Protein AF-A0A7S1J9S5-F1 (afdb_monomer)

Nearest PDB structures (foldseek):
  8f8t-assembly1_T  TM=4.872E-01  e=1.078E-02  Homo sapiens
  8j07-assembly1_5  TM=8.378E-01  e=4.782E-01  Homo sapiens
  4r5d-assembly1_A  TM=6.146E-01  e=3.121E-01  synthetic construct
  3tsr-assembly1_E  TM=6.772E-01  e=7.129E+00  Mus musculus
  8swk-assembly1_F  TM=2.902E-01  e=8.445E-01  Homo sapiens

Sequence (588 aa):
TSQSSVLPSLRKSRSPLRPYTVVQASQPERLSAQGHTVRPRARTAEPRPRPSRSPPARPLLSVVPPPDQRGLHWAEPTVSTKKHLEGVAEQFQKMVSDQEVVAQFEAPVPKFTPSVRHQGSAEWHTLDNLHLRAALYHAPTLVCAIKALWNAIPNHEPDSMPEDIYKWYYGRLYTAVVADGNKQEMALMADAEWSVEAGGPKMTFQQFFEGMFNFVDIWCPTVSEEEYVEYVRKVCMGALHGGGRSCPRGFKEGMPDIPAILSASNERLEWHIEAQRSNRDIYLYNCVRLNVNPLPEITKQLSAAKGKYNLKELKLGGLAQLTELEPLLDVWRLNEGLHTINLKQCPLSQGSLALLAEAMCTHPGIRTLDLTACPLANSEATQCLFRMVCRNTRITTARLTGVLPGPVRMKALQRVEMNFHSHSISREAYHELRRAFLEMDTDGNGKVDHQELVQYFRYHTLATAKPKLKGSLGASSLLLSHMDMARSERLAEKDTLAVFHKVAQLRGEGFNRLISFEDLLHYYYPNISSEVIQGFIQMYNTETDPLSRCNLSTKTIATIFADYDRDGDGLISPQELKEGLLREGLGQ

Solvent-accessible surface area (backbone atoms only — not comparable to full-atom values): 35781 Å² total; per-residue (Å²): 141,78,90,88,90,86,85,87,81,88,85,83,85,84,81,83,90,78,87,85,81,91,85,81,88,86,84,88,88,88,79,85,90,86,89,81,88,82,79,86,83,86,82,81,90,85,91,84,82,87,84,89,77,86,88,88,86,87,82,91,80,90,82,84,87,87,80,89,82,81,80,80,79,76,76,78,91,66,85,49,66,62,60,49,51,51,50,52,49,53,52,50,53,47,46,64,72,66,68,72,77,86,81,91,77,92,73,82,83,73,97,67,88,72,67,89,82,57,81,86,47,68,84,67,67,37,72,66,49,51,51,45,48,58,51,46,74,68,30,67,65,42,53,50,42,55,48,50,44,58,73,66,51,76,95,50,54,101,69,36,34,43,60,70,55,48,40,53,50,45,47,30,45,46,55,67,71,36,90,85,66,51,73,66,59,46,50,53,50,38,53,53,50,46,67,68,52,30,78,60,84,45,26,38,62,68,38,52,48,52,52,50,48,54,51,43,64,69,73,42,88,60,89,45,66,69,55,47,35,50,49,51,51,52,47,44,52,39,34,74,62,70,60,102,69,79,75,80,92,78,80,85,83,83,76,79,63,60,69,63,53,50,56,62,42,52,60,51,51,52,53,40,58,78,68,30,44,13,45,28,54,47,32,52,50,34,15,61,74,69,74,43,86,77,55,67,74,58,52,70,73,35,50,76,50,59,64,52,53,72,49,45,65,46,83,48,52,64,36,74,82,43,38,71,49,72,41,46,49,65,47,53,69,61,13,56,56,26,29,36,45,31,39,24,40,17,50,44,37,61,68,29,46,48,53,48,25,52,50,53,55,70,47,87,37,46,26,34,41,30,37,34,51,16,58,62,92,49,72,64,50,44,47,42,46,45,50,25,47,69,68,23,59,60,32,44,40,75,40,49,53,69,42,42,59,71,74,62,35,49,55,38,50,52,42,19,49,49,22,34,42,74,77,40,78,44,71,67,58,46,51,51,52,50,49,54,48,57,66,24,20,76,87,65,80,68,43,32,37,66,67,33,49,52,50,42,52,52,52,55,57,61,65,65,72,54,89,78,85,90,77,89,81,82,77,58,59,66,63,45,48,59,50,47,58,54,62,75,46,88,82,49,78,66,56,63,48,46,53,53,51,51,50,27,60,74,69,74,49,75,89,66,69,60,42,38,67,68,49,55,48,38,67,80,39,72,88,58,53,69,70,56,52,50,48,49,53,53,54,48,59,68,62,75,37,73,53,71,79,64,73,60,47,75,67,52,50,53,51,55,47,55,72,33,22,79,88,67,81,85,54,68,49,76,65,34,49,50,53,45,35,45,72,74,70,64,66,122

Foldseek 3Di:
DDDDDDDDDDDDDDDDDDDDDDDDDDDDDDDDDDDDDDDDDDDDDDDDDDDDDDDDDDDDDDDDDDDDDDDDPPDDPPPCPVVVVVVVVVVVVVCVVVVPDDDDDDDDDDPDQDALPCVVPVVCVDPVNVVLLVVLLVDPLLLVLLLVLVVLQPDADNFWGALVSQLLLQLQLCVLPPVPDDPVVSNVVSVVLCVVQQVDRIRGSVSSSVSLSVVLVSHFSDSDSVRSSVVSVSSSCRSNVVDPDDDPPDPPPDDDPVVVVVVVLVVVLVVLQVVQFFLLRQLVVLCVVVVHDDDVVQSVLTDRGGNDLQAQEDAQAPVQSCQACRSNLSSQQSNLNHAYYAHHQYQYDLVRLLSVLVSQLPRNHYAYYEHHQHDDPDPSSLVSNLVSLQNRLRHLYYHQHNNHDPVSVVSSVVSSPVSVQVLAQPPLNLVVLVVLQVQLPPVPPQWHFLVSLVVSLVVVVVVVPDDDDDDDDDPCCVVVVVVVVVVVDDDDSVVSVVLQVVLCVLVVHPRDRIAGSLSSRCSSNVPDDSVVSVVVVVVVVVVVPPVVVVVQDPVNVVVVQPQQPPVPPSDRDPVSVQVVCVVVVNND

Mean predicted aligned error: 20.23 Å

Organism: NCBI:txid73025

Secondary structure (DSSP, 8-state):
------------------PPPP---------------PPP---------PPP--------------------------SHHHHHHHHHHHHHHHHHHTT-----------S----STTTT-GGG--HHHHHHHHHHHT-HHHHHHHHHHHHHSTT-BTTEEEHHHHHHHHHHHHHHH-TT--HHHHHHHHHHHHHHHSSSSEEEHHHHHHHHHHHHHHH-SS--HHHHHHHHHHHHHHHHH--SS---TTS-SS---HHHHHHHHHHHHHHHHHTT--HHHHHHHHHHHTT-PPPHHHHHHS---TT-----EEE-TT-TT----GGGHHHHHH-TT--EEE-TT----HHHHHHHHHHHHH-SS--EEE-TTPPP-SHHHHHHHHHHHHH-TT--EEE-TTTS-HHHHHHHHHHHHHHHHHTS--HHHHHHHHHHHHHH-TT-SSEEEHHHHHHHHHHHHHHTTSPPPP---SSTHHHHHHHHHTTSS---HHHHHHHHHHHHHHHT----SEEEHHHHHHHH-TTS-HHHHHHHHHHHHHHS-TTTTTT--HHHHHHHHHHH-SS-SSS--HHHHHHHHHHTT---

Radius of gyration: 37.49 Å; Cα contacts (8 Å, |Δi|>4): 486; chains: 1; bounding box: 88×89×118 Å

InterPro domains:
  IPR002048 EF-hand domain [PF00036] (432-458)
  IPR002048 EF-hand domain [PF13202] (558-579)
  IPR002048 EF-hand domain [PS50222] (428-463)
  IPR002048 EF-hand domain [PS50222] (552-587)
  IPR002048 EF-hand domain [SM00054] (432-460)
  IPR002048 EF-hand domain [SM00054] (556-584)
  IPR011992 EF-hand domain pair [SSF47473] (420-583)
  IPR018247 EF-Hand 1, calcium-binding site [PS00018] (441-453)
  IPR018247 EF-Hand 1, calcium-binding site [PS00018] (565-577)
  IPR032675 Leucine-rich repeat domain superfamily [G3DSA:3.80.10.10] (261-435)

Structure (mmCIF, N/CA/C/O backbone):
data_AF-A0A7S1J9S5-F1
#
_entry.id   AF-A0A7S1J9S5-F1
#
loop_
_atom_site.group_PDB
_atom_site.id
_atom_site.type_symbol
_atom_site.label_atom_id
_atom_site.label_alt_id
_atom_site.label_comp_id
_atom_site.label_asym_id
_atom_site.label_entity_id
_atom_site.label_seq_id
_atom_site.pdbx_PDB_ins_code
_atom_site.Cartn_x
_atom_site.Cartn_y
_atom_site.Cartn_z
_atom_site.occupancy
_atom_site.B_iso_or_equiv
_atom_site.auth_seq_id
_atom_site.auth_comp_id
_atom_site.auth_asym_id
_atom_site.auth_atom_id
_atom_site.pdbx_PDB_model_num
ATOM 1 N N . THR A 1 1 ? 53.592 -12.820 45.326 1.00 40.19 1 THR A N 1
ATOM 2 C CA . THR A 1 1 ? 53.455 -13.987 46.225 1.00 40.19 1 THR A CA 1
ATOM 3 C C . THR A 1 1 ? 51.969 -14.148 46.496 1.00 40.19 1 THR A C 1
ATOM 5 O O . THR A 1 1 ? 51.394 -13.213 47.016 1.00 40.19 1 THR A O 1
ATOM 8 N N . SER A 1 2 ? 51.198 -15.146 46.072 1.00 36.06 2 SER A N 1
ATOM 9 C CA . SER A 1 2 ? 51.333 -16.510 45.520 1.00 36.06 2 SER A CA 1
ATOM 10 C C . SER A 1 2 ? 49.931 -16.835 44.935 1.00 36.06 2 SER A C 1
ATOM 12 O O . SER A 1 2 ? 48.947 -16.420 45.536 1.00 36.06 2 SER A O 1
ATOM 14 N N . GLN A 1 3 ? 49.792 -17.277 43.672 1.00 38.12 3 GLN A N 1
ATOM 15 C CA . GLN A 1 3 ? 49.471 -18.666 43.241 1.00 38.12 3 GLN A CA 1
ATOM 16 C C . GLN A 1 3 ? 48.257 -19.304 43.961 1.00 38.12 3 GLN A C 1
ATOM 18 O O . GLN A 1 3 ? 48.176 -19.211 45.173 1.00 38.12 3 GLN A O 1
ATOM 23 N N . SER A 1 4 ? 47.318 -20.053 43.369 1.00 38.84 4 SER A N 1
ATOM 24 C CA . SER A 1 4 ? 47.117 -20.686 42.053 1.00 38.84 4 SER A CA 1
ATOM 25 C C . SER A 1 4 ? 45.736 -21.388 42.091 1.00 38.84 4 SER A C 1
ATOM 27 O O . SER A 1 4 ? 45.333 -21.830 43.165 1.00 38.84 4 SER A O 1
ATOM 29 N N . SER A 1 5 ? 45.027 -21.525 40.961 1.00 41.34 5 SER A N 1
ATOM 30 C CA . SER A 1 5 ? 44.300 -22.750 40.522 1.00 41.34 5 SER A CA 1
ATOM 31 C C . SER A 1 5 ? 43.356 -22.411 39.353 1.00 41.34 5 SER A C 1
ATOM 33 O O . SER A 1 5 ? 42.549 -21.499 39.454 1.00 41.34 5 SER A O 1
ATOM 35 N N . VAL A 1 6 ? 43.600 -22.861 38.118 1.00 42.41 6 VAL A N 1
ATOM 36 C CA . VAL A 1 6 ? 43.437 -24.185 37.464 1.00 42.41 6 VAL A CA 1
ATOM 37 C C . VAL A 1 6 ? 42.308 -24.085 36.420 1.00 42.41 6 VAL A C 1
ATOM 39 O O . VAL A 1 6 ? 41.124 -24.070 36.734 1.00 42.41 6 VAL A O 1
ATOM 42 N N . LEU A 1 7 ? 42.727 -24.029 35.153 1.00 38.44 7 LEU A N 1
ATOM 43 C CA . LEU A 1 7 ? 41.938 -24.277 33.941 1.00 38.44 7 LEU A CA 1
ATOM 44 C C . LEU A 1 7 ? 41.748 -25.789 33.722 1.00 38.44 7 LEU A C 1
ATOM 46 O O . LEU A 1 7 ? 42.673 -26.549 34.017 1.00 38.44 7 LEU A O 1
ATOM 50 N N . PRO A 1 8 ? 40.686 -26.224 33.021 1.00 48.19 8 PRO A N 1
ATOM 51 C CA . PRO A 1 8 ? 40.722 -27.436 32.220 1.00 48.19 8 PRO A CA 1
ATOM 52 C C . PRO A 1 8 ? 40.785 -27.111 30.723 1.00 48.19 8 PRO A C 1
ATOM 54 O O . PRO A 1 8 ? 40.054 -26.280 30.187 1.00 48.19 8 PRO A O 1
ATOM 57 N N . SER A 1 9 ? 41.690 -27.813 30.049 1.00 34.88 9 SER A N 1
ATOM 58 C CA . SER A 1 9 ? 41.980 -27.717 28.627 1.00 34.88 9 SER A CA 1
ATOM 59 C C . SER A 1 9 ? 41.356 -28.880 27.840 1.00 34.88 9 SER A C 1
ATOM 61 O O . SER A 1 9 ? 41.223 -29.991 28.341 1.00 34.88 9 SER A O 1
ATOM 63 N N . LEU A 1 10 ? 41.057 -28.591 26.569 1.00 35.47 10 LEU A N 1
ATOM 64 C CA . LEU A 1 10 ? 41.168 -29.468 25.393 1.00 35.47 10 LEU A CA 1
ATOM 65 C C . LEU A 1 10 ? 40.336 -30.767 25.323 1.00 35.47 10 LEU A C 1
ATOM 67 O O . LEU A 1 10 ? 40.723 -31.824 25.812 1.00 35.47 10 LEU A O 1
ATOM 71 N N . ARG A 1 11 ? 39.344 -30.752 24.421 1.00 31.98 11 ARG A N 1
ATOM 72 C CA . ARG A 1 11 ? 39.083 -31.881 23.510 1.00 31.98 11 ARG A CA 1
ATOM 73 C C . ARG A 1 11 ? 39.080 -31.396 22.060 1.00 31.98 11 ARG A C 1
ATOM 75 O O . ARG A 1 11 ? 38.144 -30.752 21.603 1.00 31.98 11 ARG A O 1
ATOM 82 N N . LYS A 1 12 ? 40.163 -31.719 21.347 1.00 35.31 12 LYS A N 1
ATOM 83 C CA . LYS A 1 12 ? 40.274 -31.671 19.883 1.00 35.31 12 LYS A CA 1
ATOM 84 C C . LYS A 1 12 ? 39.707 -32.980 19.328 1.00 35.31 12 LYS A C 1
ATOM 86 O O . LYS A 1 12 ? 40.300 -34.029 19.561 1.00 35.31 12 LYS A O 1
ATOM 91 N N . SER A 1 13 ? 38.610 -32.933 18.578 1.00 35.62 13 SER A N 1
ATOM 92 C CA . SER A 1 13 ? 38.196 -34.038 17.708 1.00 35.62 13 SER A CA 1
ATOM 93 C C . SER A 1 13 ? 38.797 -33.822 16.317 1.00 35.62 13 SER A C 1
ATOM 95 O O . SER A 1 13 ? 38.387 -32.959 15.548 1.00 35.62 13 SER A O 1
ATOM 97 N N . ARG A 1 14 ? 39.831 -34.606 16.006 1.00 32.47 14 ARG A N 1
ATOM 98 C CA . ARG A 1 14 ? 40.275 -34.863 14.633 1.00 32.47 14 ARG A CA 1
ATOM 99 C C . ARG A 1 14 ? 39.418 -36.003 14.085 1.00 32.47 14 ARG A C 1
ATOM 101 O O . ARG A 1 14 ? 39.302 -37.034 14.738 1.00 32.47 14 ARG A O 1
ATOM 108 N N . SER A 1 15 ? 38.853 -35.835 12.897 1.00 36.75 15 SER A N 1
ATOM 109 C CA . SER A 1 15 ? 38.364 -36.939 12.063 1.00 36.75 15 SER A CA 1
ATOM 110 C C . SER A 1 15 ? 39.008 -36.838 10.677 1.00 36.75 15 SER A C 1
ATOM 112 O O . SER A 1 15 ? 39.327 -35.725 10.250 1.00 36.75 15 SER A O 1
ATOM 114 N N . PRO A 1 16 ? 39.300 -37.974 10.023 1.00 48.81 16 PRO A N 1
ATOM 115 C CA . PRO A 1 16 ? 40.341 -38.048 9.012 1.00 48.81 16 PRO A CA 1
ATOM 116 C C . PRO A 1 16 ? 39.812 -37.852 7.590 1.00 48.81 16 PRO A C 1
ATOM 118 O O . PRO A 1 16 ? 38.746 -38.339 7.218 1.00 48.81 16 PRO A O 1
ATOM 121 N N . LEU A 1 17 ? 40.638 -37.183 6.789 1.00 36.31 17 LEU A N 1
ATOM 122 C CA . LEU A 1 17 ? 40.565 -37.125 5.335 1.00 36.31 17 L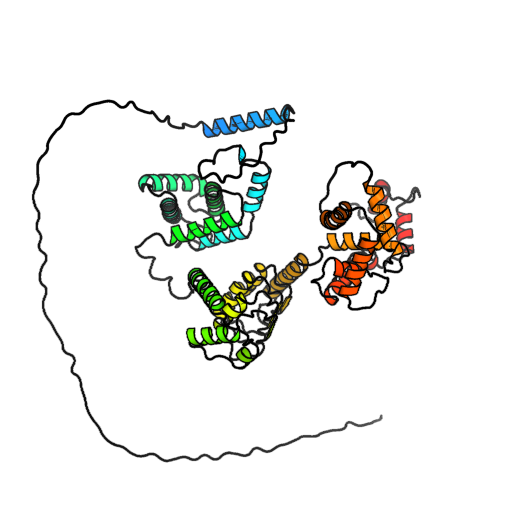EU A CA 1
ATOM 123 C C . LEU A 1 17 ? 40.774 -38.532 4.750 1.00 36.31 17 LEU A C 1
ATOM 125 O O . LEU A 1 17 ? 41.743 -39.209 5.097 1.00 36.31 17 LEU A O 1
ATOM 129 N N . ARG A 1 18 ? 39.904 -38.947 3.823 1.00 37.28 18 ARG A N 1
ATOM 130 C CA . ARG A 1 18 ? 40.206 -39.996 2.840 1.00 37.28 18 ARG A CA 1
ATOM 131 C C . ARG A 1 18 ? 40.256 -39.374 1.440 1.00 37.28 18 ARG A C 1
ATOM 133 O O . ARG A 1 18 ? 39.346 -38.617 1.106 1.00 37.28 18 ARG A O 1
ATOM 140 N N . PRO A 1 19 ? 41.281 -39.690 0.633 1.00 47.50 19 PRO A N 1
ATOM 141 C CA . PRO A 1 19 ? 41.374 -39.261 -0.754 1.00 47.50 19 PRO A CA 1
ATOM 142 C C . PRO A 1 19 ? 40.600 -40.232 -1.653 1.00 47.50 19 PRO A C 1
ATOM 144 O O . PRO A 1 19 ? 40.668 -41.445 -1.449 1.00 47.50 19 PRO A O 1
ATOM 147 N N . TYR A 1 20 ? 39.894 -39.709 -2.657 1.00 37.09 20 TYR A N 1
ATOM 148 C CA . TYR A 1 20 ? 39.450 -40.515 -3.791 1.00 37.09 20 TYR A CA 1
ATOM 149 C C . TYR A 1 20 ? 40.350 -40.260 -4.993 1.00 37.09 20 TYR A C 1
ATOM 151 O O . TYR A 1 20 ? 40.662 -39.128 -5.359 1.00 37.09 20 TYR A O 1
ATOM 159 N N . THR A 1 21 ? 40.796 -41.386 -5.525 1.00 40.25 21 THR A N 1
ATOM 160 C CA . THR A 1 21 ? 41.804 -41.585 -6.549 1.00 40.25 21 THR A CA 1
ATOM 161 C C . THR A 1 21 ? 41.279 -41.209 -7.930 1.00 40.25 21 THR A C 1
ATOM 163 O O . THR A 1 21 ? 40.146 -41.514 -8.294 1.00 40.25 21 THR A O 1
ATOM 166 N N . VAL A 1 22 ? 42.162 -40.575 -8.695 1.00 35.12 22 VAL A N 1
ATOM 167 C CA . VAL A 1 22 ? 42.072 -40.319 -10.132 1.00 35.12 22 VAL A CA 1
ATOM 168 C C . VAL A 1 22 ? 42.006 -41.647 -10.893 1.00 35.12 22 VAL A C 1
ATOM 170 O O . VAL A 1 22 ? 42.877 -42.495 -10.719 1.00 35.12 22 VAL A O 1
ATOM 173 N N . VAL A 1 23 ? 41.019 -41.805 -11.776 1.00 35.03 23 VAL A N 1
ATOM 174 C CA . VAL A 1 23 ? 41.063 -42.787 -12.868 1.00 35.03 23 VAL A CA 1
ATOM 175 C C . VAL A 1 23 ? 40.926 -42.021 -14.176 1.00 35.03 23 VAL A C 1
ATOM 177 O O . VAL A 1 23 ? 39.935 -41.336 -14.423 1.00 35.03 23 VAL A O 1
ATOM 180 N N . GLN A 1 24 ? 41.980 -42.114 -14.976 1.00 33.47 24 GLN A N 1
ATOM 181 C CA . GLN A 1 24 ? 42.122 -41.545 -16.304 1.00 33.47 24 GLN A CA 1
ATOM 182 C C . GLN A 1 24 ? 42.105 -42.696 -17.322 1.00 33.47 24 GLN A C 1
ATOM 184 O O . GLN A 1 24 ? 42.561 -43.793 -17.014 1.00 33.47 24 GLN A O 1
ATOM 189 N N . ALA A 1 25 ? 41.669 -42.360 -18.538 1.00 33.38 25 ALA A N 1
ATOM 190 C CA . ALA A 1 25 ? 41.796 -43.095 -19.801 1.00 33.38 25 ALA A CA 1
ATOM 191 C C . ALA A 1 25 ? 40.747 -44.173 -20.129 1.00 33.38 25 ALA A C 1
ATOM 193 O O . ALA A 1 25 ? 40.816 -45.298 -19.652 1.00 33.38 25 ALA A O 1
ATOM 194 N N . SER A 1 26 ? 39.884 -43.834 -21.097 1.00 32.34 26 SER A N 1
ATOM 195 C CA . SER A 1 26 ? 39.718 -44.623 -22.332 1.00 32.34 26 SER A CA 1
ATOM 196 C C . SER A 1 26 ? 38.812 -43.893 -23.344 1.00 32.34 26 SER A C 1
ATOM 198 O O . SER A 1 26 ? 37.590 -43.920 -23.244 1.00 32.34 26 SER A O 1
ATOM 200 N N . GLN A 1 27 ? 39.436 -43.234 -24.323 1.00 37.09 27 GLN A N 1
ATOM 201 C CA . GLN A 1 27 ? 39.009 -43.219 -25.734 1.00 37.09 27 GLN A CA 1
ATOM 202 C C . GLN A 1 27 ? 39.924 -44.235 -26.453 1.00 37.09 27 GLN A C 1
ATOM 204 O O . GLN A 1 27 ? 41.052 -44.392 -25.973 1.00 37.09 27 GLN A O 1
ATOM 209 N N . PRO A 1 28 ? 39.525 -44.917 -27.550 1.00 46.66 28 PRO A N 1
ATOM 210 C CA . PRO A 1 28 ? 38.905 -44.300 -28.732 1.00 46.66 28 PRO A CA 1
ATOM 211 C C . PRO A 1 28 ? 37.817 -45.141 -29.427 1.00 46.66 28 PRO A C 1
ATOM 213 O O . PRO A 1 28 ? 37.778 -46.350 -29.279 1.00 46.66 28 PRO A O 1
ATOM 216 N N . GLU A 1 29 ? 37.011 -44.513 -30.289 1.00 32.81 29 GLU A N 1
ATOM 217 C CA . GLU A 1 29 ? 36.724 -45.091 -31.609 1.00 32.81 29 GLU A CA 1
ATOM 218 C C . GLU A 1 29 ? 36.158 -44.047 -32.580 1.00 32.81 29 GLU A C 1
ATOM 220 O O . GLU A 1 29 ? 35.247 -43.278 -32.279 1.00 32.81 29 GLU A O 1
ATOM 225 N N . ARG A 1 30 ? 36.794 -44.002 -33.753 1.00 34.38 30 ARG A N 1
ATOM 226 C CA . ARG A 1 30 ? 36.449 -43.219 -34.939 1.00 34.38 30 ARG A CA 1
ATOM 227 C C . ARG A 1 30 ? 35.574 -44.080 -35.848 1.00 34.38 30 ARG A C 1
ATOM 229 O O . ARG A 1 30 ? 36.030 -45.152 -36.222 1.00 34.38 30 ARG A O 1
ATOM 236 N N . LEU A 1 31 ? 34.459 -43.545 -36.342 1.00 35.25 31 LEU A N 1
ATOM 237 C CA . LEU A 1 31 ? 33.847 -43.907 -37.633 1.00 35.25 31 LEU A CA 1
ATOM 238 C C . LEU A 1 31 ? 33.238 -42.622 -38.232 1.00 35.25 31 LEU A C 1
ATOM 240 O O . LEU A 1 31 ? 32.386 -41.990 -37.618 1.00 35.25 31 LEU A O 1
ATOM 244 N N . SER A 1 32 ? 33.904 -42.013 -39.222 1.00 35.72 32 SER A N 1
ATOM 245 C CA . SER A 1 32 ? 33.499 -41.968 -40.647 1.00 35.72 32 SER A CA 1
ATOM 246 C C . SER A 1 32 ? 32.046 -41.506 -40.869 1.00 35.72 32 SER A C 1
ATOM 248 O O . SER A 1 32 ? 31.111 -42.243 -40.594 1.00 35.72 32 SER A O 1
ATOM 250 N N . ALA A 1 33 ? 31.818 -40.243 -41.233 1.00 35.12 33 ALA A N 1
ATOM 251 C CA . ALA A 1 33 ? 31.801 -39.717 -42.609 1.00 35.12 33 ALA A CA 1
ATOM 252 C C . ALA A 1 33 ? 30.518 -40.047 -43.397 1.00 35.12 33 ALA A C 1
ATOM 254 O O . ALA A 1 33 ? 30.364 -41.158 -43.882 1.00 35.12 33 ALA A O 1
ATOM 255 N N . GLN A 1 34 ? 29.661 -39.031 -43.560 1.00 36.16 34 GLN A N 1
ATOM 256 C CA . GLN A 1 34 ? 28.755 -38.728 -44.688 1.00 36.16 34 GLN A CA 1
ATOM 257 C C . GLN A 1 34 ? 28.033 -37.418 -44.286 1.00 36.16 34 GLN A C 1
ATOM 259 O O . GLN A 1 34 ? 27.471 -37.342 -43.205 1.00 36.16 34 GLN A O 1
ATOM 264 N N . GLY A 1 35 ? 28.057 -36.288 -44.990 1.00 32.97 35 GLY A N 1
ATOM 265 C CA . GLY A 1 35 ? 28.382 -36.038 -46.385 1.00 32.97 35 GLY A CA 1
ATOM 266 C C . GLY A 1 35 ? 27.169 -35.496 -47.147 1.00 32.97 35 GLY A C 1
ATOM 267 O O . GLY A 1 35 ? 26.821 -36.082 -48.158 1.00 32.97 35 GLY A O 1
ATOM 268 N N . HIS A 1 36 ? 26.529 -34.402 -46.704 1.00 37.94 36 HIS A N 1
ATOM 269 C CA . HIS A 1 36 ? 25.565 -33.666 -47.538 1.00 37.94 36 HIS A CA 1
ATOM 270 C C . HIS A 1 36 ? 25.758 -32.149 -47.446 1.00 37.94 36 HIS A C 1
ATOM 272 O O . HIS A 1 36 ? 25.253 -31.459 -46.566 1.00 37.94 36 HIS A O 1
ATOM 278 N N . THR A 1 37 ? 26.511 -31.642 -48.416 1.00 33.66 37 THR A N 1
ATOM 279 C CA . THR A 1 37 ? 26.596 -30.243 -48.823 1.00 33.66 37 THR A CA 1
ATOM 280 C C . THR A 1 37 ? 25.357 -29.874 -49.642 1.00 33.66 37 THR A C 1
ATOM 282 O O . THR A 1 37 ? 25.200 -30.311 -50.781 1.00 33.66 37 THR A O 1
ATOM 285 N N . VAL A 1 38 ? 24.476 -29.035 -49.092 1.00 39.75 38 VAL A N 1
ATOM 286 C CA . VAL A 1 38 ? 23.414 -28.373 -49.867 1.00 39.75 38 VAL A CA 1
ATOM 287 C C . VAL A 1 38 ? 23.928 -27.006 -50.319 1.00 39.75 38 VAL A C 1
ATOM 289 O O . VAL A 1 38 ? 24.260 -26.142 -49.512 1.00 39.75 38 VAL A O 1
ATOM 292 N N . ARG A 1 39 ? 24.040 -26.849 -51.642 1.00 37.22 39 ARG A N 1
ATOM 293 C CA . ARG A 1 39 ? 24.466 -25.630 -52.344 1.00 37.22 39 ARG A CA 1
ATOM 294 C C . ARG A 1 39 ? 23.511 -24.449 -52.095 1.00 3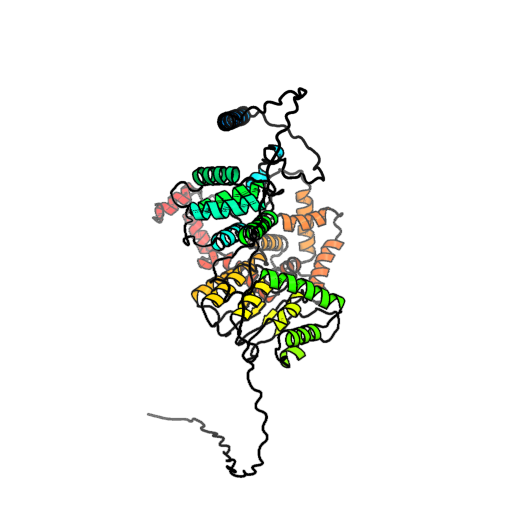7.22 39 ARG A C 1
ATOM 296 O O . ARG A 1 39 ? 22.296 -24.652 -52.119 1.00 37.22 39 ARG A O 1
ATOM 303 N N . PRO A 1 40 ? 24.022 -23.206 -52.023 1.00 41.28 40 PRO A N 1
ATOM 304 C CA . PRO A 1 40 ? 23.198 -22.007 -52.089 1.00 41.28 40 PRO A CA 1
ATOM 305 C C . PRO A 1 40 ? 22.808 -21.717 -53.546 1.00 41.28 40 PRO A C 1
ATOM 307 O O . PRO A 1 40 ? 23.649 -21.704 -54.448 1.00 41.28 40 PRO A O 1
ATOM 310 N N . ARG A 1 41 ? 21.513 -21.491 -53.792 1.00 39.59 41 ARG A N 1
ATOM 311 C CA . ARG A 1 41 ? 20.980 -21.130 -55.111 1.00 39.59 41 ARG A CA 1
ATOM 312 C C . ARG A 1 41 ? 20.853 -19.609 -55.195 1.00 39.59 41 ARG A C 1
ATOM 314 O O . ARG A 1 41 ? 19.925 -19.028 -54.645 1.00 39.59 41 ARG A O 1
ATOM 321 N N . ALA A 1 42 ? 21.797 -18.985 -55.891 1.00 36.78 42 ALA A N 1
ATOM 322 C CA . ALA A 1 42 ? 21.692 -17.606 -56.346 1.00 36.78 42 ALA A CA 1
ATOM 323 C C . ALA A 1 42 ? 20.572 -17.479 -57.397 1.00 36.78 42 ALA A C 1
ATOM 325 O O . ALA A 1 42 ? 20.467 -18.310 -58.303 1.00 36.78 42 ALA A O 1
ATOM 326 N N . ARG A 1 43 ? 19.751 -16.431 -57.288 1.00 42.62 43 ARG A N 1
ATOM 327 C CA . ARG A 1 43 ? 18.885 -15.943 -58.368 1.00 42.62 43 ARG A CA 1
ATOM 328 C C . ARG A 1 43 ? 19.016 -14.427 -58.465 1.00 42.62 43 ARG A C 1
ATOM 330 O O . ARG A 1 43 ? 18.640 -13.698 -57.555 1.00 42.62 43 ARG A O 1
ATOM 337 N N . THR A 1 44 ? 19.582 -14.007 -59.583 1.00 38.81 44 THR A N 1
ATOM 338 C CA . THR A 1 44 ? 19.640 -12.654 -60.136 1.00 38.81 44 THR A CA 1
ATOM 339 C C . THR A 1 44 ? 18.468 -12.416 -61.099 1.00 38.81 44 THR A C 1
ATOM 341 O O . THR A 1 44 ? 17.926 -13.380 -61.638 1.00 38.81 44 THR A O 1
ATOM 344 N N . ALA A 1 45 ? 18.197 -11.124 -61.355 1.00 36.06 45 ALA A N 1
ATOM 345 C CA . ALA A 1 45 ? 17.337 -10.528 -62.398 1.00 36.06 45 ALA A CA 1
ATOM 346 C C . ALA A 1 45 ? 15.812 -10.627 -62.151 1.00 36.06 45 ALA A C 1
ATOM 348 O O . ALA A 1 45 ? 15.312 -11.670 -61.756 1.00 36.06 45 ALA A O 1
ATOM 349 N N . GLU A 1 46 ? 14.975 -9.600 -62.339 1.00 36.06 46 GLU A N 1
ATOM 350 C CA . GLU A 1 46 ? 15.060 -8.345 -63.110 1.00 36.06 46 GLU A CA 1
ATOM 351 C C . GLU A 1 46 ? 13.875 -7.419 -62.702 1.00 36.06 46 GLU A C 1
ATOM 353 O O . GLU A 1 46 ? 12.886 -7.919 -62.155 1.00 36.06 46 GLU A O 1
ATOM 358 N N . PRO A 1 47 ? 13.910 -6.095 -62.969 1.00 48.41 47 PRO A N 1
ATOM 359 C CA . PRO A 1 47 ? 12.855 -5.150 -62.602 1.00 48.41 47 PRO A CA 1
ATOM 360 C C . PRO A 1 47 ? 11.864 -4.906 -63.756 1.00 48.41 47 PRO A C 1
ATOM 362 O O . PRO A 1 47 ? 12.254 -4.805 -64.918 1.00 48.41 47 PRO A O 1
ATOM 365 N N . ARG A 1 48 ? 10.572 -4.738 -63.447 1.00 37.91 48 ARG A N 1
ATOM 366 C CA . ARG A 1 48 ? 9.534 -4.346 -64.422 1.00 37.91 48 ARG A CA 1
ATOM 367 C C . ARG A 1 48 ? 8.500 -3.382 -63.810 1.00 37.91 48 ARG A C 1
ATOM 369 O O . ARG A 1 48 ? 8.432 -3.270 -62.589 1.00 37.91 48 ARG A O 1
ATOM 376 N N . PRO A 1 49 ? 7.785 -2.596 -64.640 1.00 49.41 49 PRO A N 1
ATOM 377 C CA . PRO A 1 49 ? 7.763 -1.141 -64.519 1.00 49.41 49 PRO A CA 1
ATOM 378 C C . PRO A 1 49 ? 6.436 -0.559 -64.008 1.00 49.41 49 PRO A C 1
ATOM 380 O O . PRO A 1 49 ? 5.391 -1.204 -64.029 1.00 49.41 49 PRO A O 1
ATOM 383 N N . ARG A 1 50 ? 6.493 0.716 -63.599 1.00 43.56 50 ARG A N 1
ATOM 384 C CA . ARG A 1 50 ? 5.329 1.573 -63.321 1.00 43.56 50 ARG A CA 1
ATOM 385 C C . ARG A 1 50 ? 4.531 1.849 -64.603 1.00 43.56 50 ARG A C 1
ATOM 387 O O . ARG A 1 50 ? 5.151 2.185 -65.611 1.00 43.56 50 ARG A O 1
ATOM 394 N N . PRO A 1 51 ? 3.191 1.882 -64.546 1.00 47.09 51 PRO A N 1
ATOM 395 C CA . PRO A 1 51 ? 2.391 2.608 -65.516 1.00 47.09 51 PRO A CA 1
ATOM 396 C C . PRO A 1 51 ? 1.925 3.952 -64.939 1.00 47.09 51 PRO A C 1
ATOM 398 O O . PRO A 1 51 ? 1.203 4.017 -63.946 1.00 47.09 51 PRO A O 1
ATOM 401 N N . SER A 1 52 ? 2.337 5.031 -65.601 1.00 41.06 52 SER A N 1
ATOM 402 C CA . SER A 1 52 ? 1.694 6.340 -65.562 1.00 41.06 52 SER A CA 1
ATOM 403 C C . SER A 1 52 ? 0.498 6.344 -66.518 1.00 41.06 52 SER A C 1
ATOM 405 O O . SER A 1 52 ? 0.657 6.048 -67.700 1.00 41.06 52 SER A O 1
ATOM 407 N N . ARG A 1 53 ? -0.691 6.712 -66.031 1.00 35.91 53 ARG A N 1
ATOM 408 C CA . ARG A 1 53 ? -1.814 7.183 -66.861 1.00 35.91 53 ARG A CA 1
ATOM 409 C C . ARG A 1 53 ? -2.697 8.155 -66.066 1.00 35.91 53 ARG A C 1
ATOM 411 O O . ARG A 1 53 ? -3.509 7.741 -65.253 1.00 35.91 53 ARG A O 1
ATOM 418 N N . SER A 1 54 ? -2.531 9.450 -66.325 1.00 39.72 54 SER A N 1
ATOM 419 C CA . SER A 1 54 ? -3.655 10.399 -66.501 1.00 39.72 54 SER A CA 1
ATOM 420 C C . SER A 1 54 ? -4.306 10.111 -67.880 1.00 39.72 54 SER A C 1
ATOM 422 O O . SER A 1 54 ? -3.680 9.339 -68.618 1.00 39.72 54 SER A O 1
ATOM 424 N N . PRO A 1 55 ? -5.443 10.698 -68.341 1.00 50.12 55 PRO A N 1
ATOM 425 C CA . PRO A 1 55 ? -6.252 11.869 -67.906 1.00 50.12 55 PRO A CA 1
ATOM 426 C C . PRO A 1 55 ? -7.789 11.506 -67.979 1.00 50.12 55 PRO A C 1
ATOM 428 O O . PRO A 1 55 ? -8.051 10.313 -67.822 1.00 50.12 55 PRO A O 1
ATOM 431 N N . PRO A 1 56 ? -8.825 12.359 -68.246 1.00 48.41 56 PRO A N 1
ATOM 432 C CA . PRO A 1 56 ? -8.898 13.800 -68.531 1.00 48.41 56 PRO A CA 1
ATOM 433 C C . PRO A 1 56 ? -10.014 14.590 -67.803 1.00 48.41 56 PRO A C 1
ATOM 435 O O . PRO A 1 56 ? -10.730 14.102 -66.936 1.00 48.41 56 PRO A O 1
ATOM 438 N N . ALA A 1 57 ? -10.085 15.870 -68.168 1.00 33.94 57 ALA A N 1
ATOM 439 C CA . ALA A 1 57 ? -10.901 16.933 -67.605 1.00 33.94 57 ALA A CA 1
ATOM 440 C C . ALA A 1 57 ? -12.319 17.072 -68.207 1.00 33.94 57 ALA A C 1
ATOM 442 O O . ALA A 1 57 ? -12.547 16.680 -69.350 1.00 33.94 57 ALA A O 1
ATOM 443 N N . ARG A 1 58 ? -13.139 17.849 -67.463 1.00 34.94 58 ARG A N 1
ATOM 444 C CA . ARG A 1 58 ? -14.358 18.634 -67.813 1.00 34.94 58 ARG A CA 1
ATOM 445 C C . ARG A 1 58 ? -15.718 17.899 -67.784 1.00 34.94 58 ARG A C 1
ATOM 447 O O . ARG A 1 58 ? -15.725 16.695 -67.999 1.00 34.94 58 ARG A O 1
ATOM 454 N N . PRO A 1 59 ? -16.866 18.603 -67.582 1.00 43.66 59 PRO A N 1
ATOM 455 C CA . PRO A 1 59 ? -17.074 20.063 -67.596 1.00 43.66 59 PRO A CA 1
ATOM 456 C C . PRO A 1 59 ? -17.845 20.674 -66.402 1.00 43.66 59 PRO A C 1
ATOM 458 O O . PRO A 1 59 ? -18.489 20.002 -65.605 1.00 43.66 59 PRO A O 1
ATOM 461 N N . LEU A 1 60 ? -17.772 22.007 -66.357 1.00 36.72 60 LEU A N 1
ATOM 462 C CA . LEU A 1 60 ? -18.619 22.929 -65.603 1.00 36.72 60 LEU A CA 1
ATOM 463 C C . LEU A 1 60 ? -20.097 22.764 -65.984 1.00 36.72 60 LEU A C 1
ATOM 465 O O . LEU A 1 60 ? -20.423 22.792 -67.171 1.00 36.72 60 LEU A O 1
ATOM 469 N N . LEU A 1 61 ? -20.977 22.708 -64.985 1.00 32.12 61 LEU A N 1
ATOM 470 C CA . LEU A 1 61 ? -22.396 23.021 -65.133 1.00 32.12 61 LEU A CA 1
ATOM 471 C C . LEU A 1 61 ? -22.852 23.872 -63.947 1.00 32.12 61 LEU A C 1
ATOM 473 O O . LEU A 1 61 ? -22.749 23.479 -62.788 1.00 32.12 61 LEU A O 1
ATOM 477 N N . SER A 1 62 ? -23.324 25.065 -64.290 1.00 31.94 62 SER A N 1
ATOM 478 C CA . SER A 1 62 ? -24.029 26.012 -63.438 1.00 31.94 62 SER A CA 1
ATOM 479 C C . SER A 1 62 ? -25.449 25.528 -63.152 1.00 31.94 62 SER A C 1
ATOM 481 O O . SER A 1 62 ? -26.171 25.217 -64.101 1.00 31.94 62 SER A O 1
ATOM 483 N N . VAL A 1 63 ? -25.894 25.588 -61.896 1.00 32.75 63 VAL A N 1
ATOM 484 C CA . VAL A 1 63 ? -27.321 25.687 -61.557 1.00 32.75 63 VAL A CA 1
ATOM 485 C C . VAL A 1 63 ? -27.494 26.702 -60.420 1.00 32.75 63 VAL A C 1
ATOM 487 O O . VAL A 1 63 ? -26.772 26.683 -59.427 1.00 32.75 63 VAL A O 1
ATOM 490 N N . VAL A 1 64 ? -28.424 27.621 -60.661 1.00 32.16 64 VAL A N 1
ATOM 491 C CA . VAL A 1 64 ? -28.899 28.767 -59.863 1.00 32.16 64 VAL A CA 1
ATOM 492 C C . VAL A 1 64 ? -29.829 28.281 -58.718 1.00 32.16 64 VAL A C 1
ATOM 494 O O . VAL A 1 64 ? -30.400 27.199 -58.854 1.00 32.16 64 VAL A O 1
ATOM 497 N N . PRO A 1 65 ? -29.976 29.016 -57.588 1.00 47.47 65 PRO A N 1
ATOM 498 C CA . PRO A 1 65 ? -30.485 28.504 -56.304 1.00 47.47 65 PRO A CA 1
ATOM 499 C C . PRO A 1 65 ? -32.012 28.649 -56.146 1.00 47.47 65 PRO A C 1
ATOM 501 O O . PRO A 1 65 ? -32.654 29.262 -57.001 1.00 47.47 65 PRO A O 1
ATOM 504 N N . PRO A 1 66 ? -32.610 28.105 -55.062 1.00 37.84 66 PRO A N 1
ATOM 505 C CA . PRO A 1 66 ? -33.333 28.985 -54.116 1.00 37.84 66 PRO A CA 1
ATOM 506 C C . PRO A 1 66 ? -33.353 28.433 -52.654 1.00 37.84 66 PRO A C 1
ATOM 508 O O . PRO A 1 66 ? -32.742 27.402 -52.384 1.00 37.84 66 PRO A O 1
ATOM 511 N N . PRO A 1 67 ? -34.107 29.025 -51.705 1.00 40.53 67 PRO A N 1
ATOM 512 C CA . PRO A 1 67 ? -33.867 30.305 -51.038 1.00 40.53 67 PRO A CA 1
ATOM 513 C C . PRO A 1 67 ? -33.779 30.151 -49.496 1.00 40.53 67 PRO A C 1
ATOM 515 O O . PRO A 1 67 ? -34.150 29.125 -48.938 1.00 40.53 67 PRO A O 1
ATOM 518 N N . ASP A 1 68 ? -33.321 31.211 -48.824 1.00 36.28 68 ASP A N 1
ATOM 519 C CA . ASP A 1 68 ? -33.617 31.582 -47.429 1.00 36.28 68 ASP A CA 1
ATOM 520 C C . ASP A 1 68 ? -33.894 30.468 -46.396 1.00 36.28 68 ASP A C 1
ATOM 522 O O . ASP A 1 68 ? -35.029 30.026 -46.207 1.00 36.28 68 ASP A O 1
ATOM 526 N N . GLN A 1 69 ? -32.900 30.203 -45.542 1.00 31.94 69 GLN A N 1
ATOM 527 C CA . GLN A 1 69 ? -33.173 30.138 -44.105 1.00 31.94 69 GLN A CA 1
ATOM 528 C C . GLN A 1 69 ? -32.266 31.119 -43.368 1.00 31.94 69 GLN A C 1
ATOM 530 O O . GLN A 1 69 ? -31.040 31.046 -43.392 1.00 31.94 69 GLN A O 1
ATOM 535 N N . ARG A 1 70 ? -32.955 32.094 -42.781 1.00 32.56 70 ARG A N 1
ATOM 536 C CA . ARG A 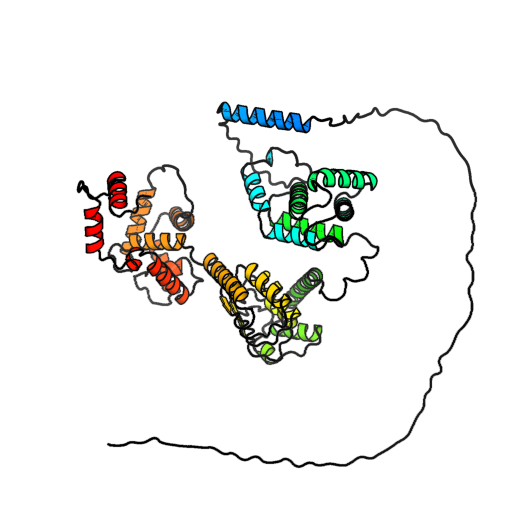1 70 ? -32.473 33.255 -42.047 1.00 32.56 70 ARG A CA 1
ATOM 537 C C . ARG A 1 70 ? -31.444 32.861 -40.992 1.00 32.56 70 ARG A C 1
ATOM 539 O O . ARG A 1 70 ? -31.635 31.901 -40.251 1.00 32.56 70 ARG A O 1
ATOM 546 N N . GLY A 1 71 ? -30.383 33.658 -40.929 1.00 28.14 71 GLY A N 1
ATOM 547 C CA . GLY A 1 71 ? -29.303 33.512 -39.971 1.00 28.14 71 GLY A CA 1
ATOM 548 C C . GLY A 1 71 ? -29.773 33.522 -38.519 1.00 28.14 71 GLY A C 1
ATOM 549 O O . GLY A 1 71 ? -30.543 34.380 -38.092 1.00 28.14 71 GLY A O 1
ATOM 550 N N . LEU A 1 72 ? -29.218 32.592 -37.749 1.00 28.73 72 LEU A N 1
ATOM 551 C CA . LEU A 1 72 ? -28.914 32.822 -36.347 1.00 28.73 72 LEU A CA 1
ATOM 552 C C . LEU A 1 72 ? -27.526 33.462 -36.302 1.00 28.73 72 LEU A C 1
ATOM 554 O O . LEU A 1 72 ? -26.508 32.788 -36.449 1.00 28.73 72 LEU A O 1
ATOM 558 N N . HIS A 1 73 ? -27.503 34.784 -36.139 1.00 29.16 73 HIS A N 1
ATOM 559 C CA . HIS A 1 73 ? -26.335 35.479 -35.617 1.00 29.16 73 HIS A CA 1
ATOM 560 C C . HIS A 1 73 ? -26.065 34.927 -34.215 1.00 29.16 73 HIS A C 1
ATOM 562 O O . HIS A 1 73 ? -26.802 35.230 -33.278 1.00 29.16 73 HIS A O 1
ATOM 568 N N . TRP A 1 74 ? -25.015 34.125 -34.062 1.00 30.64 74 TRP A N 1
ATOM 569 C CA . TRP A 1 74 ? -24.396 33.963 -32.755 1.00 30.64 74 TRP A CA 1
ATOM 570 C C . TRP A 1 74 ? -23.567 35.216 -32.512 1.00 30.64 74 TRP A C 1
ATOM 572 O O . TRP A 1 74 ? -22.593 35.480 -33.214 1.00 30.64 74 TRP A O 1
ATOM 582 N N . ALA A 1 75 ? -24.048 36.037 -31.582 1.00 29.59 75 ALA A N 1
ATOM 583 C CA . ALA A 1 75 ? -23.312 37.173 -31.068 1.00 29.59 75 ALA A CA 1
ATOM 584 C C . ALA A 1 75 ? -21.977 36.684 -30.492 1.00 29.59 75 ALA A C 1
ATOM 586 O O . ALA A 1 75 ? -21.937 35.728 -29.717 1.00 29.59 75 ALA A O 1
ATOM 587 N N . GLU A 1 76 ? -20.896 37.349 -30.885 1.00 29.52 76 GLU A N 1
ATOM 588 C CA . GLU A 1 76 ? -19.582 37.189 -30.274 1.00 29.52 76 GLU A CA 1
ATOM 589 C C . GLU A 1 76 ? -19.672 37.486 -28.765 1.00 29.52 76 GLU A C 1
ATOM 591 O O . GLU A 1 76 ? -20.208 38.536 -28.387 1.00 29.52 76 GLU A O 1
ATOM 596 N N . PRO A 1 77 ? -19.118 36.644 -27.873 1.00 30.30 77 PRO A N 1
ATOM 597 C CA . PRO A 1 77 ? -18.890 37.048 -26.498 1.00 30.30 77 PRO A CA 1
ATOM 598 C C . PRO A 1 77 ? -17.684 37.994 -26.473 1.00 30.30 77 PRO A C 1
ATOM 600 O O . PRO A 1 77 ? -16.529 37.582 -26.395 1.00 30.30 77 PRO A O 1
ATOM 603 N N . THR A 1 78 ? -17.957 39.294 -26.554 1.00 39.38 78 THR A N 1
ATOM 604 C CA . THR A 1 78 ? -16.979 40.359 -26.317 1.00 39.38 78 THR A CA 1
ATOM 605 C C . THR A 1 78 ? -16.870 40.636 -24.820 1.00 39.38 78 THR A C 1
ATOM 607 O O . THR A 1 78 ? -17.882 40.909 -24.188 1.00 39.38 78 THR A O 1
ATOM 610 N N . VAL A 1 79 ? -15.646 40.587 -24.266 1.00 41.84 79 VAL A N 1
ATOM 611 C CA . VAL A 1 79 ? -15.105 41.339 -23.093 1.00 41.84 79 VAL A CA 1
ATOM 612 C C . VAL A 1 79 ? -15.913 41.316 -21.765 1.00 41.84 79 VAL A C 1
ATOM 614 O O . VAL A 1 79 ? -15.477 41.846 -20.745 1.00 41.84 79 VAL A O 1
ATOM 617 N N . SER A 1 80 ? -17.063 40.648 -21.707 1.00 45.28 80 SER A N 1
ATOM 618 C CA . SER A 1 80 ? -18.050 40.794 -20.636 1.00 45.28 80 SER A CA 1
ATOM 619 C C . SER A 1 80 ? -17.845 39.836 -19.467 1.00 45.28 80 SER A C 1
ATOM 621 O O . SER A 1 80 ? -18.480 40.023 -18.437 1.00 45.28 80 SER A O 1
ATOM 623 N N . THR A 1 81 ? -16.973 38.835 -19.561 1.00 44.12 81 THR A N 1
ATOM 624 C CA . THR A 1 81 ? -16.772 37.864 -18.472 1.00 44.12 81 THR A CA 1
ATOM 625 C C . THR A 1 81 ? -16.072 38.492 -17.273 1.00 44.12 81 THR A C 1
ATOM 627 O O . THR A 1 81 ? -16.467 38.236 -16.143 1.00 44.12 81 THR A O 1
ATOM 630 N N . LYS A 1 82 ? -15.108 39.395 -17.493 1.00 40.25 82 LYS A N 1
ATOM 631 C CA . LYS A 1 82 ? -14.415 40.076 -16.390 1.00 40.25 82 LYS A CA 1
ATOM 632 C C . LYS A 1 82 ? -15.331 41.055 -15.650 1.00 40.25 82 LYS A C 1
ATOM 634 O O . LYS A 1 82 ? -15.435 40.976 -14.435 1.00 40.25 82 LYS A O 1
ATOM 639 N N . LYS A 1 83 ? -16.076 41.893 -16.382 1.00 47.31 83 LYS A N 1
ATOM 640 C CA . LYS A 1 83 ? -17.075 42.801 -15.785 1.00 47.31 83 LYS A CA 1
ATOM 641 C C . LYS A 1 83 ? -18.233 42.058 -15.119 1.00 47.31 83 LYS A C 1
ATOM 643 O O . LYS A 1 83 ? -18.778 42.545 -14.137 1.00 47.31 83 LYS A O 1
ATOM 648 N N . HIS A 1 84 ? -18.614 40.896 -15.645 1.00 46.09 84 HIS A N 1
ATOM 649 C CA . HIS A 1 84 ? -19.650 40.071 -15.035 1.00 46.09 84 HIS A CA 1
ATOM 650 C C . HIS A 1 84 ? -19.155 39.425 -13.736 1.00 46.09 84 HIS A C 1
ATOM 652 O O . HIS A 1 84 ? -19.873 39.453 -12.746 1.00 46.09 84 HIS A O 1
ATOM 658 N N . LEU A 1 85 ? -17.910 38.937 -13.698 1.00 44.44 85 LEU A N 1
ATOM 659 C CA . LEU A 1 85 ? -17.295 38.400 -12.480 1.00 44.44 85 LEU A CA 1
ATOM 660 C C . LEU A 1 85 ? -17.046 39.485 -11.421 1.00 44.44 85 LEU A C 1
ATOM 662 O O . LEU A 1 85 ? -17.300 39.245 -10.245 1.00 44.44 85 LEU A O 1
ATOM 666 N N . GLU A 1 86 ? -16.628 40.687 -11.827 1.00 55.91 86 GLU A N 1
ATOM 667 C CA . GLU A 1 86 ? -16.501 41.848 -10.932 1.00 55.91 86 GLU A CA 1
ATOM 668 C C . GLU A 1 86 ? -17.874 42.277 -10.380 1.00 55.91 86 GLU A C 1
ATOM 670 O O . GLU A 1 86 ? -18.011 42.484 -9.178 1.00 55.91 86 GLU A O 1
ATOM 675 N N . GLY A 1 87 ? -18.921 42.294 -11.215 1.00 67.25 87 GLY A N 1
ATOM 676 C CA . GLY A 1 87 ? -20.288 42.594 -10.777 1.00 67.25 87 GLY A CA 1
ATOM 677 C C . GLY A 1 87 ? -20.889 41.535 -9.844 1.00 67.25 87 GLY A C 1
ATOM 678 O O . GLY A 1 87 ? -21.567 41.881 -8.881 1.00 67.25 87 GLY A O 1
ATOM 679 N N . VAL A 1 88 ? -20.609 40.248 -10.079 1.00 55.59 88 VAL A N 1
ATOM 680 C CA . VAL A 1 88 ? -21.034 39.149 -9.193 1.00 55.59 88 VAL A CA 1
ATOM 681 C C . VAL A 1 88 ? -20.293 39.214 -7.855 1.00 55.59 88 VAL A C 1
ATOM 683 O O . VAL A 1 88 ? -20.911 39.006 -6.812 1.00 55.59 88 VAL A O 1
ATOM 686 N N . ALA A 1 89 ? -19.002 39.562 -7.860 1.00 51.50 89 ALA A N 1
ATOM 687 C CA . ALA A 1 89 ? -18.225 39.754 -6.639 1.00 51.50 89 ALA A CA 1
ATOM 688 C C . ALA A 1 89 ? -18.744 40.943 -5.810 1.00 51.50 89 ALA A C 1
ATOM 690 O O . ALA A 1 89 ? -18.972 40.785 -4.613 1.00 51.50 89 ALA A O 1
ATOM 691 N N . GLU A 1 90 ? -19.021 42.093 -6.434 1.00 63.53 90 GLU A N 1
ATOM 692 C CA . GLU A 1 90 ? -19.601 43.264 -5.756 1.00 63.53 90 GLU A CA 1
ATOM 693 C C . GLU A 1 90 ? -21.005 42.979 -5.206 1.00 63.53 90 GLU A C 1
ATOM 695 O O . GLU A 1 90 ? -21.332 43.371 -4.084 1.00 63.53 90 GLU A O 1
ATOM 700 N N . GLN A 1 91 ? -21.830 42.244 -5.956 1.00 58.06 91 GLN A N 1
ATOM 701 C CA . GLN A 1 91 ? -23.171 41.858 -5.523 1.00 58.06 91 GLN A CA 1
ATOM 702 C C . GLN A 1 91 ? -23.127 40.870 -4.348 1.00 58.06 91 GLN A C 1
ATOM 704 O O . GLN A 1 91 ? -23.903 41.010 -3.405 1.00 58.06 91 GLN A O 1
ATOM 709 N N . PHE A 1 92 ? -22.177 39.932 -4.349 1.00 51.09 92 PHE A N 1
ATOM 710 C CA . PHE A 1 92 ? -21.953 39.006 -3.239 1.00 51.09 92 PHE A CA 1
ATOM 711 C C . PHE A 1 92 ? -21.444 39.730 -1.984 1.00 51.09 92 PHE A C 1
ATOM 713 O O . PHE A 1 92 ? -21.939 39.501 -0.882 1.00 51.09 92 PHE A O 1
ATOM 720 N N . GLN A 1 93 ? -20.510 40.668 -2.146 1.00 52.56 93 GLN A N 1
ATOM 721 C CA . GLN A 1 93 ? -19.959 41.457 -1.044 1.00 52.56 93 GLN A CA 1
ATOM 722 C C . GLN A 1 93 ? -21.012 42.393 -0.432 1.00 52.56 93 GLN A C 1
ATOM 724 O O . GLN A 1 93 ? -21.046 42.572 0.787 1.00 52.56 93 GLN A O 1
ATOM 729 N N . LYS A 1 94 ? -21.935 42.902 -1.258 1.00 63.16 94 LYS A N 1
ATOM 730 C CA . LYS A 1 94 ? -23.115 43.648 -0.816 1.00 63.16 94 LYS A CA 1
ATOM 731 C C . LYS A 1 94 ? -24.110 42.763 -0.051 1.00 63.16 94 LYS A C 1
ATOM 733 O O . LYS A 1 94 ? -24.530 43.136 1.035 1.00 63.16 94 LYS A O 1
ATOM 738 N N . MET A 1 95 ? -24.413 41.561 -0.543 1.00 56.75 95 MET A N 1
ATOM 739 C CA . MET A 1 95 ? -25.314 40.618 0.144 1.00 56.75 95 MET A CA 1
ATOM 740 C C . MET A 1 95 ? -24.773 40.140 1.502 1.00 56.75 95 MET A C 1
ATOM 742 O O . MET A 1 95 ? -25.547 39.918 2.431 1.00 56.75 95 MET A O 1
ATOM 746 N N . VAL A 1 96 ? -23.449 40.010 1.639 1.00 56.09 96 VAL A N 1
ATOM 747 C CA . VAL A 1 96 ? -22.789 39.687 2.917 1.00 56.09 96 VAL A CA 1
ATOM 748 C C . VAL A 1 96 ? -22.793 40.888 3.871 1.00 56.09 96 VAL A C 1
ATOM 750 O O . VAL A 1 96 ? -23.021 40.715 5.068 1.00 56.09 96 VAL A O 1
ATOM 753 N N . SER A 1 97 ? -22.578 42.101 3.352 1.00 56.03 97 SER A N 1
ATOM 754 C CA . SER A 1 97 ? -22.652 43.356 4.117 1.00 56.03 97 SER A CA 1
ATOM 755 C C . SER A 1 97 ? -24.056 43.622 4.669 1.00 56.03 97 SER A C 1
ATOM 757 O O . SER A 1 97 ? -24.195 44.067 5.807 1.00 56.03 97 SER A O 1
ATOM 759 N N . ASP A 1 98 ? -25.092 43.306 3.894 1.00 69.81 98 ASP A N 1
ATOM 760 C CA . ASP A 1 98 ? -26.482 43.644 4.218 1.00 69.81 98 ASP A CA 1
ATOM 761 C C . ASP A 1 98 ? -27.162 42.600 5.141 1.00 69.81 98 ASP A C 1
ATOM 763 O O . ASP A 1 98 ? -28.341 42.732 5.458 1.00 69.81 98 ASP A O 1
ATOM 767 N N . GLN A 1 99 ? -26.431 41.571 5.609 1.00 47.12 99 GLN A N 1
ATOM 768 C CA . GLN A 1 99 ? -26.931 40.451 6.440 1.00 47.12 99 GLN A CA 1
ATOM 769 C C . GLN A 1 99 ? -28.186 39.743 5.876 1.00 47.12 99 GLN A C 1
ATOM 771 O O . GLN A 1 99 ? -28.909 39.060 6.603 1.00 47.12 99 GLN A O 1
ATOM 776 N N . GLU A 1 100 ? -28.438 39.856 4.572 1.00 47.31 100 GLU A N 1
ATOM 777 C CA . GLU A 1 100 ? -29.729 39.530 3.952 1.00 47.31 100 GLU A CA 1
ATOM 778 C C . GLU A 1 100 ? -29.913 38.054 3.546 1.00 47.31 100 GLU A C 1
ATOM 780 O O . GLU A 1 100 ? -30.851 37.724 2.824 1.00 47.31 100 GLU A O 1
ATOM 785 N N . VAL A 1 101 ? -29.076 37.122 4.021 1.00 41.16 101 VAL A N 1
ATOM 786 C CA . VAL A 1 101 ? -29.249 35.692 3.700 1.00 41.16 101 VAL A CA 1
ATOM 787 C C . VAL A 1 101 ? -29.393 34.835 4.955 1.00 41.16 101 VAL A C 1
ATOM 789 O O . VAL A 1 101 ? -28.467 34.170 5.412 1.00 41.16 101 VAL A O 1
ATOM 792 N N . VAL A 1 102 ? -30.628 34.793 5.459 1.00 45.81 102 VAL A N 1
ATOM 793 C CA . VAL A 1 102 ? -31.202 33.600 6.093 1.00 45.81 102 VAL A CA 1
ATOM 794 C C . VAL A 1 102 ? -32.327 33.112 5.185 1.00 45.81 102 VAL A C 1
ATOM 796 O O . VAL A 1 102 ? -33.438 33.627 5.242 1.00 45.81 102 VAL A O 1
ATOM 799 N N . ALA A 1 103 ? -32.052 32.108 4.352 1.00 36.31 103 ALA A N 1
ATOM 800 C CA . ALA A 1 103 ? -33.096 31.269 3.770 1.00 36.31 103 ALA A CA 1
ATOM 801 C C . ALA A 1 103 ? -32.526 29.907 3.357 1.00 36.31 103 ALA A C 1
ATOM 803 O O . ALA A 1 103 ? -31.683 29.803 2.470 1.00 36.31 103 ALA A O 1
ATOM 804 N N . GLN A 1 104 ? -33.018 28.866 4.026 1.00 36.91 104 GLN A N 1
ATOM 805 C CA . GLN A 1 104 ? -32.894 27.474 3.615 1.00 36.91 104 GLN A CA 1
ATOM 806 C C . GLN A 1 104 ? -33.858 27.200 2.458 1.00 36.91 104 GLN A C 1
ATOM 808 O O . GLN A 1 104 ? -35.041 27.523 2.556 1.00 36.91 104 GLN A O 1
ATOM 813 N N . PHE 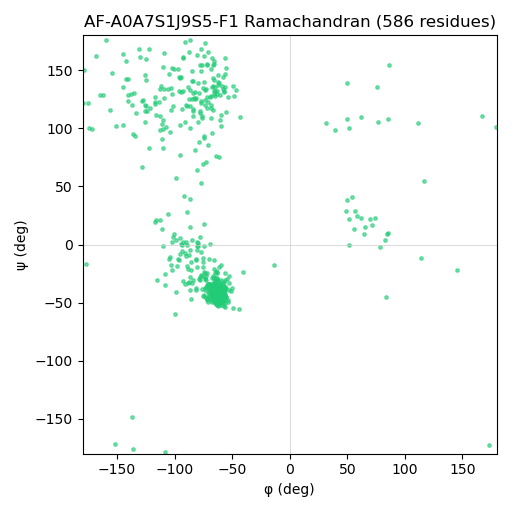A 1 105 ? -33.377 26.512 1.427 1.00 33.31 105 PHE A N 1
ATOM 814 C CA . PHE A 1 105 ? -34.220 25.688 0.569 1.00 33.31 105 PHE A CA 1
ATOM 815 C C . PHE A 1 105 ? -33.646 24.273 0.543 1.00 33.31 105 PHE A C 1
ATOM 817 O O . PHE A 1 105 ? -32.509 24.061 0.126 1.00 33.31 105 PHE A O 1
ATOM 824 N N . GLU A 1 106 ? -34.440 23.307 1.001 1.00 40.34 106 GLU A N 1
ATOM 825 C CA . GLU A 1 106 ? -34.213 21.895 0.709 1.00 40.34 106 GLU A CA 1
ATOM 826 C C . GLU A 1 106 ? -34.693 21.623 -0.718 1.00 40.34 106 GLU A C 1
ATOM 828 O O . GLU A 1 106 ? -35.888 21.706 -1.008 1.00 40.34 106 GLU A O 1
ATOM 833 N N . ALA A 1 107 ? -33.766 21.279 -1.610 1.00 38.16 107 ALA A N 1
ATOM 834 C CA . ALA A 1 107 ? -34.098 20.599 -2.853 1.00 38.16 107 ALA A CA 1
ATOM 835 C C . ALA A 1 107 ? -33.729 19.111 -2.709 1.00 38.16 107 ALA A C 1
ATOM 837 O O . ALA A 1 107 ? -32.647 18.795 -2.204 1.00 38.16 107 ALA A O 1
ATOM 838 N N . PRO A 1 108 ? -34.602 18.177 -3.124 1.00 46.62 108 PRO A N 1
ATOM 839 C CA . PRO A 1 108 ? -34.299 16.757 -3.062 1.00 46.62 108 PRO A CA 1
ATOM 840 C C . PRO A 1 108 ? -33.139 16.428 -4.004 1.00 46.62 108 PRO A C 1
ATOM 842 O O . PRO A 1 108 ? -33.124 16.858 -5.156 1.00 46.62 108 PRO A O 1
ATOM 845 N N . VAL A 1 109 ? -32.192 15.627 -3.513 1.00 43.84 109 VAL A N 1
ATOM 846 C CA . VAL A 1 109 ? -31.040 15.131 -4.279 1.00 43.84 109 VAL A CA 1
ATOM 847 C C . VAL A 1 109 ? -31.537 14.410 -5.543 1.00 43.84 109 VAL A C 1
ATOM 849 O O . VAL A 1 109 ? -32.181 13.358 -5.421 1.00 43.84 109 VAL A O 1
ATOM 852 N N . PRO A 1 110 ? -31.262 14.915 -6.761 1.00 37.72 110 PRO A N 1
ATOM 853 C CA . PRO A 1 110 ? -31.642 14.213 -7.975 1.00 37.72 110 PRO A CA 1
ATOM 854 C C . PRO A 1 110 ? -30.751 12.980 -8.140 1.00 37.72 110 PRO A C 1
ATOM 856 O O . PRO A 1 110 ? -29.526 13.075 -8.154 1.00 37.72 110 PRO A O 1
ATOM 859 N N . LYS A 1 111 ? -31.360 11.803 -8.316 1.00 43.75 111 LYS A N 1
ATOM 860 C CA . LYS A 1 111 ? -30.670 10.556 -8.696 1.00 43.75 111 LYS A CA 1
ATOM 861 C C . LYS A 1 111 ? -30.321 10.538 -10.192 1.00 43.75 111 LYS A C 1
ATOM 863 O O . LYS A 1 111 ? -30.696 9.607 -10.902 1.00 43.75 111 LYS A O 1
ATOM 868 N N . PHE A 1 112 ? -29.652 11.573 -10.689 1.00 47.62 112 PHE A N 1
ATOM 869 C CA . PHE A 1 112 ? -29.216 11.630 -12.082 1.00 47.62 112 PHE A CA 1
ATOM 870 C C . PHE A 1 112 ? -27.826 12.254 -12.177 1.00 47.62 112 PHE A C 1
ATOM 872 O O . PHE A 1 112 ? -27.600 13.331 -11.637 1.00 47.62 112 PHE A O 1
ATOM 879 N N . THR A 1 113 ? -26.906 11.579 -12.863 1.00 45.31 113 THR A N 1
ATOM 880 C CA . THR A 1 113 ? -25.575 12.094 -13.197 1.00 45.31 113 THR A CA 1
ATOM 881 C C . THR A 1 113 ? -25.669 12.932 -14.471 1.00 45.31 113 THR A C 1
ATOM 883 O O . THR A 1 113 ? -25.922 12.383 -15.548 1.00 45.31 113 THR A O 1
ATOM 886 N N . PRO A 1 114 ? -25.496 14.262 -14.407 1.00 37.38 114 PRO A N 1
ATOM 887 C CA . PRO A 1 114 ? -25.526 15.078 -15.605 1.00 37.38 114 PRO A CA 1
ATOM 888 C C . PRO A 1 114 ? -24.186 14.988 -16.347 1.00 37.38 114 PRO A C 1
ATOM 890 O O . PRO A 1 114 ? -23.120 15.026 -15.743 1.00 37.38 114 PRO A O 1
ATOM 893 N N . SER A 1 115 ? -24.238 14.908 -17.678 1.00 41.19 115 SER A N 1
ATOM 894 C CA . SER A 1 115 ? -23.054 15.014 -18.546 1.00 41.19 115 SER A CA 1
ATOM 895 C C . SER A 1 115 ? -22.478 16.443 -18.586 1.00 41.19 115 SER A C 1
ATOM 897 O O . SER A 1 115 ? -23.194 17.389 -18.246 1.00 41.19 115 SER A O 1
ATOM 899 N N . VAL A 1 116 ? -21.245 16.552 -19.105 1.00 41.59 116 VAL A N 1
ATOM 900 C CA . VAL A 1 116 ? -20.360 17.678 -19.530 1.00 41.59 116 VAL A CA 1
ATOM 901 C C . VAL A 1 116 ? -20.950 19.104 -19.703 1.00 41.59 116 VAL A C 1
ATOM 903 O O . VAL A 1 116 ? -20.218 20.082 -19.676 1.00 41.59 116 VAL A O 1
ATOM 906 N N . ARG A 1 117 ? -22.266 19.293 -19.831 1.00 43.06 117 ARG A N 1
ATOM 907 C CA . ARG A 1 117 ? -22.937 20.592 -20.047 1.00 43.06 117 ARG A CA 1
ATOM 908 C C . ARG A 1 117 ? -23.142 21.480 -18.806 1.00 43.06 117 ARG A C 1
ATOM 910 O O . ARG A 1 117 ? -23.735 22.542 -18.952 1.00 43.06 117 ARG A O 1
ATOM 917 N N . HIS A 1 118 ? -22.708 21.081 -17.609 1.00 54.16 118 HIS A N 1
ATOM 918 C CA . HIS A 1 118 ? -23.049 21.803 -16.364 1.00 54.16 118 HIS A CA 1
ATOM 919 C C . HIS A 1 118 ? -21.948 22.724 -15.831 1.00 54.16 118 HIS A C 1
ATOM 921 O O . HIS A 1 118 ? -22.072 23.271 -14.734 1.00 54.16 118 HIS A O 1
ATOM 927 N N . GLN A 1 119 ? -20.886 22.947 -16.597 1.00 47.44 119 GLN A N 1
ATOM 928 C CA . GLN A 1 119 ? -19.806 23.821 -16.162 1.00 47.44 119 GLN A CA 1
ATOM 929 C C . GLN A 1 119 ? -20.123 25.283 -16.469 1.00 47.44 119 GLN A C 1
ATOM 931 O O . GLN A 1 119 ? -20.348 25.666 -17.613 1.00 47.44 119 GLN A O 1
ATOM 936 N N . GLY A 1 120 ? -20.239 26.056 -15.388 1.00 46.75 120 GLY A N 1
ATOM 937 C CA . GLY A 1 120 ? -20.943 27.338 -15.317 1.00 46.75 120 GLY A CA 1
ATOM 938 C C . GLY A 1 120 ? -22.178 27.293 -14.405 1.00 46.75 120 GLY A C 1
ATOM 939 O O . GLY A 1 120 ? -22.705 28.345 -14.051 1.00 46.75 120 GLY A O 1
ATOM 940 N N . SER A 1 121 ? -22.629 26.106 -13.971 1.00 57.22 121 SER A N 1
ATOM 941 C CA . SER A 1 121 ? -23.720 26.012 -12.999 1.00 57.22 121 SER A CA 1
ATOM 942 C C . SER A 1 121 ? -23.239 26.447 -11.613 1.00 57.22 121 SER A C 1
ATOM 944 O O . SER A 1 121 ? -22.357 25.828 -11.006 1.00 57.22 121 SER A O 1
ATOM 946 N N . ALA A 1 122 ? -23.842 27.520 -11.099 1.00 58.94 122 ALA A N 1
ATOM 947 C CA . ALA A 1 122 ? -23.630 28.002 -9.736 1.00 58.94 122 ALA A CA 1
ATOM 948 C C . ALA A 1 122 ? -23.923 26.915 -8.682 1.00 58.94 122 ALA A C 1
ATOM 950 O O . ALA A 1 122 ? -23.326 26.923 -7.611 1.00 58.94 122 ALA A O 1
ATOM 951 N N . GLU A 1 123 ? -24.766 25.929 -9.012 1.00 67.69 123 GLU A N 1
ATOM 952 C CA . GLU A 1 123 ? -25.145 24.821 -8.126 1.00 67.69 123 GLU A CA 1
ATOM 953 C C . GLU A 1 123 ? -23.968 23.913 -7.743 1.00 67.69 123 GLU A C 1
ATOM 955 O O . GLU A 1 123 ? -24.009 23.272 -6.698 1.00 67.69 123 GLU A O 1
ATOM 960 N N . TRP A 1 124 ? -22.902 23.868 -8.551 1.00 68.19 124 TRP A N 1
ATOM 961 C CA . TRP A 1 124 ? -21.701 23.074 -8.256 1.00 68.19 124 TRP A CA 1
ATOM 962 C C . TRP A 1 124 ? -20.603 23.869 -7.543 1.00 68.19 124 TRP A C 1
ATOM 964 O O . TRP A 1 124 ? -19.618 23.279 -7.100 1.00 68.19 124 TRP A O 1
ATOM 974 N N . HIS A 1 125 ? -20.791 25.180 -7.374 1.00 78.69 125 HIS A N 1
ATOM 975 C CA . HIS A 1 125 ? -19.920 26.066 -6.598 1.00 78.69 125 HIS A CA 1
ATOM 976 C C . HIS A 1 125 ? -20.400 26.173 -5.145 1.00 78.69 125 HIS A C 1
ATOM 978 O O . HIS A 1 125 ? -20.423 27.252 -4.555 1.00 78.69 125 HIS A O 1
ATOM 984 N N . THR A 1 126 ? -20.807 25.044 -4.560 1.00 86.69 126 THR A N 1
ATOM 985 C CA . THR A 1 126 ? -21.075 24.980 -3.123 1.00 86.69 126 THR A CA 1
ATOM 986 C C . THR A 1 126 ? -19.769 25.127 -2.350 1.00 86.69 126 THR A C 1
ATOM 988 O O . THR A 1 126 ? -18.698 24.736 -2.822 1.00 86.69 126 THR A O 1
ATOM 991 N N . LEU A 1 127 ? -19.855 25.666 -1.134 1.00 84.88 127 LEU A N 1
ATOM 992 C CA . LEU A 1 127 ? -18.697 25.809 -0.252 1.00 84.88 127 LEU A CA 1
ATOM 993 C C . LEU A 1 127 ? -17.997 24.459 -0.008 1.00 84.88 127 LEU A C 1
ATOM 995 O O . LEU A 1 127 ? -16.770 24.389 -0.013 1.00 84.88 127 LEU A O 1
ATOM 999 N N . ASP A 1 128 ? -18.774 23.383 0.117 1.00 87.19 128 ASP A N 1
ATOM 1000 C CA . ASP A 1 128 ? -18.251 22.029 0.312 1.00 87.19 128 ASP A CA 1
ATOM 1001 C C . ASP A 1 128 ? -17.449 21.540 -0.901 1.00 87.19 128 ASP A C 1
ATOM 1003 O O . ASP A 1 128 ? -16.335 21.043 -0.740 1.00 87.19 128 ASP A O 1
ATOM 1007 N N . ASN A 1 129 ? -17.951 21.742 -2.124 1.00 85.38 129 ASN A N 1
ATOM 1008 C CA . ASN A 1 129 ? -17.218 21.366 -3.335 1.00 85.38 129 ASN A CA 1
ATOM 1009 C C . ASN A 1 129 ? -15.946 22.200 -3.517 1.00 85.38 129 ASN A C 1
ATOM 1011 O O . ASN A 1 129 ? -14.933 21.674 -3.974 1.00 85.38 129 ASN A O 1
ATOM 1015 N N . LEU A 1 130 ? -15.967 23.481 -3.138 1.00 87.00 130 LEU A N 1
ATOM 1016 C CA . LEU A 1 130 ? -14.772 24.326 -3.159 1.00 87.00 130 LEU A CA 1
ATOM 1017 C C . LEU A 1 130 ? -13.713 23.827 -2.165 1.00 87.00 130 LEU A C 1
ATOM 1019 O O . LEU A 1 130 ? -12.538 23.751 -2.522 1.00 87.00 130 LEU A O 1
ATOM 1023 N N . HIS A 1 131 ? -14.113 23.419 -0.957 1.00 87.62 131 HIS A N 1
ATOM 1024 C CA . HIS A 1 131 ? -13.200 22.794 0.004 1.00 87.62 131 HIS A CA 1
ATOM 1025 C C . HIS A 1 131 ? -12.651 21.456 -0.500 1.00 87.62 131 HIS A C 1
ATOM 1027 O O . HIS A 1 131 ? -11.456 21.198 -0.357 1.00 87.62 131 HIS A O 1
ATOM 1033 N N . LEU A 1 132 ? -13.489 20.623 -1.126 1.00 89.25 132 LEU A N 1
ATOM 1034 C CA . LEU A 1 132 ? -13.049 19.359 -1.718 1.00 89.25 132 LEU A CA 1
ATOM 1035 C C . LEU A 1 132 ? -12.052 19.590 -2.858 1.00 89.25 132 LEU A C 1
ATOM 1037 O O . LEU A 1 132 ? -11.006 18.952 -2.872 1.00 89.25 132 LEU A O 1
ATOM 1041 N N . ARG A 1 133 ? -12.298 20.552 -3.755 1.00 92.88 133 ARG A N 1
ATOM 1042 C CA . ARG A 1 133 ? -11.343 20.934 -4.810 1.00 92.88 133 ARG A CA 1
ATOM 1043 C C . ARG A 1 133 ? -10.027 21.459 -4.243 1.00 92.88 133 ARG A C 1
ATOM 1045 O O . ARG A 1 133 ? -8.965 21.056 -4.711 1.00 92.88 133 ARG A O 1
ATOM 1052 N N . ALA A 1 134 ? -10.081 22.304 -3.213 1.00 91.56 134 ALA A N 1
ATOM 1053 C CA . ALA A 1 134 ? -8.882 22.788 -2.531 1.00 91.56 134 ALA A CA 1
ATOM 1054 C C . ALA A 1 134 ? -8.084 21.634 -1.896 1.00 91.56 134 ALA A C 1
ATOM 1056 O O . ALA A 1 134 ? -6.857 21.609 -1.975 1.00 91.56 134 ALA A O 1
ATOM 1057 N N . ALA A 1 135 ? -8.768 20.638 -1.322 1.00 93.38 135 ALA A N 1
ATOM 1058 C CA . ALA A 1 135 ? -8.127 19.429 -0.814 1.00 93.38 135 ALA A CA 1
ATOM 1059 C C . ALA A 1 135 ? -7.530 18.569 -1.946 1.00 93.38 135 ALA A C 1
ATOM 1061 O O . ALA A 1 135 ? -6.391 18.114 -1.827 1.00 93.38 135 ALA A O 1
ATOM 1062 N N . LEU A 1 136 ? -8.252 18.398 -3.061 1.00 94.50 136 LEU A N 1
ATOM 1063 C CA . LEU A 1 136 ? -7.799 17.656 -4.244 1.00 94.50 136 LEU A CA 1
ATOM 1064 C C . LEU A 1 136 ? -6.550 18.259 -4.879 1.00 94.50 136 LEU A C 1
ATOM 1066 O O . LEU A 1 136 ? -5.658 17.525 -5.296 1.00 94.50 136 LEU A O 1
ATOM 1070 N N . TYR A 1 137 ? -6.456 19.586 -4.919 1.00 95.38 137 TYR A N 1
ATOM 1071 C CA . TYR A 1 137 ? -5.288 20.289 -5.443 1.00 95.38 137 TYR A CA 1
ATOM 1072 C C . TYR A 1 137 ? -3.995 19.880 -4.712 1.00 95.38 137 TYR A C 1
ATOM 1074 O O . TYR A 1 137 ? -2.925 19.789 -5.311 1.00 95.38 137 TYR A O 1
ATOM 1082 N N . HIS A 1 138 ? -4.098 19.547 -3.423 1.00 94.69 138 HIS A N 1
ATOM 1083 C CA . HIS A 1 138 ? -2.984 19.061 -2.608 1.00 94.69 138 HIS A CA 1
ATOM 1084 C C . HIS A 1 138 ? -2.951 17.534 -2.449 1.00 94.69 138 HIS A C 1
ATOM 1086 O O . HIS A 1 138 ? -2.094 17.009 -1.730 1.00 94.69 138 HIS A O 1
ATOM 1092 N N . ALA A 1 139 ? -3.849 16.803 -3.113 1.00 95.00 139 ALA A N 1
ATOM 1093 C CA . ALA A 1 139 ? -3.962 15.363 -2.965 1.00 95.00 139 ALA A CA 1
ATOM 1094 C C . ALA A 1 139 ? -2.728 14.646 -3.550 1.00 95.00 139 ALA A C 1
ATOM 1096 O O . ALA A 1 139 ? -2.444 14.753 -4.751 1.00 95.00 139 ALA A O 1
ATOM 1097 N N . PRO A 1 140 ? -1.973 13.872 -2.742 1.00 94.25 140 PRO A N 1
ATOM 1098 C CA . PRO A 1 140 ? -0.715 13.280 -3.189 1.00 94.25 140 PRO A CA 1
ATOM 1099 C C . PRO A 1 140 ? -0.858 12.345 -4.390 1.00 94.25 140 PRO A C 1
ATOM 1101 O O . PRO A 1 140 ? 0.089 12.217 -5.173 1.00 94.25 140 PRO A O 1
ATOM 1104 N N . THR A 1 141 ? -1.998 11.664 -4.545 1.00 93.12 141 THR A N 1
ATOM 1105 C CA . THR A 1 141 ? -2.172 10.714 -5.649 1.00 93.12 141 THR A CA 1
ATOM 1106 C C . THR A 1 141 ? -2.420 11.427 -6.977 1.00 93.12 141 THR A C 1
ATOM 1108 O O . THR A 1 141 ? -1.813 11.036 -7.978 1.00 93.12 141 THR A O 1
ATOM 1111 N N . LEU A 1 142 ? -3.183 12.526 -6.972 1.00 96.31 142 LEU A N 1
ATOM 1112 C CA . LEU A 1 142 ? -3.393 13.381 -8.139 1.00 96.31 142 LEU A CA 1
ATOM 1113 C C . LEU A 1 142 ? -2.101 14.088 -8.563 1.00 96.31 142 LEU A C 1
ATOM 1115 O O . LEU A 1 142 ? -1.714 14.008 -9.730 1.00 96.31 142 LEU A O 1
ATOM 1119 N N . VAL A 1 143 ? -1.362 14.667 -7.608 1.00 96.12 143 VAL A N 1
ATOM 1120 C CA . VAL A 1 143 ? -0.028 15.245 -7.863 1.00 96.12 143 VAL A CA 1
ATOM 1121 C C . VAL A 1 143 ? 0.905 14.203 -8.476 1.00 96.12 143 VAL A C 1
ATOM 1123 O O . VAL A 1 143 ? 1.595 14.481 -9.457 1.00 96.12 143 VAL A O 1
ATOM 1126 N N . CYS A 1 144 ? 0.908 12.972 -7.955 1.00 93.00 144 CYS A N 1
ATOM 1127 C CA . CYS A 1 144 ? 1.694 11.883 -8.535 1.00 93.00 144 CYS A CA 1
ATOM 1128 C C . CYS A 1 144 ? 1.249 11.519 -9.959 1.00 93.00 144 CYS A C 1
ATOM 1130 O O . CYS A 1 144 ? 2.109 11.209 -10.782 1.00 93.00 144 CYS A O 1
ATOM 1132 N N . ALA A 1 145 ? -0.054 11.515 -10.245 1.00 94.88 145 ALA A N 1
ATOM 1133 C CA . ALA A 1 145 ? -0.588 11.184 -11.564 1.00 94.88 145 ALA A CA 1
ATOM 1134 C C . ALA A 1 145 ? -0.193 12.239 -12.608 1.00 94.88 145 ALA A C 1
ATOM 1136 O O . ALA A 1 145 ? 0.358 11.888 -13.651 1.00 94.88 145 ALA A O 1
ATOM 1137 N N . ILE A 1 146 ? -0.369 13.525 -12.293 1.00 96.69 146 ILE A N 1
ATOM 1138 C CA . ILE A 1 146 ? 0.020 14.631 -13.180 1.00 96.69 146 ILE A CA 1
ATOM 1139 C C . ILE A 1 146 ? 1.548 14.708 -13.321 1.00 96.69 146 ILE A C 1
ATOM 1141 O O . ILE A 1 146 ? 2.067 14.940 -14.410 1.00 96.69 146 ILE A O 1
ATOM 1145 N N . LYS A 1 147 ? 2.310 14.410 -12.262 1.00 95.00 147 LYS A N 1
ATOM 1146 C CA . LYS A 1 147 ? 3.774 14.305 -12.355 1.00 95.00 147 LYS A CA 1
ATOM 1147 C C . LYS A 1 147 ? 4.233 13.124 -13.211 1.00 95.00 147 LYS A C 1
ATOM 1149 O O . LYS A 1 147 ? 5.248 13.221 -13.895 1.00 95.00 147 LYS A O 1
ATOM 1154 N N . ALA A 1 148 ? 3.509 12.007 -13.188 1.00 90.38 148 ALA A N 1
ATOM 1155 C CA . ALA A 1 148 ? 3.784 10.890 -14.085 1.00 90.38 148 ALA A CA 1
ATOM 1156 C C . ALA A 1 148 ? 3.529 11.276 -15.550 1.00 90.38 148 ALA A C 1
ATOM 1158 O O . ALA A 1 148 ? 4.340 10.922 -16.401 1.00 90.38 148 ALA A O 1
ATOM 1159 N N . LEU A 1 149 ? 2.468 12.044 -15.821 1.00 94.44 149 LEU A N 1
ATOM 1160 C CA . LEU A 1 149 ? 2.194 12.614 -17.141 1.00 94.44 149 LEU A CA 1
ATOM 1161 C C . LEU A 1 149 ? 3.320 13.537 -17.610 1.00 94.44 149 LEU A C 1
ATOM 1163 O O . LEU A 1 149 ? 3.863 13.318 -18.688 1.00 94.44 149 LEU A O 1
ATOM 1167 N N . TRP A 1 150 ? 3.709 14.507 -16.776 1.00 95.62 150 TRP A N 1
ATOM 1168 C CA . TRP A 1 150 ? 4.830 15.416 -17.033 1.00 95.62 150 TRP A CA 1
ATOM 1169 C C . TRP A 1 150 ? 6.080 14.646 -17.463 1.00 95.62 150 TRP A C 1
ATOM 1171 O O . TRP A 1 150 ? 6.584 14.841 -18.562 1.00 95.62 150 TRP A O 1
ATOM 1181 N N . ASN A 1 151 ? 6.500 13.668 -16.653 1.00 92.88 151 ASN A N 1
ATOM 1182 C CA . ASN A 1 151 ? 7.685 12.853 -16.930 1.00 92.88 151 ASN A CA 1
ATOM 1183 C C . ASN A 1 151 ? 7.563 11.983 -18.194 1.00 92.88 151 ASN A C 1
ATOM 1185 O O . ASN A 1 151 ? 8.579 11.553 -18.735 1.00 92.88 151 ASN A O 1
ATOM 1189 N N . ALA A 1 152 ? 6.343 11.674 -18.635 1.00 92.50 152 ALA A N 1
ATOM 1190 C CA . ALA A 1 152 ? 6.096 10.857 -19.816 1.00 92.50 152 ALA A CA 1
ATOM 1191 C C . ALA A 1 152 ? 6.090 11.675 -21.120 1.00 92.50 152 ALA A C 1
ATOM 1193 O O . ALA A 1 152 ? 6.194 11.092 -22.203 1.00 92.50 152 ALA A O 1
ATOM 1194 N N . ILE A 1 153 ? 5.998 13.007 -21.041 1.00 93.69 153 ILE A N 1
ATOM 1195 C CA . ILE A 1 153 ? 6.126 13.889 -22.203 1.00 93.69 153 ILE A CA 1
ATOM 1196 C C . ILE A 1 153 ? 7.596 13.872 -22.656 1.00 93.69 153 ILE A C 1
ATOM 1198 O O . ILE A 1 153 ? 8.494 14.169 -21.870 1.00 93.69 153 ILE A O 1
ATOM 1202 N N . PRO A 1 154 ? 7.902 13.504 -23.908 1.00 90.69 154 PRO A N 1
ATOM 1203 C CA . PRO A 1 154 ? 9.281 13.388 -24.361 1.00 90.69 154 PRO A CA 1
ATOM 1204 C C . PRO A 1 154 ? 9.952 14.760 -24.522 1.00 90.69 154 PRO A C 1
ATOM 1206 O O . PRO A 1 154 ? 9.300 15.751 -24.835 1.00 90.69 154 PRO A O 1
ATOM 1209 N N . ASN A 1 155 ? 11.284 14.778 -24.412 1.00 88.50 155 ASN A N 1
ATOM 1210 C CA . ASN A 1 155 ? 12.149 15.899 -24.809 1.00 88.50 155 ASN A CA 1
ATOM 1211 C C . ASN A 1 155 ? 11.925 17.235 -24.068 1.00 88.50 155 ASN A C 1
ATOM 1213 O O . ASN A 1 155 ? 12.302 18.279 -24.596 1.00 88.50 155 ASN A O 1
ATOM 1217 N N . HIS A 1 156 ? 11.355 17.222 -22.862 1.00 90.38 156 HIS A N 1
ATOM 1218 C CA . HIS A 1 156 ? 11.370 18.386 -21.971 1.00 90.38 156 HIS A CA 1
ATOM 1219 C C . HIS A 1 156 ? 12.576 18.328 -21.016 1.00 90.38 156 HIS A C 1
ATOM 1221 O O . HIS A 1 156 ? 13.181 17.270 -20.814 1.00 90.38 156 HIS A O 1
ATOM 1227 N N . GLU A 1 157 ? 12.955 19.471 -20.445 1.00 91.56 157 GLU A N 1
ATOM 1228 C CA . GLU A 1 157 ? 13.955 19.519 -19.377 1.00 91.56 157 GLU A CA 1
ATOM 1229 C C . GLU A 1 157 ? 13.305 19.060 -18.061 1.00 91.56 157 GLU A C 1
ATOM 1231 O O . GLU A 1 157 ? 12.123 19.321 -17.861 1.00 91.56 157 GLU A O 1
ATOM 1236 N N . PRO A 1 158 ? 14.038 18.438 -17.119 1.00 88.00 158 PRO A N 1
ATOM 1237 C CA . PRO A 1 158 ? 13.442 17.868 -15.903 1.00 88.00 158 PRO A CA 1
ATOM 1238 C C . PRO A 1 158 ? 12.509 18.817 -15.133 1.00 88.00 158 PRO A C 1
ATOM 1240 O O . PRO A 1 158 ? 11.472 18.390 -14.624 1.00 88.00 158 PRO A O 1
ATOM 1243 N N . ASP A 1 159 ? 12.866 20.103 -15.099 1.00 92.88 159 ASP A N 1
ATOM 1244 C CA . ASP A 1 159 ? 12.163 21.137 -14.339 1.00 92.88 159 ASP A CA 1
ATOM 1245 C C . ASP A 1 159 ? 11.411 22.146 -15.225 1.00 92.88 159 ASP A C 1
ATOM 1247 O O . ASP A 1 159 ? 10.769 23.062 -14.703 1.00 92.88 159 ASP A O 1
ATOM 1251 N N . SER A 1 160 ? 11.476 22.014 -16.558 1.00 96.31 160 SER A N 1
ATOM 1252 C CA . SER A 1 160 ? 10.795 22.947 -17.459 1.00 96.31 160 SER A CA 1
ATOM 1253 C C . SER A 1 160 ? 10.445 22.373 -18.837 1.00 96.31 160 SER A C 1
ATOM 1255 O O . SER A 1 160 ? 11.160 21.553 -19.410 1.00 96.31 160 SER A O 1
ATOM 1257 N N . MET A 1 161 ? 9.337 22.843 -19.401 1.00 97.38 161 MET A N 1
ATOM 1258 C CA . MET A 1 161 ? 8.813 22.432 -20.696 1.00 97.38 161 MET A CA 1
ATOM 1259 C C . MET A 1 161 ? 8.877 23.598 -21.684 1.00 97.38 161 MET A C 1
ATOM 1261 O O . MET A 1 161 ? 8.311 24.655 -21.402 1.00 97.38 161 MET A O 1
ATOM 1265 N N . PRO A 1 162 ? 9.566 23.439 -22.825 1.00 97.00 162 PRO A N 1
ATOM 1266 C CA . PRO A 1 162 ? 9.534 24.410 -23.917 1.00 97.00 162 PRO A CA 1
ATOM 1267 C C . PRO A 1 162 ? 8.156 24.516 -24.593 1.00 97.00 162 PRO A C 1
ATOM 1269 O O . PRO A 1 162 ? 7.385 23.554 -24.605 1.00 97.00 162 PRO A O 1
ATOM 1272 N N . GLU A 1 163 ? 7.875 25.672 -25.201 1.00 96.75 163 GLU A N 1
ATOM 1273 C CA . GLU A 1 163 ? 6.602 25.990 -25.872 1.00 96.75 163 GLU A CA 1
ATOM 1274 C C . GLU A 1 163 ? 6.216 24.989 -26.966 1.00 96.75 163 GLU A C 1
ATOM 1276 O O . GLU A 1 163 ? 5.073 24.544 -27.048 1.00 96.75 163 GLU A O 1
ATOM 1281 N N . ASP A 1 164 ? 7.168 24.598 -27.808 1.00 96.50 164 ASP A N 1
ATOM 1282 C CA . ASP A 1 164 ? 6.947 23.661 -28.907 1.00 96.50 164 ASP A CA 1
ATOM 1283 C C . ASP A 1 164 ? 6.600 22.250 -28.406 1.00 96.50 164 ASP A C 1
ATOM 1285 O O . ASP A 1 164 ? 5.724 21.589 -28.975 1.00 96.50 164 ASP A O 1
ATOM 1289 N N . ILE A 1 165 ? 7.224 21.814 -27.307 1.00 96.50 165 ILE A N 1
ATOM 1290 C CA . ILE A 1 165 ? 6.918 20.540 -26.644 1.00 96.50 165 ILE A CA 1
ATOM 1291 C C . ILE A 1 165 ? 5.530 20.580 -25.999 1.00 96.50 165 ILE A C 1
ATOM 1293 O O . ILE A 1 165 ? 4.755 19.634 -26.175 1.00 96.50 165 ILE A O 1
ATOM 1297 N N . TYR A 1 166 ? 5.181 21.676 -25.316 1.00 96.38 166 TYR A N 1
ATOM 1298 C CA . TYR A 1 166 ? 3.841 21.853 -24.754 1.00 96.38 166 TYR A CA 1
ATOM 1299 C C . TYR A 1 166 ? 2.775 21.848 -25.850 1.00 96.38 166 TYR A C 1
ATOM 1301 O O . TYR A 1 166 ? 1.829 21.074 -25.762 1.00 96.38 166 TYR A O 1
ATOM 1309 N N . LYS A 1 167 ? 2.942 22.624 -26.929 1.00 95.75 167 LYS A N 1
ATOM 1310 C CA . LYS A 1 167 ? 1.977 22.665 -28.044 1.00 95.75 167 LYS A CA 1
ATOM 1311 C C . LYS A 1 167 ? 1.824 21.312 -28.732 1.00 95.75 167 LYS A C 1
ATOM 1313 O O . LYS A 1 167 ? 0.716 20.936 -29.116 1.00 95.75 167 LYS A O 1
ATOM 1318 N N . TRP A 1 168 ? 2.913 20.551 -28.865 1.00 95.12 168 TRP A N 1
ATOM 1319 C CA . TRP A 1 168 ? 2.854 19.173 -29.351 1.00 95.12 168 TRP A CA 1
ATOM 1320 C C . TRP A 1 168 ? 1.998 18.286 -28.437 1.00 95.12 168 TRP A C 1
ATOM 1322 O O . TRP A 1 168 ? 1.131 17.559 -28.930 1.00 95.12 168 TRP A O 1
ATOM 1332 N N . TYR A 1 169 ? 2.220 18.362 -27.123 1.00 95.19 169 TYR A N 1
ATOM 1333 C CA . TYR A 1 169 ? 1.460 17.607 -26.128 1.00 95.19 169 TYR A CA 1
ATOM 1334 C C . TYR A 1 169 ? -0.014 18.038 -26.108 1.00 95.19 169 TYR A C 1
ATOM 1336 O O . TYR A 1 169 ? -0.901 17.195 -26.239 1.00 95.19 169 TYR A O 1
ATOM 1344 N N . TYR A 1 170 ? -0.276 19.342 -26.037 1.00 95.00 170 TYR A N 1
ATOM 1345 C CA . TYR A 1 170 ? -1.612 19.926 -26.046 1.00 95.00 170 TYR A CA 1
ATOM 1346 C C . TYR A 1 170 ? -2.385 19.510 -27.294 1.00 95.00 170 TYR A C 1
ATOM 1348 O O . TYR A 1 170 ? -3.546 19.127 -27.209 1.00 95.00 170 TYR A O 1
ATOM 1356 N N . GLY A 1 171 ? -1.741 19.480 -28.463 1.00 93.56 171 GLY A N 1
ATOM 1357 C CA . GLY A 1 171 ? -2.404 19.018 -29.677 1.00 93.56 171 GLY A CA 1
ATOM 1358 C C . GLY A 1 171 ? -2.859 17.554 -29.607 1.00 93.56 171 GLY A C 1
ATOM 1359 O O . GLY A 1 171 ? -3.926 17.200 -30.116 1.00 93.56 171 GLY A O 1
ATOM 1360 N N . ARG A 1 172 ? -2.090 16.692 -28.929 1.00 92.94 172 ARG A N 1
ATOM 1361 C CA . ARG A 1 172 ? -2.482 15.296 -28.667 1.00 92.94 172 ARG A CA 1
ATOM 1362 C C . ARG A 1 172 ? -3.621 15.208 -27.661 1.00 92.94 172 ARG A C 1
ATOM 1364 O O . ARG A 1 172 ? -4.553 14.442 -27.891 1.00 92.94 172 ARG A O 1
ATOM 1371 N N . LEU A 1 173 ? -3.548 15.996 -26.591 1.00 92.69 173 LEU A N 1
ATOM 1372 C CA . LEU A 1 173 ? -4.603 16.122 -25.590 1.00 92.69 173 LEU A CA 1
ATOM 1373 C C . LEU A 1 173 ? -5.924 16.553 -26.240 1.00 92.69 173 LEU A C 1
ATOM 1375 O O . LEU A 1 173 ? -6.933 15.867 -26.113 1.00 92.69 173 LEU A O 1
ATOM 1379 N N . TYR A 1 174 ? -5.886 17.638 -27.012 1.00 89.44 174 TYR A N 1
ATOM 1380 C CA . TYR A 1 174 ? -7.027 18.198 -27.724 1.00 89.44 174 TYR A CA 1
ATOM 1381 C C . TYR A 1 174 ? -7.639 17.185 -28.694 1.00 89.44 174 TYR A C 1
ATOM 1383 O O . TYR A 1 174 ? -8.843 16.969 -28.671 1.00 89.44 174 TYR A O 1
ATOM 1391 N N . THR A 1 175 ? -6.820 16.480 -29.483 1.00 88.88 175 THR A N 1
ATOM 1392 C CA . THR A 1 175 ? -7.317 15.445 -30.412 1.00 88.88 175 THR A CA 1
ATOM 1393 C C . THR A 1 175 ? -7.948 14.252 -29.682 1.00 88.88 175 THR A C 1
ATOM 1395 O O . THR A 1 175 ? -8.842 13.603 -30.218 1.00 88.88 175 THR A O 1
ATOM 1398 N N . ALA A 1 176 ? -7.490 13.933 -28.467 1.00 86.00 176 ALA A N 1
ATOM 1399 C CA . ALA A 1 176 ? -8.065 12.849 -27.670 1.00 86.00 176 ALA A CA 1
ATOM 1400 C C . ALA A 1 176 ? -9.440 13.209 -27.082 1.00 86.00 176 ALA A C 1
ATOM 1402 O O . ALA A 1 176 ? -10.228 12.315 -26.782 1.00 86.00 176 ALA A O 1
ATOM 1403 N N . VAL A 1 177 ? -9.712 14.503 -26.906 1.00 83.38 177 VAL A N 1
ATOM 1404 C CA . VAL A 1 177 ? -10.867 15.013 -26.156 1.00 83.38 177 VAL A CA 1
ATOM 1405 C C . VAL A 1 177 ? -11.921 15.621 -27.090 1.00 83.38 177 VAL A C 1
ATOM 1407 O O . VAL A 1 177 ? -13.119 15.462 -26.864 1.00 83.38 177 VAL A O 1
ATOM 1410 N N . VAL A 1 178 ? -11.493 16.262 -28.178 1.00 84.06 178 VAL A N 1
ATOM 1411 C CA . VAL A 1 178 ? -12.345 16.917 -29.176 1.00 84.06 178 VAL A CA 1
ATOM 1412 C C . VAL A 1 178 ? -12.347 16.087 -30.459 1.00 84.06 178 VAL A C 1
ATOM 1414 O O . VAL A 1 178 ? -11.415 16.149 -31.259 1.00 84.06 178 VAL A O 1
ATOM 1417 N N . ALA A 1 179 ? -13.412 15.305 -30.661 1.00 81.38 179 ALA A N 1
ATOM 1418 C CA . ALA A 1 179 ? -13.498 14.324 -31.748 1.00 81.38 179 ALA A CA 1
ATOM 1419 C C . ALA A 1 179 ? -13.398 14.938 -33.162 1.00 81.38 179 ALA A C 1
ATOM 1421 O O . ALA A 1 179 ? -12.790 14.334 -34.044 1.00 81.38 179 ALA A O 1
ATOM 1422 N N . ASP A 1 180 ? -13.938 16.146 -33.354 1.00 85.62 180 ASP A N 1
ATOM 1423 C CA . ASP A 1 180 ? -14.009 16.842 -34.652 1.00 85.62 180 ASP A CA 1
ATOM 1424 C C . ASP A 1 180 ? -13.129 18.106 -34.704 1.00 85.62 180 ASP A C 1
ATOM 1426 O O . ASP A 1 180 ? -13.349 19.016 -35.506 1.00 85.62 180 ASP A O 1
ATOM 1430 N N . GLY A 1 181 ? -12.125 18.179 -33.828 1.00 82.06 181 GLY A N 1
ATOM 1431 C CA . GLY A 1 181 ? -11.256 19.340 -33.695 1.00 82.06 181 GLY A CA 1
ATOM 1432 C C . GLY A 1 181 ? -10.417 19.596 -34.950 1.00 82.06 181 GLY A C 1
ATOM 1433 O O . GLY A 1 181 ? -9.707 18.710 -35.437 1.00 82.06 181 GLY A O 1
ATOM 1434 N N . ASN A 1 182 ? -10.452 20.820 -35.482 1.00 92.62 182 ASN A N 1
ATOM 1435 C CA . ASN A 1 182 ? -9.608 21.181 -36.620 1.00 92.62 182 ASN A CA 1
ATOM 1436 C C . ASN A 1 182 ? -8.204 21.620 -36.149 1.00 92.62 182 ASN A C 1
ATOM 1438 O O . ASN A 1 182 ? -8.026 22.181 -35.069 1.00 92.62 182 ASN A O 1
ATOM 1442 N N . LYS A 1 183 ? -7.173 21.375 -36.971 1.00 91.75 183 LYS A N 1
ATOM 1443 C CA . LYS A 1 183 ? -5.772 21.655 -36.595 1.00 91.75 183 LYS A CA 1
ATOM 1444 C C . LYS A 1 183 ? -5.472 23.136 -36.360 1.00 91.75 183 LYS A C 1
ATOM 1446 O O . LYS A 1 183 ? -4.537 23.441 -35.628 1.00 91.75 183 LYS A O 1
ATOM 1451 N N . GLN A 1 184 ? -6.197 24.032 -37.027 1.00 93.75 184 GLN A N 1
ATOM 1452 C CA . GLN A 1 184 ? -5.968 25.470 -36.922 1.00 93.75 184 GLN A CA 1
ATOM 1453 C C . GLN A 1 184 ? -6.501 26.002 -35.590 1.00 93.75 184 GLN A C 1
ATOM 1455 O O . GLN A 1 184 ? -5.796 26.721 -34.899 1.00 93.75 184 GLN A O 1
ATOM 1460 N N . GLU A 1 185 ? -7.700 25.582 -35.201 1.00 90.81 185 GLU A N 1
ATOM 1461 C CA . GLU A 1 185 ? -8.302 25.855 -33.899 1.00 90.81 185 GLU A CA 1
ATOM 1462 C C . GLU A 1 185 ? -7.462 25.266 -32.769 1.00 90.81 185 GLU A C 1
ATOM 1464 O O . GLU A 1 185 ? -7.131 25.979 -31.832 1.00 90.81 185 GLU A O 1
ATOM 1469 N N . MET A 1 186 ? -7.008 24.018 -32.904 1.00 94.06 186 MET A N 1
ATOM 1470 C CA . MET A 1 186 ? -6.083 23.401 -31.951 1.00 94.06 186 MET A CA 1
ATOM 1471 C C . MET A 1 186 ? -4.806 24.234 -31.758 1.00 94.06 186 MET A C 1
ATOM 1473 O O . MET A 1 186 ? -4.368 24.420 -30.628 1.00 94.06 186 MET A O 1
ATOM 1477 N N . ALA A 1 187 ? -4.202 24.730 -32.844 1.00 94.44 187 ALA A N 1
ATOM 1478 C CA . ALA A 1 187 ? -3.014 25.579 -32.763 1.00 94.44 187 ALA A CA 1
ATOM 1479 C C . ALA A 1 187 ? -3.315 26.923 -32.080 1.00 94.44 187 ALA A C 1
ATOM 1481 O O . ALA A 1 187 ? -2.560 27.331 -31.205 1.00 94.44 187 ALA A O 1
ATOM 1482 N N . LEU A 1 188 ? -4.439 27.566 -32.418 1.00 93.19 188 LEU A N 1
ATOM 1483 C CA . LEU A 1 188 ? -4.868 28.817 -31.783 1.00 93.19 188 LEU A CA 1
ATOM 1484 C C . LEU A 1 188 ? -5.143 28.641 -30.283 1.00 93.19 188 LEU A C 1
ATOM 1486 O O . LEU A 1 188 ? -4.745 29.488 -29.489 1.00 93.19 188 LEU A O 1
ATOM 1490 N N . MET A 1 189 ? -5.782 27.536 -29.893 1.00 92.69 189 MET A N 1
ATOM 1491 C CA . MET A 1 189 ? -6.034 27.207 -28.490 1.00 92.69 189 MET A CA 1
ATOM 1492 C C . MET A 1 189 ? -4.730 26.913 -27.751 1.00 92.69 189 MET A C 1
ATOM 1494 O O . MET A 1 189 ? -4.518 27.443 -26.669 1.00 92.69 189 MET A O 1
ATOM 1498 N N . ALA A 1 190 ? -3.815 26.145 -28.349 1.00 94.75 190 ALA A N 1
ATOM 1499 C CA . ALA A 1 190 ? -2.518 25.863 -27.739 1.00 94.75 190 ALA A CA 1
ATOM 1500 C C . ALA A 1 190 ? -1.679 27.140 -27.534 1.00 94.75 190 ALA A C 1
ATOM 1502 O O . ALA A 1 190 ? -1.006 27.272 -26.515 1.00 94.75 190 ALA A O 1
ATOM 1503 N N . ASP A 1 191 ? -1.730 28.083 -28.482 1.00 95.25 191 ASP A N 1
ATOM 1504 C CA . ASP A 1 191 ? -1.082 29.395 -28.366 1.00 95.25 191 ASP A CA 1
ATOM 1505 C C . ASP A 1 191 ? -1.710 30.232 -27.240 1.00 95.25 191 ASP A C 1
ATOM 1507 O O . ASP A 1 191 ? -0.993 30.848 -26.446 1.00 95.25 191 ASP A O 1
ATOM 1511 N N . ALA A 1 192 ? -3.045 30.236 -27.154 1.00 92.00 192 ALA A N 1
ATOM 1512 C CA . ALA A 1 192 ? -3.780 30.958 -26.125 1.00 92.00 192 ALA A CA 1
ATOM 1513 C C . ALA A 1 192 ? -3.488 30.402 -24.722 1.00 92.00 192 ALA A C 1
ATOM 1515 O O . ALA A 1 192 ? -3.084 31.171 -23.850 1.00 92.00 192 ALA A O 1
ATOM 1516 N N . GLU A 1 193 ? -3.601 29.088 -24.522 1.00 94.19 193 GLU A N 1
ATOM 1517 C CA . GLU A 1 193 ? -3.319 28.438 -23.234 1.00 94.19 193 GLU A CA 1
ATOM 1518 C C . GLU A 1 193 ? -1.861 28.634 -22.816 1.00 94.19 193 GLU A C 1
ATOM 1520 O O . GLU A 1 193 ? -1.589 29.041 -21.690 1.00 94.19 193 GLU A O 1
ATOM 1525 N N . TRP A 1 194 ? -0.907 28.475 -23.742 1.00 95.69 194 TRP A N 1
ATOM 1526 C CA . TRP A 1 194 ? 0.503 28.738 -23.449 1.00 95.69 194 TRP A CA 1
ATOM 1527 C C . TRP A 1 194 ? 0.731 30.167 -22.939 1.00 95.69 194 TRP A C 1
ATOM 1529 O O . TRP A 1 194 ? 1.440 30.371 -21.952 1.00 95.69 194 TRP A O 1
ATOM 1539 N N . SER A 1 195 ? 0.108 31.157 -23.587 1.00 93.56 195 SER A N 1
ATOM 1540 C CA . SER A 1 195 ? 0.254 32.567 -23.209 1.00 93.56 195 SER A CA 1
ATOM 1541 C C . SER A 1 195 ? -0.281 32.878 -21.806 1.00 93.56 195 SER A C 1
ATOM 1543 O O . SER A 1 195 ? 0.236 33.779 -21.143 1.00 93.56 195 SER A O 1
ATOM 1545 N N . VAL A 1 196 ? -1.281 32.118 -21.348 1.00 90.69 196 VAL A N 1
ATOM 1546 C CA . VAL A 1 196 ? -1.902 32.268 -20.028 1.00 90.69 196 VAL A CA 1
ATOM 1547 C C . VAL A 1 196 ? -1.125 31.488 -18.966 1.00 90.69 196 VAL A C 1
ATOM 1549 O O . VAL A 1 196 ? -0.822 32.034 -17.907 1.00 90.69 196 VAL A O 1
ATOM 1552 N N . GLU A 1 197 ? -0.769 30.233 -19.245 1.00 91.81 197 GLU A N 1
ATOM 1553 C CA . GLU A 1 197 ? -0.237 29.294 -18.251 1.00 91.81 197 GLU A CA 1
ATOM 1554 C C . GLU A 1 197 ? 1.285 29.395 -18.063 1.00 91.81 197 GLU A C 1
ATOM 1556 O O . GLU A 1 197 ? 1.789 29.298 -16.942 1.00 91.81 197 GLU A O 1
ATOM 1561 N N . ALA A 1 198 ? 2.054 29.585 -19.142 1.00 91.88 198 ALA A N 1
ATOM 1562 C CA . ALA A 1 198 ? 3.513 29.479 -19.076 1.00 91.88 198 ALA A CA 1
ATOM 1563 C C . ALA A 1 198 ? 4.183 30.708 -18.445 1.00 91.88 198 ALA A C 1
ATOM 1565 O O . ALA A 1 198 ? 5.284 30.598 -17.904 1.00 91.88 198 ALA A O 1
ATOM 1566 N N . GLY A 1 199 ? 3.559 31.890 -18.522 1.00 87.56 199 GLY A N 1
ATOM 1567 C CA . GLY A 1 199 ? 4.091 33.141 -17.961 1.00 87.56 199 GLY A CA 1
ATOM 1568 C C . GLY A 1 199 ? 5.499 33.533 -18.450 1.00 87.56 199 GLY A C 1
ATOM 1569 O O . GLY A 1 199 ? 6.140 34.391 -17.842 1.00 87.56 199 GLY A O 1
ATOM 1570 N N . GLY A 1 200 ? 6.013 32.896 -19.510 1.00 92.69 200 GLY A N 1
ATOM 1571 C CA . GLY A 1 200 ? 7.403 33.005 -19.946 1.00 92.69 200 GLY A CA 1
ATOM 1572 C C . GLY A 1 200 ? 7.771 32.038 -21.084 1.00 92.69 200 GLY A C 1
ATOM 1573 O O . GLY A 1 200 ? 6.902 31.374 -21.645 1.00 92.69 200 GLY A O 1
ATOM 1574 N N . PRO A 1 201 ? 9.067 31.945 -21.447 1.00 94.31 201 PRO A N 1
ATOM 1575 C CA . PRO A 1 201 ? 9.541 31.126 -22.571 1.00 94.31 201 PRO A CA 1
ATOM 1576 C C . PRO A 1 201 ? 9.564 29.618 -22.278 1.00 94.31 201 PRO A C 1
ATOM 1578 O O . PRO A 1 201 ? 9.791 28.813 -23.181 1.00 94.31 201 PRO A O 1
ATOM 1581 N N . LYS A 1 202 ? 9.388 29.230 -21.012 1.00 96.06 202 LYS A N 1
ATOM 1582 C CA . LYS A 1 202 ? 9.337 27.844 -20.554 1.00 96.06 202 LYS A CA 1
ATOM 1583 C C . LYS A 1 202 ? 8.290 27.727 -19.454 1.00 96.06 202 LYS A C 1
ATOM 1585 O O . LYS A 1 202 ? 8.206 28.610 -18.605 1.00 96.06 202 LYS A O 1
ATOM 1590 N N . MET A 1 203 ? 7.560 26.622 -19.448 1.00 97.44 203 MET A N 1
ATOM 1591 C CA . MET A 1 203 ? 6.570 26.290 -18.431 1.00 97.44 203 MET A CA 1
ATOM 1592 C C . MET A 1 203 ? 7.217 25.416 -17.354 1.00 97.44 203 MET A C 1
ATOM 1594 O O . MET A 1 203 ? 7.902 24.447 -17.666 1.00 97.44 203 MET A O 1
ATOM 1598 N N . THR A 1 204 ? 7.026 25.746 -16.085 1.00 97.38 204 THR A N 1
ATOM 1599 C CA . THR A 1 204 ? 7.462 24.923 -14.945 1.00 97.38 204 THR A CA 1
ATOM 1600 C C . THR A 1 204 ? 6.471 23.790 -14.673 1.00 97.38 204 THR A C 1
ATOM 1602 O O . THR A 1 204 ? 5.313 23.855 -15.086 1.00 97.38 204 THR A O 1
ATOM 1605 N N . PHE A 1 205 ? 6.885 22.771 -13.910 1.00 96.56 205 PHE A N 1
ATOM 1606 C CA . PHE A 1 205 ? 5.955 21.718 -13.479 1.00 96.56 205 PHE A CA 1
ATOM 1607 C C . PHE A 1 205 ? 4.745 22.276 -12.714 1.00 96.56 205 PHE A C 1
ATOM 1609 O O . PHE A 1 205 ? 3.645 21.769 -12.885 1.00 96.56 205 PHE A O 1
ATOM 1616 N N . GLN A 1 206 ? 4.929 23.314 -11.891 1.00 96.88 206 GLN A N 1
ATOM 1617 C CA . GLN A 1 206 ? 3.836 23.920 -11.123 1.00 96.88 206 GLN A CA 1
ATOM 1618 C C . GLN A 1 206 ? 2.776 24.540 -12.044 1.00 96.88 206 GLN A C 1
ATOM 1620 O O . GLN A 1 206 ? 1.589 24.292 -11.861 1.00 96.88 206 GLN A O 1
ATOM 1625 N N . GLN A 1 207 ? 3.207 25.275 -13.071 1.00 97.31 207 GLN A N 1
ATOM 1626 C CA . GLN A 1 207 ? 2.307 25.869 -14.066 1.00 97.31 207 GLN A CA 1
ATOM 1627 C C . GLN A 1 207 ? 1.577 24.796 -14.879 1.00 97.31 207 GLN A C 1
ATOM 1629 O O . GLN A 1 207 ? 0.364 24.859 -15.048 1.00 97.31 207 GLN A O 1
ATOM 1634 N N . PHE A 1 208 ? 2.299 23.757 -15.308 1.00 97.00 208 PHE A N 1
ATOM 1635 C CA . PHE A 1 208 ? 1.685 22.609 -15.973 1.00 97.00 208 PHE A CA 1
ATOM 1636 C C . PHE A 1 208 ? 0.689 21.880 -15.068 1.00 97.00 208 PHE A C 1
ATOM 1638 O O . PHE A 1 208 ? -0.358 21.437 -15.529 1.00 97.00 208 PHE A O 1
ATOM 1645 N N . PHE A 1 209 ? 1.010 21.735 -13.780 1.00 97.12 209 PHE A N 1
ATOM 1646 C CA . PHE A 1 209 ? 0.129 21.111 -12.804 1.00 97.12 209 PHE A CA 1
ATOM 1647 C C . PHE A 1 209 ? -1.168 21.900 -12.647 1.00 97.12 209 PHE A C 1
ATOM 1649 O O . PHE A 1 209 ? -2.233 21.294 -12.673 1.00 97.12 209 PHE A O 1
ATOM 1656 N N . GLU A 1 210 ? -1.090 23.225 -12.533 1.00 96.25 210 GLU A N 1
ATOM 1657 C CA . GLU A 1 210 ? -2.259 24.106 -12.454 1.00 96.25 210 GLU A CA 1
ATOM 1658 C C . GLU A 1 210 ? -3.128 24.008 -13.710 1.00 96.25 210 GLU A C 1
ATOM 1660 O O . GLU A 1 210 ? -4.333 23.776 -13.595 1.00 96.25 210 GLU A O 1
ATOM 1665 N N . GLY A 1 211 ? -2.517 24.084 -14.896 1.00 95.25 211 GLY A N 1
ATOM 1666 C CA . GLY A 1 211 ? -3.223 23.927 -16.169 1.00 95.25 211 GLY A CA 1
ATOM 1667 C C . GLY A 1 211 ? -3.906 22.566 -16.296 1.00 95.25 211 GLY A C 1
ATOM 1668 O O . GLY A 1 211 ? -5.102 22.468 -16.570 1.00 95.25 211 GLY A O 1
ATOM 1669 N N . MET A 1 212 ? -3.184 21.487 -15.978 1.00 95.94 212 MET A N 1
ATOM 1670 C CA . MET A 1 212 ? -3.745 20.136 -15.992 1.00 95.94 212 MET A CA 1
ATOM 1671 C C . MET A 1 212 ? -4.818 19.919 -14.927 1.00 95.94 212 MET A C 1
ATOM 1673 O O . MET A 1 212 ? -5.779 19.204 -15.194 1.00 95.94 212 MET A O 1
ATOM 1677 N N . PHE A 1 213 ? -4.683 20.501 -13.735 1.00 96.12 213 PHE A N 1
ATOM 1678 C CA . PHE A 1 213 ? -5.700 20.410 -12.692 1.00 96.12 213 PHE A CA 1
ATOM 1679 C C . PHE A 1 213 ? -6.991 21.095 -13.141 1.00 96.12 213 PHE A C 1
ATOM 1681 O O . PHE A 1 213 ? -8.049 20.478 -13.067 1.00 96.12 213 PHE A O 1
ATOM 1688 N N . ASN A 1 214 ? -6.896 22.316 -13.677 1.00 92.00 214 ASN A N 1
ATOM 1689 C CA . ASN A 1 214 ? -8.041 23.046 -14.224 1.00 92.00 214 ASN A CA 1
ATOM 1690 C C . ASN A 1 214 ? -8.685 22.277 -15.379 1.00 92.00 214 ASN A C 1
ATOM 1692 O O . ASN A 1 214 ? -9.903 22.133 -15.428 1.00 92.00 214 ASN A O 1
ATOM 1696 N N . PHE A 1 215 ? -7.871 21.715 -16.273 1.00 92.00 215 PHE A N 1
ATOM 1697 C CA . PHE A 1 215 ? -8.358 20.857 -17.343 1.00 92.00 215 PHE A CA 1
ATOM 1698 C C . PHE A 1 215 ? -9.124 19.646 -16.787 1.00 92.00 215 PHE A C 1
ATOM 1700 O O . PHE A 1 215 ? -10.244 19.378 -17.200 1.00 92.00 215 PHE A O 1
ATOM 1707 N N . VAL A 1 216 ? -8.571 18.913 -15.823 1.00 93.00 216 VAL A N 1
ATOM 1708 C CA . VAL A 1 216 ? -9.243 17.737 -15.244 1.00 93.00 216 VAL A CA 1
ATOM 1709 C C . VAL A 1 216 ? -10.529 18.137 -14.513 1.00 93.00 216 VAL A C 1
ATOM 1711 O O . VAL A 1 216 ? -11.552 17.492 -14.717 1.00 93.00 216 VAL A O 1
ATOM 1714 N N . ASP A 1 217 ? -10.510 19.230 -13.746 1.00 91.31 217 ASP A N 1
ATOM 1715 C CA . ASP A 1 217 ? -11.693 19.793 -13.078 1.00 91.31 217 ASP A CA 1
ATOM 1716 C C . ASP A 1 217 ? -12.802 20.135 -14.086 1.00 91.31 217 ASP A C 1
ATOM 1718 O O . ASP A 1 217 ? -13.986 19.959 -13.796 1.00 91.31 217 ASP A O 1
ATOM 1722 N N . ILE A 1 218 ? -12.426 20.539 -15.307 1.00 84.06 218 ILE A N 1
ATOM 1723 C CA . ILE A 1 218 ? -13.369 20.828 -16.391 1.00 84.06 218 ILE A CA 1
ATOM 1724 C C . ILE A 1 218 ? -14.029 19.557 -16.962 1.00 84.06 218 ILE A C 1
ATOM 1726 O O . ILE A 1 218 ? -15.185 19.551 -17.388 1.00 84.06 218 ILE A O 1
ATOM 1730 N N . TRP A 1 219 ? -13.308 18.442 -16.993 1.00 83.81 219 TRP A N 1
ATOM 1731 C CA . TRP A 1 219 ? -13.785 17.236 -17.673 1.00 83.81 219 TRP A CA 1
ATOM 1732 C C . TRP A 1 219 ? -14.293 16.141 -16.730 1.00 83.81 219 TRP A C 1
ATOM 1734 O O . TRP A 1 219 ? -14.938 15.200 -17.199 1.00 83.81 219 TRP A O 1
ATOM 1744 N N . CYS A 1 220 ? -14.061 16.265 -15.422 1.00 86.62 220 CYS A N 1
ATOM 1745 C CA . CYS A 1 220 ? -14.556 15.338 -14.410 1.00 86.62 220 CYS A CA 1
ATOM 1746 C C . CYS A 1 220 ? -15.996 15.681 -13.957 1.00 86.62 220 CYS A C 1
ATOM 1748 O O . CYS A 1 220 ? -16.268 16.800 -13.521 1.00 86.62 220 CYS A O 1
ATOM 1750 N N . PRO A 1 221 ? -16.934 14.717 -14.030 1.00 80.62 221 PRO A N 1
ATOM 1751 C CA . PRO A 1 221 ? -18.299 14.851 -13.515 1.00 80.62 221 PRO A CA 1
ATOM 1752 C C . PRO A 1 221 ? -18.426 15.117 -12.009 1.00 80.62 221 PRO A C 1
ATOM 1754 O O . PRO A 1 221 ? -19.395 15.751 -11.591 1.00 80.62 221 PRO A O 1
ATOM 1757 N N . THR A 1 222 ? -17.515 14.595 -11.186 1.00 88.50 222 THR A N 1
ATOM 1758 C CA . THR A 1 222 ? -17.563 14.712 -9.720 1.00 88.50 222 THR A CA 1
ATOM 1759 C C . THR A 1 222 ? -16.231 15.187 -9.161 1.00 88.50 222 THR A C 1
ATOM 1761 O O . THR A 1 222 ? -15.211 15.029 -9.810 1.00 88.50 222 THR A O 1
ATOM 1764 N N . VAL A 1 223 ? -16.220 15.707 -7.929 1.00 90.50 223 VAL A N 1
ATOM 1765 C CA . VAL A 1 223 ? -15.003 16.111 -7.191 1.00 90.50 223 VAL A CA 1
ATOM 1766 C C . VAL A 1 223 ? -14.365 14.941 -6.417 1.00 90.50 223 VAL A C 1
ATOM 1768 O O . VAL A 1 223 ? -13.931 15.096 -5.276 1.00 90.50 223 VAL A O 1
ATOM 1771 N N . SER A 1 224 ? -14.346 13.742 -7.005 1.00 93.19 224 SER A N 1
ATOM 1772 C CA . SER A 1 224 ? -13.680 12.557 -6.439 1.00 93.19 224 SER A CA 1
ATOM 1773 C C . SER A 1 224 ? -12.213 12.496 -6.870 1.00 93.19 224 SER A C 1
ATOM 1775 O O . SER A 1 224 ? -11.888 12.660 -8.046 1.00 93.19 224 SER A O 1
ATOM 1777 N N . GLU A 1 225 ? -11.318 12.195 -5.924 1.00 93.88 225 GLU A N 1
ATOM 1778 C CA . GLU A 1 225 ? -9.883 12.031 -6.201 1.00 93.88 225 GLU A CA 1
ATOM 1779 C C . GLU A 1 225 ? -9.636 10.903 -7.208 1.00 93.88 225 GLU A C 1
ATOM 1781 O O . GLU A 1 225 ? -8.838 11.047 -8.136 1.00 93.88 225 GLU A O 1
ATOM 1786 N N . GLU A 1 226 ? -10.358 9.793 -7.059 1.00 93.50 226 GLU A N 1
ATOM 1787 C CA . GLU A 1 226 ? -10.264 8.629 -7.931 1.00 93.50 226 GLU A CA 1
ATOM 1788 C C . GLU A 1 226 ? -10.627 8.975 -9.376 1.00 93.50 226 GLU A C 1
ATOM 1790 O O . GLU A 1 226 ? -9.937 8.533 -10.298 1.00 93.50 226 GLU A O 1
ATOM 1795 N N . GLU A 1 227 ? -11.671 9.783 -9.579 1.00 91.38 227 GLU A N 1
ATOM 1796 C CA . GLU A 1 227 ? -12.106 10.195 -10.912 1.00 91.38 227 GLU A CA 1
ATOM 1797 C C . GLU A 1 227 ? -11.079 11.111 -11.588 1.00 91.38 227 GLU A C 1
ATOM 1799 O O . GLU A 1 227 ? -10.752 10.888 -12.755 1.00 91.38 227 GLU A O 1
ATOM 1804 N N . TYR A 1 228 ? -10.492 12.063 -10.853 1.00 95.12 228 TYR A N 1
ATOM 1805 C CA . TYR A 1 228 ? -9.446 12.951 -11.381 1.00 95.12 228 TYR A CA 1
ATOM 1806 C C . TYR A 1 228 ? -8.211 12.146 -11.778 1.00 95.12 228 TYR A C 1
ATOM 1808 O O . TYR A 1 228 ? -7.679 12.293 -12.880 1.00 95.12 228 TYR A O 1
ATOM 1816 N N . VAL A 1 229 ? -7.759 11.257 -10.892 1.00 95.38 229 VAL A N 1
ATOM 1817 C CA . VAL A 1 229 ? -6.589 10.407 -11.129 1.00 95.38 229 VAL A CA 1
ATOM 1818 C C . VAL A 1 229 ? -6.811 9.491 -12.330 1.00 95.38 229 VAL A C 1
ATOM 1820 O O . VAL A 1 229 ? -5.914 9.334 -13.162 1.00 95.38 229 VAL A O 1
ATOM 1823 N N . GLU A 1 230 ? -7.989 8.882 -12.435 1.00 92.50 230 GLU A N 1
ATOM 1824 C CA . GLU A 1 230 ? -8.328 8.009 -13.553 1.00 92.50 230 GLU A CA 1
ATOM 1825 C C . GLU A 1 230 ? -8.446 8.789 -14.865 1.00 92.50 230 GLU A C 1
ATOM 1827 O O . GLU A 1 230 ? -7.960 8.329 -15.901 1.00 92.50 230 GLU A O 1
ATOM 1832 N N . TYR A 1 231 ? -9.016 9.994 -14.831 1.00 92.50 231 TYR A N 1
ATOM 1833 C CA . TYR A 1 231 ? -9.092 10.859 -16.001 1.00 92.50 231 TYR A CA 1
ATOM 1834 C C . TYR A 1 231 ? -7.699 11.276 -16.488 1.00 92.50 231 TYR A C 1
ATOM 1836 O O . TYR A 1 231 ? -7.395 11.105 -17.669 1.00 92.50 231 TYR A O 1
ATOM 1844 N N . VAL A 1 232 ? -6.802 11.696 -15.584 1.00 94.44 232 VAL A N 1
ATOM 1845 C CA . VAL A 1 232 ? -5.395 11.988 -15.919 1.00 94.44 232 VAL A CA 1
ATOM 1846 C C . VAL A 1 232 ? -4.729 10.775 -16.566 1.00 94.44 232 VAL A C 1
ATOM 1848 O O . VAL A 1 232 ? -4.072 10.921 -17.592 1.00 94.44 232 VAL A O 1
ATOM 1851 N N . ARG A 1 233 ? -4.924 9.560 -16.036 1.00 91.88 233 ARG A N 1
ATOM 1852 C CA . ARG A 1 233 ? -4.358 8.337 -16.636 1.00 91.88 233 ARG A CA 1
ATOM 1853 C C . ARG A 1 233 ? -4.909 8.060 -18.030 1.00 91.88 233 ARG A C 1
ATOM 1855 O O . ARG A 1 233 ? -4.130 7.741 -18.928 1.00 91.88 233 ARG A O 1
ATOM 1862 N N . LYS A 1 234 ? -6.221 8.191 -18.233 1.00 87.50 234 LYS A N 1
ATOM 1863 C CA . LYS A 1 234 ? -6.854 8.021 -19.552 1.00 87.50 234 LYS A CA 1
ATOM 1864 C C . LYS A 1 234 ? -6.297 9.018 -20.559 1.00 87.50 234 LYS A C 1
ATOM 1866 O O . LYS A 1 234 ? -5.940 8.628 -21.669 1.00 87.50 234 LYS A O 1
ATOM 1871 N N . VAL A 1 235 ? -6.147 10.270 -20.139 1.00 83.12 235 VAL A N 1
ATOM 1872 C CA . VAL A 1 235 ? -5.521 11.335 -20.920 1.00 83.12 235 VAL A CA 1
ATOM 1873 C C . VAL A 1 235 ? -4.058 11.011 -21.241 1.00 83.12 235 VAL A C 1
ATOM 1875 O O . VAL A 1 235 ? -3.681 11.090 -22.408 1.00 83.12 235 VAL A O 1
ATOM 1878 N N . CYS A 1 236 ? -3.251 10.564 -20.267 1.00 82.06 236 CYS A N 1
ATOM 1879 C CA . CYS A 1 236 ? -1.874 10.112 -20.506 1.00 82.06 236 CYS A CA 1
ATOM 1880 C C . CYS A 1 236 ? -1.823 9.040 -21.591 1.00 82.06 236 CYS A C 1
ATOM 1882 O O . CYS A 1 236 ? -1.028 9.120 -22.528 1.00 82.06 236 CYS A O 1
ATOM 1884 N N . MET A 1 237 ? -2.675 8.022 -21.464 1.00 79.44 237 MET A N 1
ATOM 1885 C CA . MET A 1 237 ? -2.692 6.907 -22.399 1.00 79.44 237 MET A CA 1
ATOM 1886 C C . MET A 1 237 ? -3.137 7.373 -23.787 1.00 79.44 237 MET A C 1
ATOM 1888 O O . MET A 1 237 ? -2.461 7.061 -24.766 1.00 79.44 237 MET A O 1
ATOM 1892 N N . GLY A 1 238 ? -4.195 8.179 -23.879 1.00 79.75 238 GLY A N 1
ATOM 1893 C CA . GLY A 1 238 ? -4.708 8.713 -25.141 1.00 79.75 238 GLY A CA 1
ATOM 1894 C C . GLY A 1 238 ? -3.721 9.640 -25.853 1.00 79.75 238 GLY A C 1
ATOM 1895 O O . GLY A 1 238 ? -3.403 9.417 -27.023 1.00 79.75 238 GLY A O 1
ATOM 1896 N N . ALA A 1 239 ? -3.179 10.637 -25.150 1.00 80.88 239 ALA A N 1
ATOM 1897 C CA . ALA A 1 239 ? -2.297 11.646 -25.732 1.00 80.88 239 ALA A CA 1
ATOM 1898 C C . ALA A 1 239 ? -0.943 11.061 -26.176 1.00 80.88 239 ALA A C 1
ATOM 1900 O O . ALA A 1 239 ? -0.414 11.431 -27.227 1.00 80.88 239 ALA A O 1
ATOM 1901 N N . LEU A 1 240 ? -0.392 10.109 -25.415 1.00 80.06 240 LEU A N 1
ATOM 1902 C CA . LEU A 1 240 ? 0.933 9.549 -25.699 1.00 80.06 240 LEU A CA 1
ATOM 1903 C C . LEU A 1 240 ? 0.897 8.371 -26.686 1.00 80.06 240 LEU A C 1
ATOM 1905 O O . LEU A 1 240 ? 1.862 8.171 -27.425 1.00 80.06 240 LEU A O 1
ATOM 1909 N N . HIS A 1 241 ? -0.208 7.618 -26.755 1.00 77.56 241 HIS A N 1
ATOM 1910 C CA . HIS A 1 241 ? -0.321 6.436 -27.626 1.00 77.56 241 HIS A CA 1
ATOM 1911 C C . HIS A 1 241 ? -1.141 6.685 -28.898 1.00 77.56 241 HIS A C 1
ATOM 1913 O O . HIS A 1 241 ? -1.021 5.930 -29.867 1.00 77.56 241 HIS A O 1
ATOM 1919 N N . GLY A 1 242 ? -1.944 7.752 -28.939 1.00 58.12 242 GLY A N 1
ATOM 1920 C CA . GLY A 1 242 ? -2.810 8.110 -30.060 1.00 58.12 242 GLY A CA 1
ATOM 1921 C C . GLY A 1 242 ? -2.039 8.655 -31.260 1.00 58.12 242 GLY A C 1
ATOM 1922 O O . GLY A 1 242 ? -2.088 9.846 -31.549 1.00 58.12 242 GLY A O 1
ATOM 1923 N N . GLY A 1 243 ? -1.290 7.807 -31.966 1.00 49.38 243 GLY A N 1
ATOM 1924 C CA . GLY A 1 243 ? -0.725 8.143 -33.270 1.00 49.38 243 GLY A CA 1
ATOM 1925 C C . GLY A 1 243 ? 0.106 7.022 -33.869 1.00 49.38 243 GLY A C 1
ATOM 1926 O O . GLY A 1 243 ? 1.287 6.873 -33.561 1.00 49.38 243 GLY A O 1
ATOM 1927 N N . GLY A 1 244 ? -0.494 6.287 -34.807 1.00 45.31 244 GLY A N 1
ATOM 1928 C CA . GLY A 1 244 ? 0.205 5.404 -35.735 1.00 45.31 244 GLY A CA 1
ATOM 1929 C C . GLY A 1 244 ? 1.136 6.190 -36.661 1.00 45.31 244 GLY A C 1
ATOM 1930 O O . GLY A 1 244 ? 0.801 6.427 -37.820 1.00 45.31 244 GLY A O 1
ATOM 1931 N N . ARG A 1 245 ? 2.286 6.621 -36.129 1.00 40.44 245 ARG A N 1
ATOM 1932 C CA . ARG A 1 245 ? 3.543 6.929 -36.828 1.00 40.44 245 ARG A CA 1
ATOM 1933 C C . ARG A 1 245 ? 4.636 7.264 -35.797 1.00 40.44 245 ARG A C 1
ATOM 1935 O O . ARG A 1 245 ? 4.691 8.363 -35.265 1.00 40.44 245 ARG A O 1
ATOM 1942 N N . SER A 1 246 ? 5.471 6.251 -35.541 1.00 37.31 246 SER A N 1
ATOM 1943 C CA . SER A 1 246 ? 6.838 6.281 -34.984 1.00 37.31 246 SER A CA 1
ATOM 1944 C C . SER A 1 246 ? 7.146 7.266 -33.846 1.00 37.31 246 SER A C 1
ATOM 1946 O O . SER A 1 246 ? 7.540 8.404 -34.083 1.00 37.31 246 SER A O 1
ATOM 1948 N N . CYS A 1 247 ? 7.125 6.739 -32.620 1.00 34.06 247 CYS A N 1
ATOM 1949 C CA . CYS A 1 247 ? 7.939 7.221 -31.501 1.00 34.06 247 CYS A CA 1
ATOM 1950 C C . CYS A 1 247 ? 9.445 7.159 -31.881 1.00 34.06 247 CYS A C 1
ATOM 1952 O O . CYS A 1 247 ? 9.825 6.227 -32.608 1.00 34.06 247 CYS A O 1
ATOM 1954 N N . PRO A 1 248 ? 10.313 8.099 -31.447 1.00 36.28 248 PRO A N 1
ATOM 1955 C CA . PRO A 1 248 ? 11.753 8.035 -31.702 1.00 36.28 248 PRO A CA 1
ATOM 1956 C C . PRO A 1 248 ? 12.339 6.692 -31.239 1.00 36.28 248 PRO A C 1
ATOM 1958 O O . PRO A 1 248 ? 12.115 6.245 -30.113 1.00 36.28 248 PRO A O 1
ATOM 1961 N N . ARG A 1 249 ? 13.055 6.010 -32.141 1.00 32.69 249 ARG A N 1
ATOM 1962 C CA . ARG A 1 249 ? 13.668 4.694 -31.896 1.00 32.69 249 ARG A CA 1
ATOM 1963 C C . ARG A 1 249 ? 14.785 4.847 -30.863 1.00 32.69 249 ARG A C 1
ATOM 1965 O O . ARG A 1 249 ? 15.894 5.215 -31.221 1.00 32.69 249 ARG A O 1
ATOM 1972 N N . GLY A 1 250 ? 14.484 4.582 -29.599 1.00 36.66 250 GLY A N 1
ATOM 1973 C CA . GLY A 1 250 ? 15.498 4.575 -28.541 1.00 36.66 250 GLY A CA 1
ATOM 1974 C C . GLY A 1 250 ? 14.992 4.190 -27.154 1.00 36.66 250 GLY A C 1
ATOM 1975 O O . GLY A 1 250 ? 15.792 3.818 -26.311 1.00 36.66 250 GLY A O 1
ATOM 1976 N N . PHE A 1 251 ? 13.678 4.222 -26.912 1.00 33.88 251 PHE A N 1
ATOM 1977 C CA . PHE A 1 251 ? 13.136 4.101 -25.551 1.00 33.88 251 PHE A CA 1
ATOM 1978 C C . PHE A 1 251 ? 12.565 2.715 -25.184 1.00 33.88 251 PHE A C 1
ATOM 1980 O O . PHE A 1 251 ? 12.036 2.538 -24.095 1.00 33.88 251 PHE A O 1
ATOM 1987 N N . LYS A 1 252 ? 12.625 1.719 -26.083 1.00 33.44 252 LYS A N 1
ATOM 1988 C CA . LYS A 1 252 ? 11.953 0.414 -25.885 1.00 33.44 252 LYS A CA 1
ATOM 1989 C C . LYS A 1 252 ? 12.774 -0.662 -25.162 1.00 33.44 252 LYS A C 1
ATOM 1991 O O . LYS A 1 252 ? 12.256 -1.754 -24.957 1.00 33.44 252 LYS A O 1
ATOM 1996 N N . GLU A 1 253 ? 14.011 -0.398 -24.761 1.00 33.44 253 GLU A N 1
ATOM 1997 C CA . GLU A 1 253 ? 14.839 -1.405 -24.088 1.00 33.44 253 GLU A CA 1
ATOM 1998 C C . GLU A 1 253 ? 14.909 -1.128 -22.580 1.00 33.44 253 GLU A C 1
ATOM 2000 O 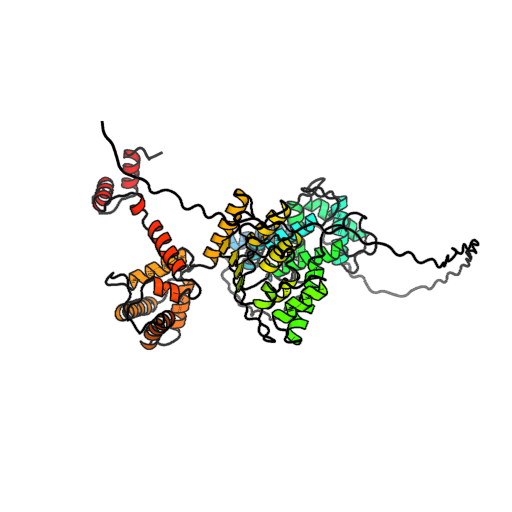O . GLU A 1 253 ? 15.710 -0.315 -22.134 1.00 33.44 253 GLU A O 1
ATOM 2005 N N . GLY A 1 254 ? 14.065 -1.802 -21.785 1.00 41.28 254 GLY A N 1
ATOM 2006 C CA . GLY A 1 254 ? 14.373 -2.022 -20.364 1.00 41.28 254 GLY A CA 1
ATOM 2007 C C . GLY A 1 254 ? 13.223 -2.016 -19.358 1.00 41.28 254 GLY A C 1
ATOM 2008 O O . GLY A 1 254 ? 13.391 -2.611 -18.297 1.00 41.28 254 GLY A O 1
ATOM 2009 N N . MET A 1 255 ? 12.065 -1.410 -19.646 1.00 35.41 255 MET A N 1
ATOM 2010 C CA . MET A 1 255 ? 10.940 -1.412 -18.698 1.00 35.41 255 MET A CA 1
ATOM 2011 C C . MET A 1 255 ? 9.780 -2.300 -19.169 1.00 35.41 255 MET A C 1
ATOM 2013 O O . MET A 1 255 ? 9.300 -2.118 -20.289 1.00 35.41 255 MET A O 1
ATOM 2017 N N . PRO A 1 256 ? 9.317 -3.254 -18.338 1.00 49.06 256 PRO A N 1
ATOM 2018 C CA . PRO A 1 256 ? 8.101 -4.000 -18.626 1.00 49.06 256 PRO A CA 1
ATOM 2019 C C . PRO A 1 256 ? 6.896 -3.049 -18.664 1.00 49.06 256 PRO A C 1
ATOM 2021 O O . PRO A 1 256 ? 6.793 -2.134 -17.852 1.00 49.06 256 PRO A O 1
ATOM 2024 N N . ASP A 1 257 ? 5.986 -3.265 -19.611 1.00 59.66 257 ASP A N 1
ATOM 2025 C CA . ASP A 1 257 ? 4.716 -2.538 -19.722 1.00 59.66 257 ASP A CA 1
ATOM 2026 C C . ASP A 1 257 ? 3.780 -2.973 -18.582 1.00 59.66 257 ASP A C 1
ATOM 2028 O O . ASP A 1 257 ? 3.011 -3.929 -18.697 1.00 59.66 257 ASP A O 1
ATOM 2032 N N . ILE A 1 258 ? 3.931 -2.317 -17.429 1.00 50.56 258 ILE A N 1
ATOM 2033 C CA . ILE A 1 258 ? 3.259 -2.675 -16.176 1.00 50.56 258 ILE A CA 1
ATOM 2034 C C . ILE A 1 258 ? 1.721 -2.706 -16.332 1.00 50.56 258 ILE A C 1
ATOM 2036 O O . ILE A 1 258 ? 1.120 -3.706 -15.933 1.00 50.56 258 ILE A O 1
ATOM 2040 N N . PRO A 1 259 ? 1.051 -1.709 -16.953 1.00 54.72 259 PRO A N 1
ATOM 2041 C CA . PRO A 1 259 ? -0.395 -1.768 -17.188 1.00 54.72 259 PRO A CA 1
ATOM 2042 C C . PRO A 1 259 ? -0.842 -2.970 -18.030 1.00 54.72 259 PRO A C 1
ATOM 2044 O O . PRO A 1 259 ? -1.826 -3.629 -17.682 1.00 54.72 259 PRO A O 1
ATOM 2047 N N . ALA A 1 260 ? -0.111 -3.302 -19.099 1.00 61.31 260 ALA A N 1
ATOM 2048 C CA . ALA A 1 260 ? -0.418 -4.477 -19.915 1.00 61.31 260 ALA A CA 1
ATOM 2049 C C . ALA A 1 260 ? -0.249 -5.783 -19.118 1.00 61.31 260 ALA A C 1
ATOM 2051 O O . ALA A 1 260 ? -1.088 -6.684 -19.210 1.00 61.31 260 ALA A O 1
ATOM 2052 N N . ILE A 1 261 ? 0.790 -5.866 -18.278 1.00 59.91 261 ILE A N 1
ATOM 2053 C CA . ILE A 1 261 ? 1.016 -7.004 -17.376 1.00 59.91 261 ILE A CA 1
ATOM 2054 C C . ILE A 1 261 ? -0.122 -7.132 -16.364 1.00 59.91 261 ILE A C 1
ATOM 2056 O O . ILE A 1 261 ? -0.560 -8.248 -16.096 1.00 59.91 261 ILE A O 1
ATOM 2060 N N . LEU A 1 262 ? -0.635 -6.022 -15.827 1.00 59.06 262 LEU A N 1
ATOM 2061 C CA . LEU A 1 262 ? -1.750 -6.026 -14.880 1.00 59.06 262 LEU A CA 1
ATOM 2062 C C . LEU A 1 262 ? -3.069 -6.477 -15.512 1.00 59.06 262 LEU A C 1
ATOM 2064 O O . LEU A 1 262 ? -3.749 -7.313 -14.918 1.00 59.06 262 LEU A O 1
ATOM 2068 N N . SER A 1 263 ? -3.401 -5.993 -16.711 1.00 69.69 263 SER A N 1
ATOM 2069 C CA . SER A 1 263 ? -4.602 -6.430 -17.438 1.00 69.69 263 SER A CA 1
ATOM 2070 C C . SER A 1 263 ? -4.560 -7.932 -17.723 1.00 69.69 263 SER A C 1
ATOM 2072 O O . SER A 1 263 ? -5.484 -8.658 -17.363 1.00 69.69 263 SER A O 1
ATOM 2074 N N . ALA A 1 264 ? -3.443 -8.418 -18.274 1.00 73.88 264 ALA A N 1
ATOM 2075 C CA . ALA A 1 264 ? -3.231 -9.845 -18.520 1.00 73.88 264 ALA A CA 1
ATOM 2076 C C . ALA A 1 264 ? -3.145 -10.669 -17.220 1.00 73.88 264 ALA A C 1
ATOM 2078 O O . ALA A 1 264 ? -3.317 -11.888 -17.230 1.00 73.88 264 ALA A O 1
ATOM 2079 N N . SER A 1 265 ? -2.837 -10.022 -16.093 1.00 80.31 265 SER A N 1
ATOM 2080 C CA . SER A 1 265 ? -2.851 -10.652 -14.777 1.00 80.31 265 SER A CA 1
ATOM 2081 C C . SER A 1 265 ? -4.277 -10.875 -14.285 1.00 80.31 265 SER A C 1
ATOM 2083 O O . SER A 1 265 ? -4.582 -11.979 -13.856 1.00 80.31 265 SER A O 1
ATOM 2085 N N . ASN A 1 266 ? -5.171 -9.890 -14.405 1.00 81.44 266 ASN A N 1
ATOM 2086 C CA . ASN A 1 266 ? -6.546 -10.007 -13.908 1.00 81.44 266 ASN A CA 1
ATOM 2087 C C . ASN A 1 266 ? -7.340 -11.114 -14.618 1.00 81.44 266 ASN A C 1
ATOM 2089 O O . ASN A 1 266 ? -7.913 -11.962 -13.940 1.00 81.44 266 ASN A O 1
ATOM 2093 N N . GLU A 1 267 ? -7.277 -11.187 -15.950 1.00 88.50 267 GLU A N 1
ATOM 2094 C CA . GLU A 1 267 ? -7.903 -12.283 -16.716 1.00 88.50 267 GLU A CA 1
ATOM 2095 C C . GLU A 1 267 ? -7.368 -13.659 -16.275 1.00 88.50 267 GLU A C 1
ATOM 2097 O O . GLU A 1 267 ? -8.099 -14.646 -16.171 1.00 88.50 267 GLU A O 1
ATOM 2102 N N . ARG A 1 268 ? -6.071 -13.730 -15.952 1.00 93.62 268 ARG A N 1
ATOM 2103 C CA . ARG A 1 268 ? -5.432 -14.956 -15.461 1.00 93.62 268 ARG A CA 1
ATOM 2104 C C . ARG A 1 268 ? -5.890 -15.324 -14.045 1.00 93.62 268 ARG A C 1
ATOM 2106 O O . ARG A 1 268 ? -6.042 -16.512 -13.759 1.00 93.62 268 ARG A O 1
ATOM 2113 N N . LEU A 1 269 ? -6.130 -14.341 -13.173 1.00 91.62 269 LEU A N 1
ATOM 2114 C CA . LEU A 1 269 ? -6.699 -14.567 -11.840 1.00 91.62 269 LEU A CA 1
ATOM 2115 C C . LEU A 1 269 ? -8.117 -15.138 -11.934 1.00 91.62 269 LEU A C 1
ATOM 2117 O O . LEU A 1 269 ? -8.403 -16.140 -11.278 1.00 91.62 269 LEU A O 1
ATOM 2121 N N . GLU A 1 270 ? -8.971 -14.553 -12.777 1.00 92.69 270 GLU A N 1
ATOM 2122 C CA . GLU A 1 270 ? -10.339 -15.038 -13.014 1.00 92.69 270 GLU A CA 1
ATOM 2123 C C . GLU A 1 270 ? -10.326 -16.485 -13.513 1.00 92.69 270 GLU A C 1
ATOM 2125 O O . GLU A 1 270 ? -10.986 -17.351 -12.936 1.00 92.69 270 GLU A O 1
ATOM 2130 N N . TRP A 1 271 ? -9.456 -16.795 -14.476 1.00 95.81 271 TRP A N 1
ATOM 2131 C CA . TRP A 1 271 ? -9.284 -18.160 -14.969 1.00 95.81 271 TRP A CA 1
ATOM 2132 C C . TRP A 1 271 ? -8.867 -19.159 -13.873 1.00 95.81 271 TRP A C 1
ATOM 2134 O O . TRP A 1 271 ? -9.320 -20.308 -13.853 1.00 95.81 271 TRP A O 1
ATOM 2144 N N . HIS A 1 272 ? -8.005 -18.755 -12.932 1.00 95.38 272 HIS A N 1
ATOM 2145 C CA . HIS A 1 272 ? -7.631 -19.602 -11.796 1.00 95.38 272 HIS A CA 1
ATOM 2146 C C . HIS A 1 272 ? -8.801 -19.870 -10.843 1.00 95.38 272 HIS A C 1
ATOM 2148 O O . HIS A 1 272 ? -8.919 -20.999 -10.344 1.00 95.38 272 HIS A O 1
ATOM 2154 N N . ILE A 1 273 ? -9.641 -18.858 -10.611 1.00 93.50 273 ILE A N 1
ATOM 2155 C CA . ILE A 1 273 ? -10.836 -18.933 -9.764 1.00 93.50 273 ILE A CA 1
ATOM 2156 C C . ILE A 1 273 ? -11.885 -19.846 -10.403 1.00 93.50 273 ILE A C 1
ATOM 2158 O O . ILE A 1 273 ? -12.367 -20.776 -9.752 1.00 93.50 273 ILE A O 1
ATOM 2162 N N . GLU A 1 274 ? -12.197 -19.651 -11.684 1.00 94.75 274 GLU A N 1
ATOM 2163 C CA . GLU A 1 274 ? -13.153 -20.481 -12.428 1.00 94.75 274 GLU A CA 1
ATOM 2164 C C . GLU A 1 274 ? -12.721 -21.950 -12.464 1.00 94.75 274 GLU A C 1
ATOM 2166 O O . GLU A 1 274 ? -13.516 -22.855 -12.207 1.00 94.75 274 GLU A O 1
ATOM 2171 N N . ALA A 1 275 ? -11.428 -22.200 -12.688 1.00 95.25 275 ALA A N 1
ATOM 2172 C CA . ALA A 1 275 ? -10.859 -23.544 -12.670 1.00 95.25 275 ALA A CA 1
ATOM 2173 C C . ALA A 1 275 ? -10.705 -24.137 -11.253 1.00 95.25 275 ALA A C 1
ATOM 2175 O O . ALA A 1 275 ? -10.228 -25.270 -11.119 1.00 95.25 275 ALA A O 1
ATOM 2176 N N . GLN A 1 276 ? -11.067 -23.389 -10.200 1.00 96.56 276 GLN A N 1
ATOM 2177 C CA . GLN A 1 276 ? -10.944 -23.782 -8.793 1.00 96.56 276 GLN A CA 1
ATOM 2178 C C . GLN A 1 276 ? -9.539 -24.302 -8.457 1.00 96.56 276 GLN A C 1
ATOM 2180 O O . GLN A 1 276 ? -9.365 -25.270 -7.710 1.00 96.56 276 GLN A O 1
ATOM 2185 N N . ARG A 1 277 ? -8.499 -23.694 -9.037 1.00 97.00 277 ARG A N 1
ATOM 2186 C CA . ARG A 1 277 ? -7.119 -24.157 -8.844 1.00 97.00 277 ARG A CA 1
ATOM 2187 C C . ARG A 1 277 ? -6.686 -23.957 -7.397 1.00 97.00 277 ARG A C 1
ATOM 2189 O O . ARG A 1 277 ? -7.057 -22.976 -6.757 1.00 97.00 277 ARG A O 1
ATOM 2196 N N . SER A 1 278 ? -5.904 -24.896 -6.874 1.00 97.81 278 SER A N 1
ATOM 2197 C CA . SER A 1 278 ? -5.280 -24.727 -5.561 1.00 97.81 278 SER A CA 1
ATOM 2198 C C . SER A 1 278 ? -4.113 -23.734 -5.627 1.00 97.81 278 SER A C 1
ATOM 2200 O O . SER A 1 278 ? -3.556 -23.498 -6.700 1.00 97.81 278 SER A O 1
ATOM 2202 N N . ASN A 1 279 ? -3.678 -23.203 -4.479 1.00 97.88 279 ASN A N 1
ATOM 2203 C CA . ASN A 1 279 ? -2.477 -22.357 -4.402 1.00 97.88 279 ASN A CA 1
ATOM 2204 C C . ASN A 1 279 ? -1.253 -23.032 -5.037 1.00 97.88 279 ASN A C 1
ATOM 2206 O O . ASN A 1 279 ? -0.464 -22.386 -5.727 1.00 97.88 279 ASN A O 1
ATOM 2210 N N . ARG A 1 280 ? -1.110 -24.347 -4.828 1.00 98.06 280 ARG A N 1
ATOM 2211 C CA . ARG A 1 280 ? -0.036 -25.139 -5.428 1.00 98.06 280 ARG A CA 1
ATOM 2212 C C . ARG A 1 280 ? -0.161 -25.210 -6.950 1.00 98.06 280 ARG A C 1
ATOM 2214 O O . ARG A 1 280 ? 0.837 -25.006 -7.633 1.00 98.06 280 ARG A O 1
ATOM 2221 N N . ASP A 1 281 ? -1.357 -25.469 -7.477 1.00 97.94 281 ASP A N 1
ATOM 2222 C CA . ASP A 1 281 ? -1.578 -25.567 -8.927 1.00 97.94 281 ASP A CA 1
ATOM 2223 C C . ASP A 1 281 ? -1.302 -24.240 -9.641 1.00 97.94 281 ASP A C 1
ATOM 2225 O O . ASP A 1 281 ? -0.783 -24.243 -10.755 1.00 97.94 281 ASP A O 1
ATOM 2229 N N . ILE A 1 282 ? -1.639 -23.115 -9.004 1.00 97.69 282 ILE A N 1
ATOM 2230 C CA . ILE A 1 282 ? -1.389 -21.763 -9.526 1.00 97.69 282 ILE A CA 1
ATOM 2231 C C . ILE A 1 282 ? 0.115 -21.496 -9.611 1.00 97.69 282 ILE A C 1
ATOM 2233 O O . ILE A 1 282 ? 0.613 -21.108 -10.666 1.00 97.69 282 ILE A O 1
ATOM 2237 N N . TYR A 1 283 ? 0.854 -21.774 -8.533 1.00 97.94 283 TYR A N 1
ATOM 2238 C CA . TYR A 1 283 ? 2.312 -21.633 -8.522 1.00 97.94 283 TYR A CA 1
ATOM 2239 C C . TYR A 1 283 ? 2.980 -22.503 -9.594 1.00 97.94 283 TYR A C 1
ATOM 2241 O O . TYR A 1 283 ? 3.768 -22.001 -10.393 1.00 97.94 283 TYR A O 1
ATOM 2249 N N . LEU A 1 284 ? 2.623 -23.791 -9.666 1.00 97.81 284 LEU A N 1
ATOM 2250 C CA . LEU A 1 284 ? 3.184 -24.711 -10.659 1.00 97.81 284 LEU A CA 1
ATOM 2251 C C . LEU A 1 284 ? 2.847 -24.283 -12.093 1.00 97.81 284 LEU A C 1
ATOM 2253 O O . LEU A 1 284 ? 3.715 -24.340 -12.963 1.00 97.81 284 LEU A O 1
ATOM 2257 N N . TYR A 1 285 ? 1.620 -23.815 -12.338 1.00 97.31 285 TYR A N 1
ATOM 2258 C CA . TYR A 1 285 ? 1.225 -23.266 -13.634 1.00 97.31 285 TYR A CA 1
ATOM 2259 C C . TYR A 1 285 ? 2.104 -22.076 -14.034 1.00 97.31 285 TYR A C 1
ATOM 2261 O O . TYR A 1 285 ? 2.621 -22.045 -15.151 1.00 97.31 285 TYR A O 1
ATOM 2269 N N . ASN A 1 286 ? 2.326 -21.128 -13.121 1.00 95.56 286 ASN A N 1
ATOM 2270 C CA . ASN A 1 286 ? 3.154 -19.964 -13.415 1.00 95.56 286 ASN A CA 1
ATOM 2271 C C . ASN A 1 286 ? 4.638 -20.309 -13.580 1.00 95.56 286 ASN A C 1
ATOM 2273 O O . ASN A 1 286 ? 5.293 -19.716 -14.433 1.00 95.56 286 ASN A O 1
ATOM 2277 N N . CYS A 1 287 ? 5.158 -21.295 -12.846 1.00 96.06 287 CYS A N 1
ATOM 2278 C CA . CYS A 1 287 ? 6.496 -21.840 -13.080 1.00 96.06 287 CYS A CA 1
ATOM 2279 C C . CYS A 1 287 ? 6.649 -22.363 -14.516 1.00 96.06 287 CYS A C 1
ATOM 2281 O O . CYS A 1 287 ? 7.588 -21.977 -15.207 1.00 96.06 287 CYS A O 1
ATOM 2283 N N . VAL A 1 288 ? 5.695 -23.169 -15.002 1.00 96.50 288 VAL A N 1
ATOM 2284 C CA . VAL A 1 288 ? 5.704 -23.670 -16.389 1.00 96.50 288 VAL A CA 1
ATOM 2285 C C . VAL A 1 288 ? 5.599 -22.523 -17.396 1.00 96.50 288 VAL A C 1
ATOM 2287 O O . VAL A 1 288 ? 6.390 -22.465 -18.335 1.00 96.50 288 VAL A O 1
ATOM 2290 N N . ARG A 1 289 ? 4.668 -21.581 -17.184 1.00 94.75 289 ARG A N 1
ATOM 2291 C CA . ARG A 1 289 ? 4.459 -20.407 -18.053 1.00 94.75 289 ARG A CA 1
ATOM 2292 C C . ARG A 1 289 ? 5.729 -19.571 -18.217 1.00 94.75 289 ARG A C 1
ATOM 2294 O O . ARG A 1 289 ? 5.998 -19.080 -19.308 1.00 94.75 289 ARG A O 1
ATOM 2301 N N . LEU A 1 290 ? 6.480 -19.403 -17.133 1.00 91.44 290 LEU A N 1
ATOM 2302 C CA . LEU A 1 290 ? 7.687 -18.580 -17.081 1.00 91.44 290 LEU A CA 1
ATOM 2303 C C . LEU A 1 290 ? 8.971 -19.364 -17.355 1.00 91.44 290 LEU A C 1
ATOM 2305 O O . LEU A 1 290 ? 10.053 -18.785 -17.314 1.00 91.44 290 LEU A O 1
ATOM 2309 N N . ASN A 1 291 ? 8.865 -20.665 -17.641 1.00 95.50 291 ASN A N 1
ATOM 2310 C CA . ASN A 1 291 ? 10.006 -21.560 -17.815 1.00 95.50 291 ASN A CA 1
ATOM 2311 C C . ASN A 1 291 ? 10.976 -21.531 -16.611 1.00 95.50 291 ASN A C 1
ATOM 2313 O O . ASN A 1 291 ? 12.197 -21.531 -16.766 1.00 95.50 291 ASN A O 1
ATOM 2317 N N . VAL A 1 292 ? 10.418 -21.487 -15.397 1.00 94.31 292 VAL A N 1
ATOM 2318 C CA . VAL A 1 292 ? 11.149 -21.511 -14.125 1.00 94.31 292 VAL A CA 1
ATOM 2319 C C . VAL A 1 292 ? 10.910 -22.853 -13.442 1.00 94.31 292 VAL A C 1
ATOM 2321 O O . VAL A 1 292 ? 9.774 -23.310 -13.328 1.00 94.31 292 VAL A O 1
ATOM 2324 N N . ASN A 1 293 ? 11.973 -23.481 -12.941 1.00 96.56 293 ASN A N 1
ATOM 2325 C CA . ASN A 1 293 ? 11.841 -24.724 -12.188 1.00 96.56 293 ASN A CA 1
ATOM 2326 C C . ASN A 1 293 ? 11.135 -24.462 -10.844 1.00 96.56 293 ASN A C 1
ATOM 2328 O O . ASN A 1 293 ? 11.569 -23.582 -10.096 1.00 96.56 293 ASN A O 1
ATOM 2332 N N . PRO A 1 294 ? 10.069 -25.209 -10.506 1.00 97.50 294 PRO A N 1
ATOM 2333 C CA . PRO A 1 294 ? 9.374 -25.022 -9.241 1.00 97.50 294 PRO A CA 1
ATOM 2334 C C . PRO A 1 294 ? 10.266 -25.432 -8.067 1.00 97.50 294 PRO A C 1
ATOM 2336 O O . PRO A 1 294 ? 10.888 -26.496 -8.084 1.00 97.50 294 PRO A O 1
ATOM 2339 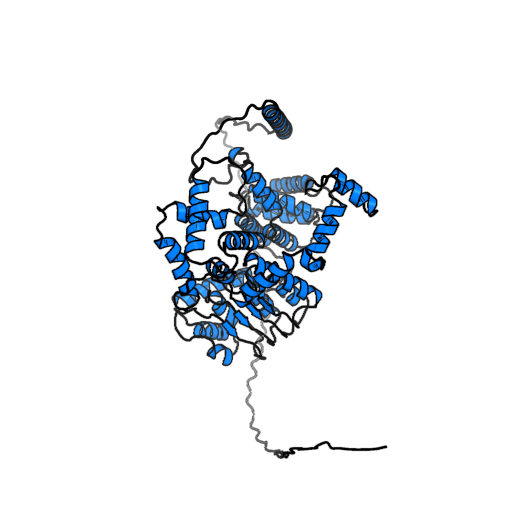N N . LEU A 1 295 ? 10.290 -24.610 -7.017 1.00 97.19 295 LEU A N 1
ATOM 2340 C CA . LEU A 1 295 ? 11.036 -24.906 -5.797 1.00 97.19 295 LEU A CA 1
ATOM 2341 C C . LEU A 1 295 ? 10.211 -25.847 -4.895 1.00 97.19 295 LEU A C 1
ATOM 2343 O O . LEU A 1 295 ? 9.059 -25.523 -4.553 1.00 97.19 295 LEU A O 1
ATOM 2347 N N . PRO A 1 296 ? 10.754 -27.009 -4.483 1.00 97.31 296 PRO A N 1
ATOM 2348 C CA . PRO A 1 296 ? 10.043 -27.958 -3.624 1.00 97.31 296 PRO A CA 1
ATOM 2349 C C . PRO A 1 296 ? 9.592 -27.351 -2.289 1.00 97.31 296 PRO A C 1
ATOM 2351 O O . PRO A 1 296 ? 8.494 -27.644 -1.808 1.00 97.31 296 PRO A O 1
ATOM 2354 N N . GLU A 1 297 ? 10.402 -26.465 -1.706 1.00 97.38 297 GLU A N 1
ATOM 2355 C CA 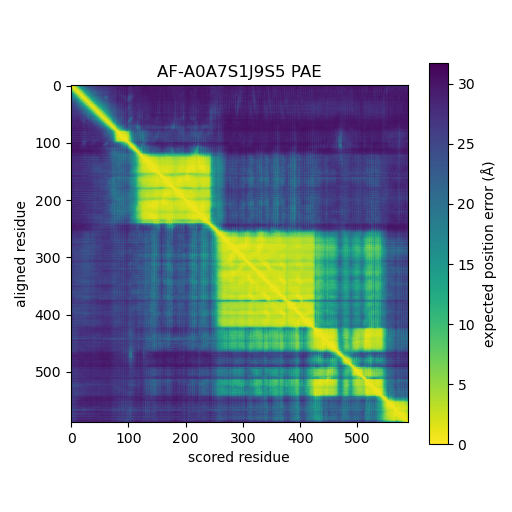. GLU A 1 297 ? 10.142 -25.797 -0.429 1.00 97.38 297 GLU A CA 1
ATOM 2356 C C . GLU A 1 297 ? 8.903 -24.901 -0.497 1.00 97.38 297 GLU A C 1
ATOM 2358 O O . GLU A 1 297 ? 8.106 -24.875 0.444 1.00 97.38 297 GLU A O 1
ATOM 2363 N N . ILE A 1 298 ? 8.710 -24.214 -1.627 1.00 97.00 298 ILE A N 1
ATOM 2364 C CA . ILE A 1 298 ? 7.526 -23.390 -1.892 1.00 97.00 298 ILE A CA 1
ATOM 2365 C C . ILE A 1 298 ? 6.315 -24.295 -2.105 1.00 97.00 298 ILE A C 1
ATOM 2367 O O . ILE A 1 298 ? 5.289 -24.141 -1.444 1.00 97.00 298 ILE A O 1
ATOM 2371 N N . THR A 1 299 ? 6.458 -25.305 -2.964 1.00 97.25 299 THR A N 1
ATOM 2372 C CA . THR A 1 299 ? 5.392 -26.265 -3.291 1.00 97.25 299 THR A CA 1
ATOM 2373 C C . THR A 1 299 ? 4.826 -26.946 -2.038 1.00 97.25 299 THR A C 1
ATOM 2375 O O . THR A 1 299 ? 3.613 -27.158 -1.936 1.00 97.25 299 THR A O 1
ATOM 2378 N N . LYS A 1 300 ? 5.687 -27.250 -1.056 1.00 96.94 300 LYS A N 1
ATOM 2379 C CA . LYS A 1 300 ? 5.310 -27.852 0.231 1.00 96.94 300 LYS A CA 1
ATOM 2380 C C . LYS A 1 300 ? 4.478 -26.915 1.114 1.00 96.94 300 LYS A C 1
ATOM 2382 O O . LYS A 1 300 ? 3.600 -27.402 1.821 1.00 96.94 300 LYS A O 1
ATOM 2387 N N . GLN A 1 301 ? 4.741 -25.607 1.084 1.00 96.19 301 GLN A N 1
ATOM 2388 C CA . GLN A 1 301 ? 3.990 -24.615 1.869 1.00 96.19 301 GLN A CA 1
ATOM 2389 C C . GLN A 1 301 ? 2.617 -24.304 1.268 1.00 96.19 301 GLN A C 1
ATOM 2391 O O . GLN A 1 301 ? 1.692 -23.938 1.991 1.00 96.19 301 GLN A O 1
ATOM 2396 N N . LEU A 1 302 ? 2.466 -24.459 -0.048 1.00 97.25 302 LEU A N 1
ATOM 2397 C CA . LEU A 1 302 ? 1.215 -24.163 -0.731 1.00 97.25 302 LEU A CA 1
ATOM 2398 C C . LEU A 1 302 ? 0.226 -25.332 -0.626 1.00 97.25 302 LEU A C 1
ATOM 2400 O O . LEU A 1 302 ? 0.548 -26.496 -0.895 1.00 97.25 302 LEU A O 1
ATOM 2404 N N . SER A 1 303 ? -1.008 -24.994 -0.246 1.00 96.50 303 SER A N 1
ATOM 2405 C CA . SER A 1 303 ? -2.129 -25.931 -0.171 1.00 96.50 303 SER A CA 1
ATOM 2406 C C . SER A 1 303 ? -2.457 -26.513 -1.548 1.00 96.50 303 SER A C 1
ATOM 2408 O O . SER A 1 303 ? -2.521 -25.779 -2.533 1.00 96.50 303 SER A O 1
ATOM 2410 N N . ALA A 1 304 ? -2.716 -27.822 -1.589 1.00 97.19 304 ALA A N 1
ATOM 2411 C CA . ALA A 1 304 ? -3.262 -28.524 -2.754 1.00 97.19 304 ALA A CA 1
ATOM 2412 C C . ALA A 1 304 ? -4.805 -28.562 -2.762 1.00 97.19 304 ALA A C 1
ATOM 2414 O O . ALA A 1 304 ? -5.408 -29.174 -3.641 1.00 97.19 304 ALA A O 1
ATOM 2415 N N . ALA A 1 305 ? -5.467 -27.939 -1.778 1.00 96.19 305 ALA A N 1
ATOM 2416 C CA . ALA A 1 305 ? -6.923 -27.876 -1.735 1.00 96.19 305 ALA A CA 1
ATOM 2417 C C . ALA A 1 305 ? -7.449 -26.894 -2.793 1.00 96.19 305 ALA A C 1
ATOM 2419 O O . ALA A 1 305 ? -7.127 -25.705 -2.765 1.00 96.19 305 ALA A O 1
ATOM 2420 N N . LYS A 1 306 ? -8.260 -27.410 -3.717 1.00 96.19 306 LYS A N 1
ATOM 2421 C CA . LYS A 1 306 ? -8.904 -26.646 -4.792 1.00 96.19 306 LYS A CA 1
ATOM 2422 C C . LYS A 1 306 ? -9.842 -25.569 -4.242 1.00 96.19 306 LYS A C 1
ATOM 2424 O O . LYS A 1 306 ? -10.531 -25.817 -3.253 1.00 96.19 306 LYS A O 1
ATOM 2429 N N . GLY A 1 307 ? -9.825 -24.389 -4.863 1.00 92.88 307 GLY A N 1
ATOM 2430 C CA . GLY A 1 307 ? -10.699 -23.257 -4.528 1.00 92.88 307 GLY A CA 1
ATOM 2431 C C . GLY A 1 307 ? -10.500 -22.648 -3.135 1.00 92.88 307 GLY A C 1
ATOM 2432 O O . GLY A 1 307 ? -11.319 -21.848 -2.696 1.00 92.88 307 GLY A O 1
ATOM 2433 N N . LYS A 1 308 ? -9.451 -23.039 -2.395 1.00 93.25 308 LYS A N 1
ATOM 2434 C CA . LYS A 1 308 ? -9.190 -22.542 -1.036 1.00 93.25 308 LYS A CA 1
ATOM 2435 C C . LYS A 1 308 ? -7.962 -21.637 -1.007 1.00 93.25 308 LYS A C 1
ATOM 2437 O O . LYS A 1 308 ? -6.835 -22.125 -0.895 1.00 93.25 308 LYS A O 1
ATOM 2442 N N . TYR A 1 309 ? -8.202 -20.329 -1.009 1.00 94.94 309 TYR A N 1
ATOM 2443 C CA . TYR A 1 309 ? -7.181 -19.278 -0.956 1.00 94.94 309 TYR A CA 1
ATOM 2444 C C . TYR A 1 309 ? -7.007 -18.715 0.469 1.00 94.94 309 TYR A C 1
ATOM 2446 O O . TYR A 1 309 ? -7.154 -17.525 0.725 1.00 94.94 309 TYR A O 1
ATOM 2454 N N . ASN A 1 310 ? -6.698 -19.598 1.426 1.00 93.50 310 ASN A N 1
ATOM 2455 C CA . ASN A 1 310 ? -6.650 -19.266 2.861 1.00 93.50 310 ASN A CA 1
ATOM 2456 C C . ASN A 1 310 ? -5.218 -19.170 3.423 1.00 93.50 310 ASN A C 1
ATOM 2458 O O . ASN A 1 310 ? -4.987 -19.459 4.602 1.00 93.50 310 ASN A O 1
ATOM 2462 N N . LEU A 1 311 ? -4.229 -18.852 2.587 1.00 96.44 311 LEU A N 1
ATOM 2463 C CA . LEU A 1 311 ? -2.841 -18.721 3.020 1.00 96.44 311 LEU A CA 1
ATOM 2464 C C . LEU A 1 311 ? -2.696 -17.488 3.918 1.00 96.44 311 LEU A C 1
ATOM 2466 O O . LEU A 1 311 ? -2.916 -16.377 3.459 1.00 96.44 311 LEU A O 1
ATOM 2470 N N . LYS A 1 312 ? -2.306 -17.683 5.184 1.00 96.69 312 LYS A N 1
ATOM 2471 C CA . LYS A 1 312 ? -2.110 -16.579 6.143 1.00 96.69 312 LYS A CA 1
ATOM 2472 C C . LYS A 1 312 ? -0.693 -16.022 6.165 1.00 96.69 312 LYS A C 1
ATOM 2474 O O . LYS A 1 312 ? -0.494 -14.827 6.376 1.00 96.69 312 LYS A O 1
ATOM 2479 N N . GLU A 1 313 ? 0.283 -16.895 5.951 1.00 97.31 313 GLU A N 1
ATOM 2480 C CA . GLU A 1 313 ? 1.704 -16.574 6.005 1.00 97.31 313 GLU A CA 1
ATOM 2481 C C . GLU A 1 313 ? 2.444 -17.305 4.889 1.00 97.31 313 GLU A C 1
ATOM 2483 O O . GLU A 1 313 ? 2.160 -18.474 4.623 1.00 97.31 313 GLU A O 1
ATOM 2488 N N . LEU A 1 314 ? 3.436 -16.646 4.291 1.00 96.69 314 LEU A N 1
ATOM 2489 C CA . LEU A 1 314 ? 4.349 -17.258 3.331 1.00 96.69 314 LEU A CA 1
ATOM 2490 C C . LEU A 1 314 ? 5.801 -17.035 3.773 1.00 96.69 314 LEU A C 1
ATOM 2492 O O . LEU A 1 314 ? 6.276 -15.898 3.834 1.00 96.69 314 LEU A O 1
ATOM 2496 N N . LYS A 1 315 ? 6.504 -18.126 4.108 1.00 97.25 315 LYS A N 1
ATOM 2497 C CA . LYS A 1 315 ? 7.852 -18.095 4.697 1.00 97.25 315 LYS A CA 1
ATOM 2498 C C . LYS A 1 315 ? 8.882 -18.617 3.703 1.00 97.25 315 LYS A C 1
ATOM 2500 O O . LYS A 1 315 ? 9.174 -19.806 3.666 1.00 97.25 315 LYS A O 1
ATOM 2505 N N . LEU A 1 316 ? 9.446 -17.719 2.908 1.00 96.44 316 LEU A N 1
ATOM 2506 C CA . LEU A 1 316 ? 10.429 -18.033 1.866 1.00 96.44 316 LEU A CA 1
ATOM 2507 C C . LEU A 1 316 ? 11.868 -17.716 2.285 1.00 96.44 316 LEU A C 1
ATOM 2509 O O . LEU A 1 316 ? 12.777 -17.800 1.466 1.00 96.44 316 LEU A O 1
ATOM 2513 N N . GLY A 1 317 ? 12.084 -17.339 3.546 1.00 95.12 317 GLY A N 1
ATOM 2514 C CA . GLY A 1 317 ? 13.397 -16.932 4.021 1.00 95.12 317 GLY A CA 1
ATOM 2515 C C . GLY A 1 317 ? 14.470 -18.018 3.858 1.00 95.12 317 GLY A C 1
ATOM 2516 O O . GLY A 1 317 ? 14.238 -19.184 4.176 1.00 95.12 317 GLY A O 1
ATOM 2517 N N . GLY A 1 318 ? 15.654 -17.623 3.389 1.00 94.69 318 GLY A N 1
ATOM 2518 C CA . GLY A 1 318 ? 16.817 -18.495 3.192 1.00 94.69 318 GLY A CA 1
ATOM 2519 C C . GLY A 1 318 ? 16.816 -19.293 1.884 1.00 94.69 318 GLY A C 1
ATOM 2520 O O . GLY A 1 318 ? 17.727 -20.092 1.665 1.00 94.69 318 GLY A O 1
ATOM 2521 N N . LEU A 1 319 ? 15.834 -19.091 0.999 1.00 95.31 319 LEU A N 1
ATOM 2522 C CA . LEU A 1 319 ? 15.796 -19.755 -0.303 1.00 95.31 319 LEU A CA 1
ATOM 2523 C C . LEU A 1 319 ? 16.752 -19.071 -1.288 1.00 95.31 319 LEU A C 1
ATOM 2525 O O . LEU A 1 319 ? 16.364 -18.204 -2.065 1.00 95.31 319 LEU A O 1
ATOM 2529 N N . ALA A 1 320 ? 18.013 -19.507 -1.292 1.00 93.19 320 ALA A N 1
ATOM 2530 C CA . ALA A 1 320 ? 19.058 -18.972 -2.173 1.00 93.19 320 ALA A CA 1
ATOM 2531 C C . ALA A 1 320 ? 18.755 -19.115 -3.682 1.00 93.19 320 ALA A C 1
ATOM 2533 O O . ALA A 1 320 ? 19.381 -18.447 -4.495 1.00 93.19 320 ALA A O 1
ATOM 2534 N N . GLN A 1 321 ? 17.812 -19.981 -4.063 1.00 93.06 321 GLN A N 1
ATOM 2535 C CA . GLN A 1 321 ? 17.385 -20.171 -5.455 1.00 93.06 321 GLN A CA 1
ATOM 2536 C C . GLN A 1 321 ? 16.210 -19.263 -5.855 1.00 93.06 321 GLN A C 1
ATOM 2538 O O . GLN A 1 321 ? 15.826 -19.239 -7.022 1.00 93.06 321 GLN A O 1
ATOM 2543 N N . LEU A 1 322 ? 15.615 -18.530 -4.907 1.00 94.00 322 LEU A N 1
ATOM 2544 C CA . LEU A 1 322 ? 14.487 -17.644 -5.175 1.00 94.00 322 LEU A CA 1
ATOM 2545 C C . LEU A 1 322 ? 14.989 -16.299 -5.709 1.00 94.00 322 LEU A C 1
ATOM 2547 O O . LEU A 1 322 ? 15.123 -15.329 -4.963 1.00 94.00 322 LEU A O 1
ATOM 2551 N N . THR A 1 323 ? 15.283 -16.262 -7.007 1.00 91.38 323 THR A N 1
ATOM 2552 C CA . THR A 1 323 ? 15.645 -15.026 -7.717 1.00 91.38 323 THR A CA 1
ATOM 2553 C C . THR A 1 323 ? 14.421 -14.304 -8.267 1.00 91.38 323 THR A C 1
ATOM 2555 O O . THR A 1 323 ? 14.410 -13.075 -8.285 1.00 91.38 323 THR A O 1
ATOM 2558 N N . GLU A 1 324 ? 13.390 -15.064 -8.665 1.00 93.50 324 GLU A N 1
ATOM 2559 C CA . GLU A 1 324 ? 12.172 -14.540 -9.284 1.00 93.50 324 GLU A CA 1
ATOM 2560 C C . GLU A 1 324 ? 10.901 -14.793 -8.456 1.00 93.50 324 GLU A C 1
ATOM 2562 O O . GLU A 1 324 ? 10.593 -15.926 -8.085 1.00 93.50 324 GLU A O 1
ATOM 2567 N N . LEU A 1 325 ? 10.140 -13.727 -8.190 1.00 94.88 325 LEU A N 1
ATOM 2568 C CA . LEU A 1 325 ? 8.870 -13.745 -7.452 1.00 94.88 325 LEU A CA 1
ATOM 2569 C C . LEU A 1 325 ? 7.646 -13.800 -8.363 1.00 94.88 325 LEU A C 1
ATOM 2571 O O . LEU A 1 325 ? 6.551 -14.087 -7.882 1.00 94.88 325 LEU A O 1
ATOM 2575 N N . GLU A 1 326 ? 7.814 -13.556 -9.665 1.00 94.62 326 GLU A N 1
ATOM 2576 C CA . GLU A 1 326 ? 6.705 -13.543 -10.621 1.00 94.62 326 GLU A CA 1
ATOM 2577 C C . GLU A 1 326 ? 5.815 -14.804 -10.543 1.00 94.62 326 GLU A C 1
ATOM 2579 O O . GLU A 1 326 ? 4.591 -14.649 -10.526 1.00 94.62 326 GLU A O 1
ATOM 2584 N N . PRO A 1 327 ? 6.350 -16.038 -10.370 1.00 96.62 327 PRO A N 1
ATOM 2585 C CA . PRO A 1 327 ? 5.507 -17.227 -10.250 1.00 96.62 327 PRO A CA 1
ATOM 2586 C C . PRO A 1 327 ? 4.540 -17.236 -9.054 1.00 96.62 327 PRO A C 1
ATOM 2588 O O . PRO A 1 327 ? 3.576 -18.004 -9.039 1.00 96.62 327 PRO A O 1
ATOM 2591 N N . LEU A 1 328 ? 4.795 -16.408 -8.038 1.00 96.88 328 LEU A N 1
ATOM 2592 C CA . LEU A 1 328 ? 4.010 -16.329 -6.806 1.00 96.88 328 LEU A CA 1
ATOM 2593 C C . LEU A 1 328 ? 2.960 -15.216 -6.807 1.00 96.88 328 LEU A C 1
ATOM 2595 O O . LEU A 1 328 ? 2.097 -15.225 -5.932 1.00 96.88 328 LEU A O 1
ATOM 2599 N N . LEU A 1 329 ? 3.002 -14.277 -7.756 1.00 94.19 329 LEU A N 1
ATOM 2600 C CA . LEU A 1 329 ? 2.154 -13.080 -7.718 1.00 94.19 329 LEU A CA 1
ATOM 2601 C C . LEU A 1 329 ? 0.661 -13.408 -7.698 1.00 94.19 329 LEU A C 1
ATOM 2603 O O . LEU A 1 329 ? -0.080 -12.828 -6.907 1.00 94.19 329 LEU A O 1
ATOM 2607 N N . ASP A 1 330 ? 0.226 -14.366 -8.515 1.00 94.88 330 ASP A N 1
ATOM 2608 C CA . ASP A 1 330 ? -1.186 -14.754 -8.564 1.00 94.88 330 ASP A CA 1
ATOM 2609 C C . ASP A 1 330 ? -1.617 -15.474 -7.282 1.00 94.88 330 ASP A C 1
ATOM 2611 O O . ASP A 1 330 ? -2.728 -15.272 -6.792 1.00 94.88 330 ASP A O 1
ATOM 2615 N N . VAL A 1 331 ? -0.712 -16.265 -6.688 1.00 96.69 331 VAL A N 1
ATOM 2616 C CA . VAL A 1 331 ? -0.950 -16.881 -5.377 1.00 96.69 331 VAL A CA 1
ATOM 2617 C C . VAL A 1 331 ? -1.135 -15.789 -4.331 1.00 96.69 331 VAL A C 1
ATOM 2619 O O . VAL A 1 331 ? -2.059 -15.874 -3.535 1.00 96.69 331 VAL A O 1
ATOM 2622 N N . TRP A 1 332 ? -0.313 -14.741 -4.328 1.00 95.19 332 TRP A N 1
ATOM 2623 C CA . TRP A 1 332 ? -0.482 -13.641 -3.378 1.00 95.19 332 TRP A CA 1
ATOM 2624 C C . TRP A 1 332 ? -1.819 -12.941 -3.572 1.00 95.19 332 TRP A C 1
ATOM 2626 O O . TRP A 1 332 ? -2.594 -12.868 -2.630 1.00 95.19 332 TRP A O 1
ATOM 2636 N N . ARG A 1 333 ? -2.127 -12.507 -4.797 1.00 94.00 333 ARG A N 1
ATOM 2637 C CA . ARG A 1 333 ? -3.332 -11.719 -5.096 1.00 94.00 333 ARG A CA 1
ATOM 2638 C C . ARG A 1 333 ? -4.639 -12.434 -4.749 1.00 94.00 333 ARG A C 1
ATOM 2640 O O . ARG A 1 333 ? -5.573 -11.768 -4.325 1.00 94.00 333 ARG A O 1
ATOM 2647 N N . LEU A 1 334 ? -4.705 -13.759 -4.897 1.00 95.75 334 LEU A N 1
ATOM 2648 C CA . LEU A 1 334 ? -5.917 -14.528 -4.579 1.00 95.75 334 LEU A CA 1
ATOM 2649 C C . LEU A 1 334 ? -6.083 -14.829 -3.088 1.00 95.75 334 LEU A C 1
ATOM 2651 O O . LEU A 1 334 ? -7.184 -15.151 -2.652 1.00 95.75 334 LEU A O 1
ATOM 2655 N N . ASN A 1 335 ? -5.013 -14.755 -2.294 1.00 96.94 335 ASN A N 1
ATOM 2656 C CA . ASN A 1 335 ? -5.075 -15.047 -0.865 1.00 96.94 335 ASN A CA 1
ATOM 2657 C C . ASN A 1 335 ? -5.261 -13.747 -0.078 1.00 96.94 335 ASN A C 1
ATOM 2659 O O . ASN A 1 335 ? -4.336 -13.272 0.571 1.00 96.94 335 ASN A O 1
ATOM 2663 N N . GLU A 1 336 ? -6.479 -13.203 -0.070 1.00 94.06 336 GLU A N 1
ATOM 2664 C CA . GLU A 1 336 ? -6.809 -11.974 0.676 1.00 94.06 336 GLU A CA 1
ATOM 2665 C C . GLU A 1 336 ? -6.446 -12.059 2.168 1.00 94.06 336 GLU A C 1
ATOM 2667 O O . GLU A 1 336 ? -6.090 -11.058 2.789 1.00 94.06 336 GLU A O 1
ATOM 2672 N N . GLY A 1 337 ? -6.484 -13.273 2.730 1.00 93.44 337 GLY A N 1
ATOM 2673 C CA . GLY A 1 337 ? -6.076 -13.574 4.100 1.00 93.44 337 GLY A CA 1
ATOM 2674 C C . GLY A 1 337 ? -4.563 -13.670 4.326 1.00 93.44 337 GLY A C 1
ATOM 2675 O O . GLY A 1 337 ? -4.167 -14.060 5.425 1.00 93.44 337 GLY A O 1
ATOM 2676 N N . LEU A 1 338 ? -3.716 -13.364 3.340 1.00 96.88 338 LEU A N 1
ATOM 2677 C CA . LEU A 1 338 ? -2.260 -13.336 3.482 1.00 96.88 338 LEU A CA 1
ATOM 2678 C C . LEU A 1 338 ? -1.837 -12.050 4.196 1.00 96.88 338 LEU A C 1
ATOM 2680 O O . LEU A 1 338 ? -1.949 -10.956 3.650 1.00 96.88 338 LEU A O 1
ATOM 2684 N N . HIS A 1 339 ? -1.314 -12.191 5.414 1.00 95.94 339 HIS A N 1
ATOM 2685 C CA . HIS A 1 339 ? -0.918 -11.057 6.256 1.00 95.94 339 HIS A CA 1
ATOM 2686 C C . HIS A 1 339 ? 0.600 -10.910 6.381 1.00 95.94 339 HIS A C 1
ATOM 2688 O O . HIS A 1 339 ? 1.088 -9.803 6.619 1.00 95.94 339 HIS A O 1
ATOM 2694 N N . THR A 1 340 ? 1.344 -12.006 6.209 1.00 97.00 340 THR A N 1
ATOM 2695 C CA . THR A 1 340 ? 2.791 -12.050 6.452 1.00 97.00 340 THR A CA 1
ATOM 2696 C C . THR A 1 340 ? 3.540 -12.625 5.258 1.00 97.00 340 THR A C 1
ATOM 2698 O O . THR A 1 340 ? 3.324 -13.778 4.878 1.00 97.00 340 THR A O 1
ATOM 2701 N N . ILE A 1 341 ? 4.490 -11.853 4.731 1.00 97.38 341 ILE A N 1
ATOM 2702 C CA . ILE A 1 341 ? 5.464 -12.295 3.731 1.00 97.38 341 ILE A CA 1
ATOM 2703 C C . ILE A 1 341 ? 6.867 -12.200 4.335 1.00 97.38 341 ILE A C 1
ATOM 2705 O O . ILE A 1 341 ? 7.322 -11.128 4.733 1.00 97.38 341 ILE A O 1
ATOM 2709 N N . ASN A 1 342 ? 7.571 -13.330 4.386 1.00 97.75 342 ASN A N 1
ATOM 2710 C CA . ASN A 1 342 ? 8.961 -13.389 4.826 1.00 97.75 342 ASN A CA 1
ATOM 2711 C C . ASN A 1 342 ? 9.854 -13.851 3.671 1.00 97.75 342 ASN A C 1
ATOM 2713 O O . ASN A 1 342 ? 9.790 -15.010 3.270 1.00 97.75 342 ASN A O 1
ATOM 2717 N N . LEU A 1 343 ? 10.697 -12.948 3.171 1.00 97.00 343 LEU A N 1
ATOM 2718 C CA . LEU A 1 343 ? 11.677 -13.176 2.106 1.00 97.00 343 LEU A CA 1
ATOM 2719 C C . LEU A 1 343 ? 13.113 -12.989 2.619 1.00 97.00 343 LEU A C 1
ATOM 2721 O O . LEU A 1 343 ? 14.016 -12.730 1.832 1.00 97.00 343 LEU A O 1
ATOM 2725 N N . LYS A 1 344 ? 13.350 -13.093 3.933 1.00 96.81 344 LYS A N 1
ATOM 2726 C CA . LYS A 1 344 ? 14.672 -12.895 4.547 1.00 96.81 344 LYS A CA 1
ATOM 2727 C C . LYS A 1 344 ? 15.763 -13.661 3.784 1.00 96.81 344 LYS A C 1
ATOM 2729 O O . LYS A 1 344 ? 15.604 -14.846 3.521 1.00 96.81 344 LYS A O 1
ATOM 2734 N N . GLN A 1 345 ? 16.893 -13.024 3.485 1.00 96.31 345 GLN A N 1
ATOM 2735 C CA . GLN A 1 345 ? 18.039 -13.650 2.804 1.00 96.31 345 GLN A CA 1
ATOM 2736 C C . GLN A 1 345 ? 17.720 -14.252 1.416 1.00 96.31 345 GLN A C 1
ATOM 2738 O O . GLN A 1 345 ? 18.432 -15.150 0.968 1.00 96.31 345 GLN A O 1
ATOM 2743 N N . CYS A 1 346 ? 16.678 -13.781 0.722 1.00 96.12 346 CYS A N 1
ATOM 2744 C CA . CYS A 1 346 ? 16.422 -14.174 -0.667 1.00 96.12 346 CYS A CA 1
ATOM 2745 C C . CYS A 1 346 ? 17.193 -13.259 -1.633 1.00 96.12 346 CYS A C 1
ATOM 2747 O O . CYS A 1 346 ? 17.124 -12.036 -1.480 1.00 96.12 346 CYS A O 1
ATOM 2749 N N . PRO A 1 347 ? 17.904 -13.798 -2.639 1.00 94.69 347 PRO A N 1
ATOM 2750 C CA . PRO A 1 347 ? 18.629 -13.007 -3.632 1.00 94.69 347 PRO A CA 1
ATOM 2751 C C . PRO A 1 347 ? 17.687 -12.492 -4.731 1.00 94.69 347 PRO A C 1
ATOM 2753 O O . PRO A 1 347 ? 17.794 -12.870 -5.895 1.00 94.69 347 PRO A O 1
ATOM 2756 N N . LEU A 1 348 ? 16.735 -11.644 -4.340 1.00 93.00 348 LEU A N 1
ATOM 2757 C CA . LEU A 1 348 ? 15.693 -11.132 -5.226 1.00 93.00 348 LEU A CA 1
ATOM 2758 C C . LEU A 1 348 ? 16.284 -10.245 -6.329 1.00 93.00 348 LEU A C 1
ATOM 2760 O O . LEU A 1 348 ? 17.060 -9.328 -6.050 1.00 93.00 348 LEU A O 1
ATOM 2764 N N . SER A 1 349 ? 15.874 -10.482 -7.577 1.00 91.62 349 SER A N 1
ATOM 2765 C CA . SER A 1 349 ? 16.212 -9.597 -8.691 1.00 91.62 349 SER A CA 1
ATOM 2766 C C . SER A 1 349 ? 15.524 -8.231 -8.548 1.00 91.62 349 SER A C 1
ATOM 2768 O O . SER A 1 349 ? 14.524 -8.075 -7.839 1.00 91.62 349 SER A O 1
ATOM 2770 N N . GLN A 1 350 ? 16.037 -7.211 -9.244 1.00 88.81 350 GLN A N 1
ATOM 2771 C CA . GLN A 1 350 ? 15.403 -5.888 -9.270 1.00 88.81 350 GLN A CA 1
ATOM 2772 C C . GLN A 1 350 ? 13.966 -5.955 -9.807 1.00 88.81 350 GLN A C 1
ATOM 2774 O O . GLN A 1 350 ? 13.073 -5.335 -9.229 1.00 88.81 350 GLN A O 1
ATOM 2779 N N . GLY A 1 351 ? 13.738 -6.725 -10.878 1.00 89.06 351 GLY A N 1
ATOM 2780 C CA . GLY A 1 351 ? 12.403 -6.930 -11.443 1.00 89.06 351 GLY A CA 1
ATOM 2781 C C . GLY A 1 351 ? 11.451 -7.540 -10.417 1.00 89.06 351 GLY A C 1
ATOM 2782 O O . GLY A 1 351 ? 10.348 -7.040 -10.211 1.00 89.06 351 GLY A O 1
ATOM 2783 N N . SER A 1 352 ? 11.923 -8.535 -9.668 1.00 91.94 352 SER A N 1
ATOM 2784 C CA . SER A 1 352 ? 11.151 -9.153 -8.592 1.00 91.94 352 SER A CA 1
ATOM 2785 C C . SER A 1 352 ? 10.815 -8.212 -7.440 1.00 91.94 352 SER A C 1
ATOM 2787 O O . SER A 1 352 ? 9.712 -8.278 -6.901 1.00 91.94 352 SER A O 1
ATOM 2789 N N . LEU A 1 353 ? 11.714 -7.298 -7.078 1.00 90.69 353 LEU A N 1
ATOM 2790 C CA . LEU A 1 353 ? 11.429 -6.275 -6.069 1.00 90.69 353 LEU A CA 1
ATOM 2791 C C . LEU A 1 353 ? 10.422 -5.230 -6.553 1.00 90.69 353 LEU A C 1
ATOM 2793 O O . LEU A 1 353 ? 9.607 -4.771 -5.755 1.00 90.69 353 LEU A O 1
ATOM 2797 N N . ALA A 1 354 ? 10.454 -4.866 -7.836 1.00 88.12 354 ALA A N 1
ATOM 2798 C CA . ALA A 1 354 ? 9.460 -3.974 -8.429 1.00 88.12 354 ALA A CA 1
ATOM 2799 C C . ALA A 1 354 ? 8.069 -4.631 -8.459 1.00 88.12 354 ALA A C 1
ATOM 2801 O O . ALA A 1 354 ? 7.093 -4.019 -8.027 1.00 88.12 354 ALA A O 1
ATOM 2802 N N . LEU A 1 355 ? 7.996 -5.902 -8.866 1.00 89.94 355 LEU A N 1
ATOM 2803 C CA . LEU A 1 355 ? 6.763 -6.692 -8.845 1.00 89.94 355 LEU A CA 1
ATOM 2804 C C . LEU A 1 355 ? 6.226 -6.881 -7.421 1.00 89.94 355 LEU A C 1
ATOM 2806 O O . LEU A 1 355 ? 5.026 -6.743 -7.189 1.00 89.94 355 LEU A O 1
ATOM 2810 N N . LEU A 1 356 ? 7.108 -7.146 -6.451 1.00 92.94 356 LEU A N 1
ATOM 2811 C CA . LEU A 1 356 ? 6.749 -7.183 -5.034 1.00 92.94 356 LEU A CA 1
ATOM 2812 C C . LEU A 1 356 ? 6.189 -5.833 -4.583 1.00 92.94 356 LEU A C 1
ATOM 2814 O O . LEU A 1 356 ? 5.130 -5.795 -3.968 1.00 92.94 356 LEU A O 1
ATOM 2818 N N . ALA A 1 357 ? 6.873 -4.732 -4.899 1.00 90.50 357 ALA A N 1
ATOM 2819 C CA . ALA A 1 357 ? 6.444 -3.385 -4.544 1.00 90.50 357 ALA A CA 1
ATOM 2820 C C . ALA A 1 357 ? 5.032 -3.072 -5.057 1.00 90.50 357 ALA A C 1
ATOM 2822 O O . ALA A 1 357 ? 4.188 -2.552 -4.325 1.00 90.50 357 ALA A O 1
ATOM 2823 N N . GLU A 1 358 ? 4.756 -3.428 -6.302 1.00 87.19 358 GLU A N 1
ATOM 2824 C CA . GLU A 1 358 ? 3.453 -3.234 -6.920 1.00 87.19 358 GLU A CA 1
ATOM 2825 C C . GLU A 1 358 ? 2.369 -4.133 -6.311 1.00 87.19 358 GLU A C 1
ATOM 2827 O O . GLU A 1 358 ? 1.294 -3.654 -5.935 1.00 87.19 358 GLU A O 1
ATOM 2832 N N . ALA A 1 359 ? 2.657 -5.429 -6.162 1.00 90.19 359 ALA A N 1
ATOM 2833 C CA . ALA A 1 359 ? 1.734 -6.384 -5.559 1.00 90.19 359 ALA A CA 1
ATOM 2834 C C . ALA A 1 359 ? 1.382 -5.979 -4.125 1.00 90.19 359 ALA A C 1
ATOM 2836 O O . ALA A 1 359 ? 0.217 -5.995 -3.742 1.00 90.19 359 ALA A O 1
ATOM 2837 N N . MET A 1 360 ? 2.368 -5.526 -3.353 1.00 92.12 360 MET A N 1
ATOM 2838 C CA . MET A 1 360 ? 2.153 -5.028 -2.002 1.00 92.12 360 MET A CA 1
ATOM 2839 C C . MET A 1 360 ? 1.248 -3.797 -1.997 1.00 92.12 360 MET A C 1
ATOM 2841 O O . MET A 1 360 ? 0.358 -3.730 -1.163 1.00 92.12 360 MET A O 1
ATOM 2845 N N . CYS A 1 361 ? 1.423 -2.828 -2.900 1.00 88.50 361 CYS A N 1
ATOM 2846 C CA . CYS A 1 361 ? 0.581 -1.622 -2.919 1.00 88.50 361 CYS A CA 1
ATOM 2847 C C . CYS A 1 361 ? -0.902 -1.907 -3.209 1.00 88.50 361 CYS A C 1
ATOM 2849 O O . CYS A 1 361 ? -1.752 -1.103 -2.837 1.00 88.50 361 CYS A O 1
ATOM 2851 N N . THR A 1 362 ? -1.206 -3.022 -3.873 1.00 87.31 362 THR A N 1
ATOM 2852 C CA . THR A 1 362 ? -2.571 -3.390 -4.283 1.00 87.31 362 THR A CA 1
ATOM 2853 C C . THR A 1 362 ? -3.204 -4.447 -3.380 1.00 87.31 362 THR A C 1
ATOM 2855 O O . THR A 1 362 ? -4.427 -4.543 -3.314 1.00 87.31 362 THR A O 1
ATOM 2858 N N . HIS A 1 363 ? -2.401 -5.229 -2.657 1.00 93.56 363 HIS A N 1
ATOM 2859 C CA . HIS A 1 363 ? -2.909 -6.332 -1.854 1.00 93.56 363 HIS A CA 1
ATOM 2860 C C . HIS A 1 363 ? -3.633 -5.849 -0.584 1.00 93.56 363 HIS A C 1
ATOM 2862 O O . HIS A 1 363 ? -3.079 -5.056 0.186 1.00 93.56 363 HIS A O 1
ATOM 2868 N N . PRO A 1 364 ? -4.831 -6.380 -0.273 1.00 89.38 364 PRO A N 1
ATOM 2869 C CA . PRO A 1 364 ? -5.624 -5.857 0.828 1.00 89.38 364 PRO A CA 1
ATOM 2870 C C . PRO A 1 364 ? -5.167 -6.307 2.228 1.00 89.38 364 PRO A C 1
ATOM 2872 O O . PRO A 1 364 ? -5.350 -5.570 3.198 1.00 89.38 364 PRO A O 1
ATOM 2875 N N . GLY A 1 365 ? -4.593 -7.504 2.354 1.00 90.88 365 GLY A N 1
ATOM 2876 C CA . GLY A 1 365 ? -4.314 -8.135 3.651 1.00 90.88 365 GLY A CA 1
ATOM 2877 C C . GLY A 1 365 ? -2.895 -8.015 4.217 1.00 90.88 365 GLY A C 1
ATOM 2878 O O . GLY A 1 365 ? -2.725 -8.228 5.416 1.00 90.88 365 GLY A O 1
ATOM 2879 N N . ILE A 1 366 ? -1.866 -7.686 3.423 1.00 95.25 366 ILE A N 1
ATOM 2880 C CA . ILE A 1 366 ? -0.475 -7.843 3.879 1.00 95.25 366 ILE A CA 1
ATOM 2881 C C . ILE A 1 366 ? -0.093 -6.709 4.833 1.00 95.25 366 ILE A C 1
ATOM 2883 O O . ILE A 1 366 ? -0.114 -5.536 4.465 1.00 95.25 366 ILE A O 1
ATOM 2887 N N . ARG A 1 367 ? 0.312 -7.089 6.048 1.00 94.69 367 ARG A N 1
ATOM 2888 C CA . ARG A 1 367 ? 0.699 -6.182 7.141 1.00 94.69 367 ARG A CA 1
ATOM 2889 C C . ARG A 1 367 ? 2.167 -6.312 7.526 1.00 94.69 367 ARG A C 1
ATOM 2891 O O . ARG A 1 367 ? 2.780 -5.329 7.940 1.00 94.69 367 ARG A O 1
ATOM 2898 N N . THR A 1 368 ? 2.727 -7.509 7.361 1.00 96.25 368 THR A N 1
ATOM 2899 C CA . THR A 1 368 ? 4.086 -7.844 7.786 1.00 96.25 368 THR A CA 1
ATOM 2900 C C . THR A 1 368 ? 4.949 -8.211 6.588 1.00 96.25 368 THR A C 1
ATOM 2902 O O . THR A 1 368 ? 4.651 -9.168 5.870 1.00 96.25 368 THR A O 1
ATOM 2905 N N . LEU A 1 369 ? 6.056 -7.490 6.413 1.00 97.19 369 LEU A N 1
ATOM 2906 C CA . LEU A 1 369 ? 7.052 -7.741 5.374 1.00 97.19 369 LEU A CA 1
ATOM 2907 C C . LEU A 1 369 ? 8.451 -7.896 5.988 1.00 97.19 369 LEU A C 1
ATOM 2909 O O . LEU A 1 369 ? 8.981 -6.965 6.591 1.00 97.19 369 LEU A O 1
ATOM 2913 N N . ASP A 1 370 ? 9.087 -9.050 5.802 1.00 97.81 370 ASP A N 1
ATOM 2914 C CA . ASP A 1 370 ? 10.483 -9.266 6.203 1.00 97.81 370 ASP A CA 1
ATOM 2915 C C . ASP A 1 370 ? 11.374 -9.446 4.972 1.00 97.81 370 ASP A C 1
ATOM 2917 O O . ASP A 1 370 ? 11.286 -10.456 4.278 1.00 97.81 370 ASP A O 1
ATOM 2921 N N . LEU A 1 371 ? 12.240 -8.465 4.716 1.00 96.62 371 LEU A N 1
ATOM 2922 C CA . LEU A 1 371 ? 13.260 -8.493 3.667 1.00 96.62 371 LEU A CA 1
ATOM 2923 C C . LEU A 1 371 ? 14.676 -8.576 4.254 1.00 96.62 371 LEU A C 1
ATOM 2925 O O . LEU A 1 371 ? 15.645 -8.343 3.540 1.00 96.62 371 LEU A O 1
ATOM 2929 N N . THR A 1 372 ? 14.843 -8.884 5.543 1.00 96.38 372 THR A N 1
ATOM 2930 C CA . THR A 1 372 ? 16.146 -8.817 6.223 1.00 96.38 372 THR A CA 1
ATOM 2931 C C . THR A 1 372 ? 17.251 -9.513 5.423 1.00 96.38 372 THR A C 1
ATOM 2933 O O . THR A 1 372 ? 17.121 -10.675 5.047 1.00 96.38 372 THR A O 1
ATOM 2936 N N . ALA A 1 373 ? 18.360 -8.814 5.191 1.00 94.88 373 ALA A N 1
ATOM 2937 C CA . ALA A 1 373 ? 19.526 -9.298 4.458 1.00 94.88 373 ALA A CA 1
ATOM 2938 C C . ALA A 1 373 ? 19.236 -9.797 3.024 1.00 94.88 373 ALA A C 1
ATOM 2940 O O . ALA A 1 373 ? 19.960 -10.656 2.526 1.00 94.88 373 ALA A O 1
ATOM 2941 N N . CYS A 1 374 ? 18.207 -9.270 2.349 1.00 93.69 374 CYS A N 1
ATOM 2942 C CA . CYS A 1 374 ? 18.096 -9.408 0.895 1.00 93.69 374 CYS A CA 1
ATOM 2943 C C . CYS A 1 374 ? 19.120 -8.481 0.221 1.00 93.69 374 CYS A C 1
ATOM 2945 O O . CYS A 1 374 ? 19.100 -7.278 0.497 1.00 93.69 374 CYS A O 1
ATOM 2947 N N . PRO A 1 375 ? 20.007 -8.993 -0.646 1.00 89.81 375 PRO A N 1
ATOM 2948 C CA . PRO A 1 375 ? 20.945 -8.150 -1.372 1.00 89.81 375 PRO A CA 1
ATOM 2949 C C . PRO A 1 375 ? 20.180 -7.248 -2.349 1.00 89.81 375 PRO A C 1
ATOM 2951 O O . PRO A 1 375 ? 19.551 -7.737 -3.283 1.00 89.81 375 PRO A O 1
ATOM 2954 N N . LEU A 1 376 ? 20.235 -5.928 -2.149 1.00 82.62 376 LEU A N 1
ATOM 2955 C CA . LEU A 1 376 ? 19.788 -4.977 -3.167 1.00 82.62 376 LEU A CA 1
ATOM 2956 C C . LEU A 1 376 ? 20.930 -4.665 -4.121 1.00 82.62 376 LEU A C 1
ATOM 2958 O O . LEU A 1 376 ? 21.995 -4.220 -3.698 1.00 82.62 376 LEU A O 1
ATOM 2962 N N . ALA A 1 377 ? 20.686 -4.863 -5.413 1.00 67.38 377 ALA A N 1
ATOM 2963 C CA . ALA A 1 377 ? 21.697 -4.644 -6.437 1.00 67.38 377 ALA A CA 1
ATOM 2964 C C . ALA A 1 377 ? 21.985 -3.152 -6.698 1.00 67.38 377 ALA A C 1
ATOM 2966 O O . ALA A 1 377 ? 23.094 -2.819 -7.109 1.00 67.38 377 ALA A O 1
ATOM 2967 N N . ASN A 1 378 ? 21.013 -2.246 -6.490 1.00 83.81 378 ASN A N 1
ATOM 2968 C CA . ASN A 1 378 ? 21.156 -0.836 -6.873 1.00 83.81 378 ASN A CA 1
ATOM 2969 C C . ASN A 1 378 ? 20.204 0.154 -6.158 1.00 83.81 378 ASN A C 1
ATOM 2971 O O . ASN A 1 378 ? 19.323 -0.202 -5.365 1.00 83.81 378 ASN A O 1
ATOM 2975 N N . SER A 1 379 ? 20.414 1.442 -6.453 1.00 83.19 379 SER A N 1
ATOM 2976 C CA . SER A 1 379 ? 19.638 2.579 -5.943 1.00 83.19 379 SER A CA 1
ATOM 2977 C C . SER A 1 379 ? 18.182 2.587 -6.418 1.00 83.19 379 SER A C 1
ATOM 2979 O O . SER A 1 379 ? 17.315 3.069 -5.694 1.00 83.19 379 SER A O 1
ATOM 2981 N N . GLU A 1 380 ? 17.883 2.029 -7.590 1.00 83.50 380 GLU A N 1
ATOM 2982 C CA . GLU A 1 380 ? 16.526 1.995 -8.138 1.00 83.50 380 GLU A CA 1
ATOM 2983 C C . GLU A 1 380 ? 15.630 1.020 -7.364 1.00 83.50 380 GLU A C 1
ATOM 2985 O O . GLU A 1 380 ? 14.563 1.412 -6.891 1.00 83.50 380 GLU A O 1
ATOM 2990 N N . ALA A 1 381 ? 16.103 -0.205 -7.106 1.00 84.81 381 ALA A N 1
ATOM 2991 C CA . ALA A 1 381 ? 15.399 -1.172 -6.259 1.00 84.81 381 ALA A CA 1
ATOM 2992 C C . ALA A 1 381 ? 15.134 -0.611 -4.848 1.00 84.81 381 ALA A C 1
ATOM 2994 O O . ALA A 1 381 ? 14.049 -0.778 -4.286 1.00 84.81 381 ALA A O 1
ATOM 2995 N N . THR A 1 382 ? 16.112 0.126 -4.308 1.00 86.75 382 THR A N 1
ATOM 2996 C CA . THR A 1 382 ? 15.994 0.846 -3.030 1.00 86.75 382 THR A CA 1
ATOM 2997 C C . THR A 1 382 ? 14.850 1.864 -3.074 1.00 86.75 382 THR A C 1
ATOM 2999 O O . THR A 1 382 ? 14.040 1.929 -2.147 1.00 86.75 382 THR A O 1
ATOM 3002 N N . GLN A 1 383 ? 14.752 2.650 -4.150 1.00 83.75 383 GLN A N 1
ATOM 3003 C CA . GLN A 1 383 ? 13.679 3.629 -4.322 1.00 83.75 383 GLN A CA 1
ATOM 3004 C C . GLN A 1 383 ? 12.311 2.972 -4.515 1.00 83.75 383 GLN A C 1
ATOM 3006 O O . GLN A 1 383 ? 11.343 3.451 -3.930 1.00 83.75 383 GLN A O 1
ATOM 3011 N N . CYS A 1 384 ? 12.208 1.892 -5.294 1.00 84.81 384 CYS A N 1
ATOM 3012 C CA . CYS A 1 384 ? 10.954 1.157 -5.480 1.00 84.81 384 CYS A CA 1
ATOM 3013 C C . CYS A 1 384 ? 10.417 0.625 -4.149 1.00 84.81 384 CYS A C 1
ATOM 3015 O O . CYS A 1 384 ? 9.251 0.850 -3.825 1.00 84.81 384 CYS A O 1
ATOM 3017 N N . LEU A 1 385 ? 11.281 0.006 -3.338 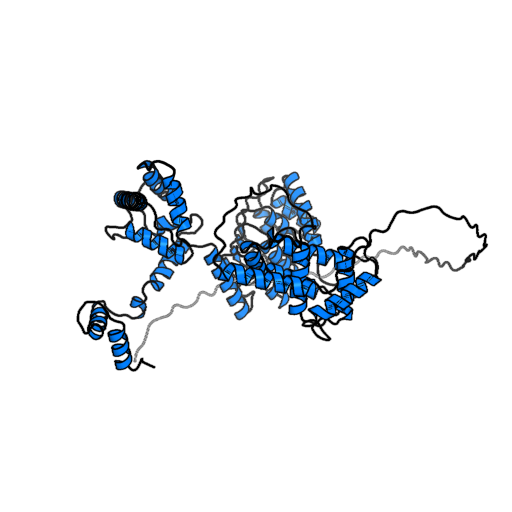1.00 89.56 385 LEU A N 1
ATOM 3018 C CA . LEU A 1 385 ? 10.917 -0.462 -2.001 1.00 89.56 385 LEU A CA 1
ATOM 3019 C C . LEU A 1 385 ? 10.514 0.684 -1.074 1.00 89.56 385 LEU A C 1
ATOM 3021 O O . LEU A 1 385 ? 9.499 0.587 -0.390 1.00 89.56 385 LEU A O 1
ATOM 3025 N N . PHE A 1 386 ? 11.270 1.784 -1.065 1.00 88.69 386 PHE A N 1
ATOM 3026 C CA . PHE A 1 386 ? 10.912 2.958 -0.272 1.00 88.69 386 PHE A CA 1
ATOM 3027 C C . PHE A 1 386 ? 9.536 3.512 -0.673 1.00 88.69 386 PHE A C 1
ATOM 3029 O O . PHE A 1 386 ? 8.675 3.700 0.183 1.00 88.69 386 PHE A O 1
ATOM 3036 N N . ARG A 1 387 ? 9.288 3.698 -1.978 1.00 85.19 387 ARG A N 1
ATOM 3037 C CA . ARG A 1 387 ? 7.992 4.168 -2.497 1.00 85.19 387 ARG A CA 1
ATOM 3038 C C . ARG A 1 387 ? 6.858 3.212 -2.141 1.00 85.19 387 ARG A C 1
ATOM 3040 O O . ARG A 1 387 ? 5.793 3.690 -1.769 1.00 85.19 387 ARG A O 1
ATOM 3047 N N . MET A 1 388 ? 7.079 1.899 -2.222 1.00 93.19 388 MET A N 1
ATOM 3048 C CA . MET A 1 388 ? 6.098 0.899 -1.796 1.00 93.19 388 MET A CA 1
ATOM 3049 C C . MET A 1 388 ? 5.742 1.073 -0.324 1.00 93.19 388 MET A C 1
ATOM 3051 O O . MET A 1 388 ? 4.562 1.173 -0.011 1.00 93.19 388 MET A O 1
ATOM 3055 N N . VAL A 1 389 ? 6.735 1.138 0.569 1.00 89.62 389 VAL A N 1
ATOM 3056 C CA . VAL A 1 389 ? 6.486 1.338 2.006 1.00 89.62 389 VAL A CA 1
ATOM 3057 C C . VAL A 1 389 ? 5.722 2.641 2.253 1.00 89.62 389 VAL A C 1
ATOM 3059 O O . VAL A 1 389 ? 4.833 2.689 3.095 1.00 89.62 389 VAL A O 1
ATOM 3062 N N . CYS A 1 390 ? 6.027 3.698 1.498 1.00 82.50 390 CYS A N 1
ATOM 3063 C CA . CYS A 1 390 ? 5.325 4.970 1.628 1.00 82.50 390 CYS A CA 1
ATOM 3064 C C . CYS A 1 390 ? 3.878 4.944 1.126 1.00 82.50 390 CYS A C 1
ATOM 3066 O O . CYS A 1 390 ? 3.016 5.578 1.742 1.00 82.50 390 CYS A O 1
ATOM 3068 N N . ARG A 1 391 ? 3.624 4.233 0.022 1.00 84.69 391 ARG A N 1
ATOM 3069 C CA . ARG A 1 391 ? 2.312 4.140 -0.633 1.00 84.69 391 ARG A CA 1
ATOM 3070 C C . ARG A 1 391 ? 1.384 3.133 0.029 1.00 84.69 391 ARG A C 1
ATOM 3072 O O . ARG A 1 391 ? 0.189 3.385 0.111 1.00 84.69 391 ARG A O 1
ATOM 3079 N N . ASN A 1 392 ? 1.914 2.008 0.492 1.00 87.06 392 ASN A N 1
ATOM 3080 C CA . ASN A 1 392 ? 1.119 1.013 1.186 1.00 87.06 392 ASN A CA 1
ATOM 3081 C C . ASN A 1 392 ? 0.918 1.459 2.640 1.00 87.06 392 ASN A C 1
ATOM 3083 O O . ASN A 1 392 ? 1.830 1.371 3.457 1.00 87.06 392 ASN A O 1
ATOM 3087 N N . THR A 1 393 ? -0.291 1.918 2.957 1.00 85.44 393 THR A N 1
ATOM 3088 C CA . THR A 1 393 ? -0.688 2.339 4.307 1.00 85.44 393 THR A CA 1
ATOM 3089 C C . THR A 1 393 ? -0.933 1.170 5.261 1.00 85.44 393 THR A C 1
ATOM 3091 O O . THR A 1 393 ? -0.969 1.371 6.466 1.00 85.44 393 THR A O 1
ATOM 3094 N N . ARG A 1 394 ? -1.074 -0.055 4.750 1.00 90.44 394 ARG A N 1
ATOM 3095 C CA . ARG A 1 394 ? -1.446 -1.260 5.508 1.00 90.44 394 ARG A CA 1
ATOM 3096 C C . ARG A 1 394 ? -0.251 -2.007 6.094 1.00 90.44 394 ARG A C 1
ATOM 3098 O O . ARG A 1 394 ? -0.435 -2.813 7.001 1.00 90.44 394 ARG A O 1
ATOM 3105 N N . ILE A 1 395 ? 0.965 -1.770 5.591 1.00 93.88 395 ILE A N 1
ATOM 3106 C CA . ILE A 1 395 ? 2.178 -2.357 6.173 1.00 93.88 395 ILE A CA 1
ATOM 3107 C C . ILE A 1 395 ? 2.403 -1.714 7.537 1.00 93.88 395 ILE A C 1
ATOM 3109 O O . ILE A 1 395 ? 2.799 -0.550 7.623 1.00 93.88 395 ILE A O 1
ATOM 3113 N N . THR A 1 396 ? 2.180 -2.497 8.588 1.00 93.06 396 THR A N 1
ATOM 3114 C CA . THR A 1 396 ? 2.358 -2.097 9.985 1.00 93.06 396 THR A CA 1
ATOM 3115 C C . THR A 1 396 ? 3.620 -2.696 10.604 1.00 93.06 396 THR A C 1
ATOM 3117 O O . THR A 1 396 ? 4.045 -2.292 11.681 1.00 93.06 396 THR A O 1
ATOM 3120 N N . THR A 1 397 ? 4.258 -3.667 9.945 1.00 94.38 397 THR A N 1
ATOM 3121 C CA . THR A 1 397 ? 5.545 -4.227 10.371 1.00 94.38 397 THR A CA 1
ATOM 3122 C C . THR A 1 397 ? 6.435 -4.477 9.160 1.00 94.38 397 THR A C 1
ATOM 3124 O O . THR A 1 397 ? 6.080 -5.229 8.256 1.00 94.38 397 THR A O 1
ATOM 3127 N N . ALA A 1 398 ? 7.632 -3.887 9.152 1.00 95.75 398 ALA A N 1
ATOM 3128 C CA . ALA A 1 398 ? 8.618 -4.110 8.101 1.00 95.75 398 ALA A CA 1
ATOM 3129 C C . ALA A 1 398 ? 10.012 -4.335 8.689 1.00 95.75 398 ALA A C 1
ATOM 3131 O O . ALA A 1 398 ? 10.495 -3.543 9.498 1.00 95.75 398 ALA A O 1
ATOM 3132 N N . ARG A 1 399 ? 10.695 -5.394 8.252 1.00 96.44 399 ARG A N 1
ATOM 3133 C CA . ARG A 1 399 ? 12.093 -5.667 8.607 1.00 96.44 399 ARG A CA 1
ATOM 3134 C C . ARG A 1 399 ? 12.963 -5.493 7.369 1.00 96.44 399 ARG A C 1
ATOM 3136 O O . ARG A 1 399 ? 12.967 -6.333 6.476 1.00 96.44 399 ARG A O 1
ATOM 3143 N N . LEU A 1 400 ? 13.677 -4.369 7.312 1.00 94.88 400 LEU A N 1
ATOM 3144 C CA . LEU A 1 400 ? 14.409 -3.901 6.122 1.00 94.88 400 LEU A CA 1
ATOM 3145 C C . LEU A 1 400 ? 15.930 -3.815 6.356 1.00 94.88 400 LEU A C 1
ATOM 3147 O O . LEU A 1 400 ? 16.654 -3.093 5.664 1.00 94.88 400 LEU A O 1
ATOM 3151 N N . THR A 1 401 ? 16.437 -4.507 7.379 1.00 93.50 401 THR A N 1
ATOM 3152 C CA . THR A 1 401 ? 17.861 -4.488 7.745 1.00 93.50 401 THR A CA 1
ATOM 3153 C C . THR A 1 401 ? 18.706 -5.118 6.643 1.00 93.50 401 THR A C 1
ATOM 3155 O O . THR A 1 401 ? 18.411 -6.221 6.201 1.00 93.50 401 THR A O 1
ATOM 3158 N N . GLY A 1 402 ? 19.766 -4.433 6.205 1.00 89.06 402 GLY A N 1
ATOM 3159 C CA . GLY A 1 402 ? 20.640 -4.895 5.116 1.00 89.06 402 GLY A CA 1
ATOM 3160 C C . GLY A 1 402 ? 20.078 -4.691 3.705 1.00 89.06 402 GLY A C 1
ATOM 3161 O O . GLY A 1 402 ? 20.771 -4.996 2.746 1.00 89.06 402 GLY A O 1
ATOM 3162 N N . VAL A 1 403 ? 18.857 -4.159 3.588 1.00 90.38 403 VAL A N 1
ATOM 3163 C CA . VAL A 1 403 ? 18.174 -3.899 2.313 1.00 90.38 403 VAL A CA 1
ATOM 3164 C C . VAL A 1 403 ? 18.317 -2.428 1.951 1.00 90.38 403 VAL A C 1
ATOM 3166 O O . VAL A 1 403 ? 18.916 -2.083 0.943 1.00 90.38 403 VAL A O 1
ATOM 3169 N N . LEU A 1 404 ? 17.821 -1.540 2.816 1.00 89.56 404 LEU A N 1
ATOM 3170 C CA . LEU A 1 404 ? 17.863 -0.097 2.588 1.00 89.56 404 LEU A CA 1
ATOM 3171 C C . LEU A 1 404 ? 19.074 0.554 3.288 1.00 89.56 404 LEU A C 1
ATOM 3173 O O . LEU A 1 404 ? 19.397 0.172 4.423 1.00 89.56 404 LEU A O 1
ATOM 3177 N N . PRO A 1 405 ? 19.698 1.587 2.680 1.00 89.31 405 PRO A N 1
ATOM 3178 C CA . PRO A 1 405 ? 20.687 2.433 3.348 1.00 89.31 405 PRO A CA 1
ATOM 3179 C C . PRO A 1 405 ? 20.116 3.056 4.624 1.00 89.31 405 PRO A C 1
ATOM 3181 O O . PRO A 1 405 ? 18.934 3.392 4.663 1.00 89.31 405 PRO A O 1
ATOM 3184 N N . GLY A 1 406 ? 20.951 3.261 5.648 1.00 89.31 406 GLY A N 1
ATOM 3185 C CA . GLY A 1 406 ? 20.529 3.717 6.984 1.00 89.31 406 GLY A CA 1
ATOM 3186 C C . GLY A 1 406 ? 19.500 4.861 6.987 1.00 89.31 406 GLY A C 1
ATOM 3187 O O . GLY A 1 406 ? 18.415 4.667 7.533 1.00 89.31 406 GLY A O 1
ATOM 3188 N N . PRO A 1 407 ? 19.763 6.009 6.332 1.00 84.38 407 PRO A N 1
ATOM 3189 C CA . PRO A 1 407 ? 18.822 7.134 6.314 1.00 84.38 407 PRO A CA 1
ATOM 3190 C C . PRO A 1 407 ? 17.483 6.821 5.626 1.00 84.38 407 PRO A C 1
ATOM 3192 O O . PRO A 1 407 ? 16.424 7.195 6.126 1.00 84.38 407 PRO A O 1
ATOM 3195 N N . VAL A 1 408 ? 17.512 6.103 4.496 1.00 82.94 408 VAL A N 1
ATOM 3196 C CA . VAL A 1 408 ? 16.298 5.705 3.754 1.00 82.94 408 VAL A CA 1
ATOM 3197 C C . VAL A 1 408 ? 15.498 4.682 4.557 1.00 82.94 408 VAL A C 1
ATOM 3199 O O . VAL A 1 408 ? 14.274 4.767 4.635 1.00 82.94 408 VAL A O 1
ATOM 3202 N N . ARG A 1 409 ? 16.195 3.749 5.213 1.00 91.81 409 ARG A N 1
ATOM 3203 C CA . ARG A 1 409 ? 15.604 2.755 6.107 1.00 91.81 409 ARG A CA 1
ATOM 3204 C C . ARG A 1 409 ? 14.876 3.416 7.269 1.00 91.81 409 ARG A C 1
ATOM 3206 O O . ARG A 1 409 ? 13.752 3.026 7.545 1.00 91.81 409 ARG A O 1
ATOM 3213 N N . MET A 1 410 ? 15.482 4.411 7.920 1.00 80.75 410 MET A N 1
ATOM 3214 C CA . MET A 1 410 ? 14.841 5.125 9.030 1.00 80.75 410 MET A CA 1
ATOM 3215 C C . MET A 1 410 ? 13.545 5.808 8.590 1.00 80.75 410 MET A C 1
ATOM 3217 O O . MET A 1 410 ? 12.528 5.638 9.251 1.00 80.75 410 MET A O 1
ATOM 3221 N N . LYS A 1 411 ? 13.541 6.487 7.435 1.00 78.94 411 LYS A N 1
ATOM 3222 C CA . LYS A 1 411 ? 12.316 7.089 6.880 1.00 78.94 411 LYS A CA 1
ATOM 3223 C C . LYS A 1 411 ? 11.249 6.044 6.541 1.00 78.94 411 LYS A C 1
ATOM 3225 O O . LYS A 1 411 ? 10.072 6.260 6.810 1.00 78.94 411 LYS A O 1
ATOM 3230 N N . ALA A 1 412 ? 11.650 4.910 5.962 1.00 84.88 412 ALA A N 1
ATOM 3231 C CA . ALA A 1 412 ? 10.731 3.812 5.671 1.00 84.88 412 ALA A CA 1
ATOM 3232 C C . ALA A 1 412 ? 10.111 3.250 6.960 1.00 84.88 412 ALA A C 1
ATOM 3234 O O . ALA A 1 412 ? 8.900 3.076 7.029 1.00 84.88 412 ALA A O 1
ATOM 3235 N N . LEU A 1 413 ? 10.926 3.008 7.990 1.00 87.38 413 LEU A N 1
ATOM 3236 C CA . LEU A 1 413 ? 10.461 2.497 9.281 1.00 87.38 413 LEU A CA 1
ATOM 3237 C C . LEU A 1 413 ? 9.555 3.497 10.003 1.00 87.38 413 LEU A C 1
ATOM 3239 O O . LEU A 1 413 ? 8.507 3.088 10.481 1.00 87.38 413 LEU A O 1
ATOM 3243 N N . GLN A 1 414 ? 9.886 4.790 9.987 1.00 78.38 414 GLN A N 1
ATOM 3244 C CA . GLN A 1 414 ? 9.014 5.843 10.516 1.00 78.38 414 GLN A CA 1
ATOM 3245 C C . GLN A 1 414 ? 7.646 5.833 9.823 1.00 78.38 414 GLN A C 1
ATOM 3247 O O . GLN A 1 414 ? 6.614 5.995 10.462 1.00 78.38 414 GLN A O 1
ATOM 3252 N N . ARG A 1 415 ? 7.604 5.599 8.507 1.00 86.44 415 ARG A N 1
ATOM 3253 C CA . ARG A 1 415 ? 6.338 5.497 7.777 1.00 86.44 415 ARG A CA 1
ATOM 3254 C C . ARG A 1 415 ? 5.549 4.236 8.136 1.00 86.44 415 ARG A C 1
ATOM 3256 O O . ARG A 1 415 ? 4.334 4.315 8.259 1.00 86.44 415 ARG A O 1
ATOM 3263 N N . VAL A 1 416 ? 6.217 3.103 8.342 1.00 88.69 416 VAL A N 1
ATOM 3264 C CA . VAL A 1 416 ? 5.581 1.865 8.835 1.00 88.69 416 VAL A CA 1
ATOM 3265 C C . VAL A 1 416 ? 5.034 2.051 10.248 1.00 88.69 416 VAL A C 1
ATOM 3267 O O . VAL A 1 416 ? 3.948 1.573 10.546 1.00 88.69 416 VAL A O 1
ATOM 3270 N N . GLU A 1 417 ? 5.749 2.783 11.095 1.00 82.00 417 GLU A N 1
ATOM 3271 C CA . GLU A 1 417 ? 5.304 3.166 12.433 1.00 82.00 417 GLU A CA 1
ATOM 3272 C C . GLU A 1 417 ? 4.091 4.103 12.366 1.00 82.00 417 GLU A C 1
ATOM 3274 O O . GLU A 1 417 ? 3.090 3.848 13.022 1.00 82.00 417 GLU A O 1
ATOM 3279 N N . MET A 1 418 ? 4.090 5.110 11.487 1.00 74.19 418 MET A N 1
ATOM 3280 C CA . MET A 1 418 ? 2.898 5.931 11.232 1.00 74.19 418 MET A CA 1
ATOM 3281 C C . MET A 1 418 ? 1.717 5.099 10.724 1.00 74.19 418 MET A C 1
ATOM 3283 O O . MET A 1 418 ? 0.586 5.328 11.137 1.00 74.19 418 MET A O 1
ATOM 3287 N N . ASN A 1 419 ? 1.958 4.139 9.829 1.00 80.94 419 ASN A N 1
ATOM 3288 C CA . ASN A 1 419 ? 0.928 3.235 9.327 1.00 80.94 419 ASN A CA 1
ATOM 3289 C C . ASN A 1 419 ? 0.364 2.375 10.458 1.00 80.94 419 ASN A C 1
ATOM 3291 O O . ASN A 1 419 ? -0.852 2.306 10.616 1.00 80.94 419 ASN A O 1
ATOM 3295 N N . PHE A 1 420 ? 1.239 1.781 11.272 1.00 83.31 420 PHE A N 1
ATOM 3296 C CA . PHE A 1 420 ? 0.867 1.075 12.490 1.00 83.31 420 PHE A CA 1
ATOM 3297 C C . PHE A 1 420 ? 0.017 1.976 13.381 1.00 83.31 420 PHE A C 1
ATOM 3299 O O . PHE A 1 420 ? -1.073 1.564 13.751 1.00 83.31 420 PHE A O 1
ATOM 3306 N N . HIS A 1 421 ? 0.433 3.225 13.605 1.00 71.25 421 HIS A N 1
ATOM 3307 C CA . HIS A 1 421 ? -0.303 4.179 14.422 1.00 71.25 421 HIS A CA 1
ATOM 3308 C C . HIS A 1 421 ? -1.670 4.561 13.844 1.00 71.25 421 HIS A C 1
ATOM 3310 O O . HIS A 1 421 ? -2.658 4.564 14.570 1.00 71.25 421 HIS A O 1
ATOM 3316 N N . SER A 1 422 ? -1.748 4.804 12.534 1.00 67.44 422 SER A N 1
ATOM 3317 C CA . SER A 1 422 ? -2.995 5.129 11.823 1.00 67.44 422 SER A CA 1
ATOM 3318 C C . SER A 1 422 ? -3.994 3.969 11.782 1.00 67.44 422 SER A C 1
ATOM 3320 O O . SER A 1 422 ? -5.196 4.198 11.712 1.00 67.44 422 SER A O 1
ATOM 3322 N N . HIS A 1 423 ? -3.501 2.730 11.848 1.00 67.19 423 HIS A N 1
ATOM 3323 C CA . HIS A 1 423 ? -4.318 1.522 11.986 1.00 67.19 423 HIS A CA 1
ATOM 3324 C C . HIS A 1 423 ? -4.480 1.096 13.450 1.00 67.19 423 HIS A C 1
ATOM 3326 O O . HIS A 1 423 ? -5.128 0.086 13.732 1.00 67.19 423 HIS A O 1
ATOM 3332 N N . SER A 1 424 ? -3.878 1.843 14.371 1.00 67.12 424 SER A N 1
ATOM 3333 C CA . SER A 1 424 ? -3.979 1.636 15.805 1.00 67.12 424 SER A CA 1
ATOM 3334 C C . SER A 1 424 ? -4.824 2.729 16.449 1.00 67.12 424 SER A C 1
ATOM 3336 O O . SER A 1 424 ? -5.355 3.625 15.798 1.00 67.12 424 SER A O 1
ATOM 3338 N N . ILE A 1 425 ? -4.946 2.629 17.762 1.00 74.69 425 ILE A N 1
ATOM 3339 C CA . ILE A 1 425 ? -5.644 3.570 18.621 1.00 74.69 425 ILE A CA 1
ATOM 3340 C C . ILE A 1 425 ? -4.980 4.944 18.464 1.00 74.69 425 ILE A C 1
ATOM 3342 O O . ILE A 1 425 ? -3.835 5.119 18.876 1.00 74.69 425 ILE A O 1
ATOM 3346 N N . SER A 1 426 ? -5.678 5.917 17.862 1.00 76.69 426 SER A N 1
ATOM 3347 C CA . SER A 1 426 ? -5.193 7.307 17.846 1.00 76.69 426 SER A CA 1
ATOM 3348 C C . SER A 1 426 ? -4.932 7.790 19.275 1.00 76.69 426 SER A C 1
ATOM 3350 O O . SER A 1 426 ? -5.590 7.331 20.212 1.00 76.69 426 SER A O 1
ATOM 3352 N N . ARG A 1 427 ? -3.998 8.727 19.458 1.00 77.38 427 ARG A N 1
ATOM 3353 C CA . ARG A 1 427 ? -3.667 9.266 20.784 1.00 77.38 427 ARG A CA 1
ATOM 3354 C C . ARG A 1 427 ? -4.900 9.844 21.477 1.00 77.38 427 ARG A C 1
ATOM 3356 O O . ARG A 1 427 ? -5.123 9.604 22.661 1.00 77.38 427 ARG A O 1
ATOM 3363 N N . GLU A 1 428 ? -5.712 10.570 20.721 1.00 78.44 428 GLU A N 1
ATOM 3364 C CA . GLU A 1 428 ? -6.963 11.162 21.173 1.00 78.44 428 GLU A CA 1
ATOM 3365 C C . GLU A 1 428 ? -7.935 10.065 21.616 1.00 78.44 428 GLU A C 1
ATOM 3367 O O . GLU A 1 428 ? -8.395 10.092 22.754 1.00 78.44 428 GLU A O 1
ATOM 3372 N N . ALA A 1 429 ? -8.151 9.036 20.787 1.00 81.56 429 ALA A N 1
ATOM 3373 C CA . ALA A 1 429 ? -9.008 7.905 21.148 1.00 81.56 429 ALA A CA 1
ATOM 3374 C C . ALA A 1 429 ? -8.480 7.121 22.362 1.00 81.56 429 ALA A C 1
ATOM 3376 O O . ALA A 1 429 ? -9.271 6.661 23.182 1.00 81.56 429 ALA A O 1
ATOM 3377 N N . TYR A 1 430 ? -7.158 6.977 22.511 1.00 87.12 430 TYR A N 1
ATOM 3378 C CA . TYR A 1 430 ? -6.551 6.345 23.682 1.00 87.12 430 TYR A CA 1
ATOM 3379 C C . TYR A 1 430 ? -6.849 7.152 24.948 1.00 87.12 430 TYR A C 1
ATOM 3381 O O . TYR A 1 430 ? -7.283 6.581 25.946 1.00 87.12 430 TYR A O 1
ATOM 3389 N N . HIS A 1 431 ? -6.643 8.473 24.923 1.00 85.38 431 HIS A N 1
ATOM 3390 C CA . HIS A 1 431 ? -6.917 9.332 26.075 1.00 85.38 431 HIS A CA 1
ATOM 3391 C C . HIS A 1 431 ? -8.410 9.426 26.393 1.00 85.38 431 HIS A C 1
ATOM 3393 O O . HIS A 1 431 ? -8.764 9.439 27.570 1.00 85.38 431 HIS A O 1
ATOM 3399 N N . GLU A 1 432 ? -9.282 9.445 25.385 1.00 86.75 432 GLU A N 1
ATOM 3400 C CA . GLU A 1 432 ? -10.733 9.391 25.582 1.00 86.75 432 GLU A CA 1
ATOM 3401 C C . GLU A 1 432 ? -11.155 8.075 26.241 1.00 86.75 432 GLU A C 1
ATOM 3403 O O . GLU A 1 432 ? -11.839 8.097 27.265 1.00 86.75 432 GLU A O 1
ATOM 3408 N N . LEU A 1 433 ? -10.684 6.934 25.727 1.00 89.06 433 LEU A N 1
ATOM 3409 C CA . LEU A 1 433 ? -10.958 5.628 26.328 1.00 89.06 433 LEU A CA 1
ATOM 3410 C C . LEU A 1 433 ? -10.367 5.513 27.732 1.00 89.06 433 LEU A C 1
ATOM 3412 O O . LEU A 1 433 ? -11.003 4.941 28.613 1.00 89.06 433 LEU A O 1
ATOM 3416 N N . ARG A 1 434 ? -9.171 6.066 27.966 1.00 93.06 434 ARG A N 1
ATOM 3417 C CA . ARG A 1 434 ? -8.539 6.052 29.289 1.00 93.06 434 ARG A CA 1
ATOM 3418 C C . ARG A 1 434 ? -9.290 6.922 30.285 1.00 93.06 434 ARG A C 1
ATOM 3420 O O . ARG A 1 434 ? -9.444 6.507 31.426 1.00 93.06 434 ARG A O 1
ATOM 3427 N N . ARG A 1 435 ? -9.774 8.093 29.868 1.00 90.81 435 ARG A N 1
ATOM 3428 C CA . ARG A 1 435 ? -10.611 8.956 30.708 1.00 90.81 435 ARG A CA 1
ATOM 3429 C C . ARG A 1 435 ? -11.913 8.251 31.069 1.00 90.81 435 ARG A C 1
ATOM 3431 O O . ARG A 1 435 ? -12.212 8.151 32.250 1.00 90.81 435 ARG A O 1
ATOM 3438 N N . ALA A 1 436 ? -12.612 7.689 30.082 1.00 89.56 436 ALA A N 1
ATOM 3439 C CA . ALA A 1 436 ? -13.827 6.915 30.326 1.00 89.56 436 ALA A CA 1
ATOM 3440 C C . ALA A 1 436 ? -13.559 5.734 31.272 1.00 89.56 436 ALA A C 1
ATOM 3442 O O . ALA A 1 436 ? -14.342 5.482 32.177 1.00 89.56 436 ALA A O 1
ATOM 3443 N N . PHE A 1 437 ? -12.429 5.036 31.112 1.00 94.06 437 PHE A N 1
ATOM 3444 C CA . PHE A 1 437 ? -12.033 3.959 32.019 1.00 94.06 437 PHE A CA 1
ATOM 3445 C C . PHE A 1 437 ? -11.834 4.436 33.459 1.00 94.06 437 PHE A C 1
ATOM 3447 O O . PHE A 1 437 ? -12.351 3.807 34.371 1.00 94.06 437 PHE A O 1
ATOM 3454 N N . LEU A 1 438 ? -11.130 5.552 33.666 1.00 93.38 438 LEU A N 1
ATOM 3455 C CA . LEU A 1 438 ? -10.914 6.122 35.000 1.00 93.38 438 LEU A CA 1
ATOM 3456 C C . LEU A 1 438 ? -12.204 6.668 35.633 1.00 93.38 438 LEU A C 1
ATOM 3458 O O . LEU A 1 438 ? -12.322 6.680 36.849 1.00 93.38 438 LEU A O 1
ATOM 3462 N N . GLU A 1 439 ? -13.166 7.121 34.828 1.00 92.88 439 GLU A N 1
ATOM 3463 C CA . GLU A 1 439 ? -14.499 7.510 35.309 1.00 92.88 439 GLU A CA 1
ATOM 3464 C C . GLU A 1 439 ? -15.361 6.294 35.685 1.00 92.88 439 GLU A C 1
ATOM 3466 O O . GLU A 1 439 ? -16.224 6.402 36.555 1.00 92.88 439 GLU A O 1
ATOM 3471 N N . MET A 1 440 ? -15.145 5.150 35.025 1.00 93.88 440 MET A N 1
ATOM 3472 C CA . MET A 1 440 ? -15.795 3.882 35.361 1.00 93.88 440 MET A CA 1
ATOM 3473 C C . MET A 1 440 ? -15.204 3.260 36.632 1.00 93.88 440 MET A C 1
ATOM 3475 O O . MET A 1 440 ? -15.966 2.799 37.469 1.00 93.88 440 MET A O 1
ATOM 3479 N N . ASP A 1 441 ? -13.877 3.259 36.779 1.00 96.25 441 ASP A N 1
ATOM 3480 C CA . ASP A 1 441 ? -13.109 2.690 37.902 1.00 96.25 441 ASP A CA 1
ATOM 3481 C C . ASP A 1 441 ? -13.200 3.586 39.153 1.00 96.25 441 ASP A C 1
ATOM 3483 O O . ASP A 1 441 ? -12.256 4.282 39.535 1.00 96.25 441 ASP A O 1
ATOM 3487 N N . THR A 1 442 ? -14.392 3.636 39.751 1.00 95.50 442 THR A N 1
ATOM 3488 C CA . THR A 1 442 ? -14.729 4.539 40.860 1.00 95.50 442 THR A CA 1
ATOM 3489 C C . THR A 1 442 ? -13.964 4.246 42.146 1.00 95.50 442 THR A C 1
ATOM 3491 O O . THR A 1 442 ? -13.747 5.168 42.938 1.00 95.50 442 THR A O 1
ATOM 3494 N N . ASP A 1 443 ? -13.566 2.993 42.376 1.00 96.19 443 ASP A N 1
ATOM 3495 C CA . ASP A 1 443 ? -12.764 2.617 43.542 1.00 96.19 443 ASP A CA 1
ATOM 3496 C C . ASP A 1 443 ? -11.243 2.751 43.303 1.00 96.19 443 ASP A C 1
ATOM 3498 O O . ASP A 1 443 ? -10.460 2.693 44.258 1.00 96.19 443 ASP A O 1
ATOM 3502 N N . GLY A 1 444 ? -10.828 2.997 42.054 1.00 95.31 444 GLY A N 1
ATOM 3503 C CA . GLY A 1 444 ? -9.442 3.215 41.649 1.00 95.31 444 GLY A CA 1
ATOM 3504 C C . GLY A 1 444 ? -8.569 1.961 41.721 1.00 95.31 444 GLY A C 1
ATOM 3505 O O . GLY A 1 444 ? -7.343 2.075 41.848 1.00 95.31 444 GLY A O 1
ATOM 3506 N N . ASN A 1 445 ? -9.162 0.764 41.681 1.00 95.44 445 ASN A N 1
ATOM 3507 C CA . ASN A 1 445 ? -8.430 -0.498 41.773 1.00 95.44 445 ASN A CA 1
ATOM 3508 C C . ASN A 1 445 ? -7.722 -0.884 40.451 1.00 95.44 445 ASN A C 1
ATOM 3510 O O . ASN A 1 445 ? -6.948 -1.852 40.415 1.00 95.44 445 ASN A O 1
ATOM 3514 N N . GLY A 1 446 ? -7.948 -0.125 39.372 1.00 94.06 446 GLY A N 1
ATOM 3515 C CA . GLY A 1 446 ? -7.386 -0.354 38.042 1.00 94.06 446 GLY A CA 1
ATOM 3516 C C . GLY A 1 446 ? -8.188 -1.344 37.194 1.00 94.06 446 GLY A C 1
ATOM 3517 O O . GLY A 1 446 ? -7.695 -1.789 36.147 1.00 94.06 446 GLY A O 1
ATOM 3518 N N . LYS A 1 447 ? -9.384 -1.737 37.639 1.00 96.06 447 LYS A N 1
ATOM 3519 C CA . LYS A 1 447 ? -10.291 -2.673 36.972 1.00 96.06 447 LYS A CA 1
ATOM 3520 C C . LYS A 1 447 ? -11.733 -2.252 37.218 1.00 96.06 447 LYS A C 1
ATOM 3522 O O . LYS A 1 447 ? -12.131 -2.030 38.346 1.00 96.06 447 LYS A O 1
ATOM 3527 N N . VAL A 1 448 ? -12.527 -2.285 36.157 1.00 92.56 448 VAL A N 1
ATOM 3528 C CA . VAL A 1 448 ? -13.947 -1.950 36.205 1.00 92.56 448 VAL A CA 1
ATOM 3529 C C . VAL A 1 448 ? -14.759 -3.202 36.501 1.00 92.56 448 VAL A C 1
ATOM 3531 O O . VAL A 1 448 ? -14.727 -4.172 35.729 1.00 92.56 448 VAL A O 1
ATOM 3534 N N . ASP A 1 449 ? -15.502 -3.187 37.601 1.00 93.75 449 ASP A N 1
ATOM 3535 C CA . ASP A 1 449 ? -16.459 -4.235 37.926 1.00 93.75 449 ASP A CA 1
ATOM 3536 C C . ASP A 1 449 ? -17.848 -4.005 37.292 1.00 93.75 449 ASP A C 1
ATOM 3538 O O . ASP A 1 449 ? -18.116 -3.030 36.583 1.00 93.75 449 ASP A O 1
ATOM 3542 N N . HIS A 1 450 ? -18.760 -4.963 37.476 1.00 88.50 450 HIS A N 1
ATOM 3543 C CA . HIS A 1 450 ? -20.105 -4.856 36.909 1.00 88.50 450 HIS A CA 1
ATOM 3544 C C . HIS A 1 450 ? -20.918 -3.687 37.490 1.00 88.50 450 HIS A C 1
ATOM 3546 O O . HIS A 1 450 ? -21.677 -3.052 36.756 1.00 88.50 450 HIS A O 1
ATOM 3552 N N . GLN A 1 451 ? -20.796 -3.412 38.792 1.00 90.06 451 GLN A N 1
ATOM 3553 C CA . GLN A 1 451 ? -21.535 -2.332 39.447 1.00 90.06 451 GLN A CA 1
ATOM 3554 C C . GLN A 1 451 ? -21.043 -0.972 38.960 1.00 90.06 451 GLN A C 1
ATOM 3556 O O . GLN A 1 451 ? -21.865 -0.113 38.640 1.00 90.06 451 GLN A O 1
ATOM 3561 N N . GLU A 1 452 ? -19.732 -0.813 38.838 1.00 93.38 452 GLU A N 1
ATOM 3562 C CA . GLU A 1 452 ? -19.057 0.363 38.297 1.00 93.38 452 GLU A CA 1
ATOM 3563 C C . GLU A 1 452 ? -19.494 0.676 36.865 1.00 93.38 452 GLU A C 1
ATOM 3565 O O . GLU A 1 452 ? -19.958 1.782 36.572 1.00 93.38 452 GLU A O 1
ATOM 3570 N N . LEU A 1 453 ? -19.479 -0.331 35.984 1.00 87.69 453 LEU A N 1
ATOM 3571 C CA . LEU A 1 453 ? -19.926 -0.161 34.601 1.00 87.69 453 LEU A CA 1
ATOM 3572 C C . LEU A 1 453 ? -21.409 0.248 34.527 1.00 87.69 453 LEU A C 1
ATOM 3574 O O . LEU A 1 453 ? -21.779 1.145 33.766 1.00 87.69 453 LEU A O 1
ATOM 3578 N N . VAL A 1 454 ? -22.274 -0.376 35.337 1.00 85.75 454 VAL A N 1
ATOM 3579 C CA . VAL A 1 454 ? -23.704 -0.024 35.415 1.00 85.75 454 VAL A CA 1
ATOM 3580 C C . VAL A 1 454 ? -23.898 1.407 35.925 1.00 85.75 454 VAL A C 1
ATOM 3582 O O . VAL A 1 454 ? -24.745 2.133 35.395 1.00 85.75 454 VAL A O 1
ATOM 3585 N N . GLN A 1 455 ? -23.142 1.829 36.942 1.00 88.69 455 GLN A N 1
ATOM 3586 C CA . GLN A 1 455 ? -23.210 3.189 37.479 1.00 88.69 455 GLN A CA 1
ATOM 3587 C C . GLN A 1 455 ? -22.796 4.228 36.435 1.00 88.69 455 GLN A C 1
ATOM 3589 O O . GLN A 1 455 ? -23.535 5.196 36.233 1.00 88.69 455 GLN A O 1
ATOM 3594 N N . TYR A 1 456 ? -21.698 3.989 35.714 1.00 89.06 456 TYR A N 1
ATOM 3595 C CA . TYR A 1 456 ? -21.230 4.860 34.637 1.00 89.06 456 TYR A CA 1
ATOM 3596 C C . TYR A 1 456 ? -22.305 5.073 33.563 1.00 89.06 456 TYR A C 1
ATOM 3598 O O . TYR A 1 456 ? -22.672 6.209 33.241 1.00 89.06 456 TYR A O 1
ATOM 3606 N N . PHE A 1 457 ? -22.906 3.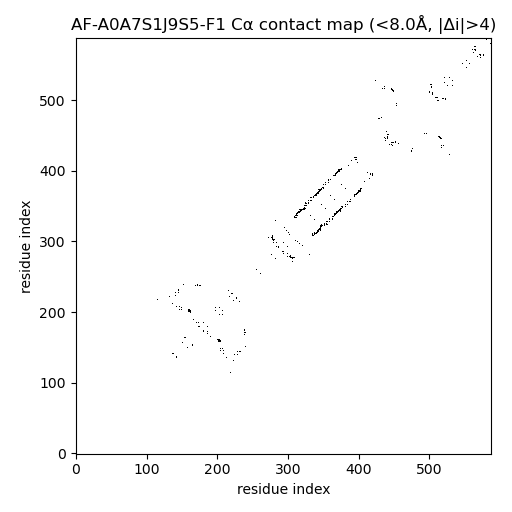987 33.064 1.00 84.88 457 PHE A N 1
ATOM 3607 C CA . PHE A 1 457 ? -23.970 4.090 32.063 1.00 84.88 457 PHE A CA 1
ATOM 3608 C C . PHE A 1 457 ? -25.216 4.796 32.597 1.00 84.88 457 PHE A C 1
ATOM 3610 O O . PHE A 1 457 ? -25.807 5.609 31.880 1.00 84.88 457 PHE A O 1
ATOM 3617 N N . ARG A 1 458 ? -25.618 4.549 33.851 1.00 85.19 458 ARG A N 1
ATOM 3618 C CA . ARG A 1 458 ? -26.747 5.265 34.471 1.00 85.19 458 ARG A CA 1
ATOM 3619 C C . ARG A 1 458 ? -26.483 6.767 34.538 1.00 85.19 458 ARG A C 1
ATOM 3621 O O . ARG A 1 458 ? -27.363 7.544 34.166 1.00 85.19 458 ARG A O 1
ATOM 3628 N N . TYR A 1 459 ? -25.285 7.170 34.955 1.00 85.19 459 TYR A N 1
ATOM 3629 C CA . TYR A 1 459 ? -24.900 8.575 35.057 1.00 85.19 459 TYR A CA 1
ATOM 3630 C C . TYR A 1 459 ? -24.951 9.283 33.693 1.00 85.19 459 TYR A C 1
ATOM 3632 O O . TYR A 1 459 ? -25.635 10.299 33.546 1.00 85.19 459 TYR A O 1
ATOM 3640 N N . HIS A 1 460 ? -24.329 8.705 32.660 1.00 81.25 460 HIS A N 1
ATOM 3641 C CA . HIS A 1 460 ? -24.279 9.318 31.326 1.00 81.25 460 HIS A CA 1
ATOM 3642 C C . HIS A 1 460 ? -25.614 9.274 30.564 1.00 81.25 460 HIS A C 1
ATOM 3644 O O . HIS A 1 460 ? -25.932 10.205 29.815 1.00 81.25 460 HIS A O 1
ATOM 3650 N N . THR A 1 461 ? -26.445 8.252 30.788 1.00 78.38 461 THR A N 1
ATOM 3651 C CA . THR A 1 461 ? -27.793 8.183 30.193 1.00 78.38 461 THR A CA 1
ATOM 3652 C C . THR A 1 461 ? -28.708 9.264 30.775 1.00 78.38 461 THR A C 1
ATOM 3654 O O . THR A 1 461 ? -29.447 9.919 30.041 1.00 78.38 461 THR A O 1
ATOM 3657 N N . LEU A 1 462 ? -28.632 9.511 32.089 1.00 75.38 462 LEU A N 1
ATOM 3658 C CA . LEU A 1 462 ? -29.428 10.548 32.755 1.00 75.38 462 LEU A CA 1
ATOM 3659 C C . LEU A 1 462 ? -28.928 11.966 32.438 1.00 75.38 462 LEU A C 1
ATOM 3661 O O . LEU A 1 462 ? -29.739 12.873 32.246 1.00 75.38 462 LEU A O 1
ATOM 3665 N N . ALA A 1 463 ? -27.610 12.168 32.335 1.00 70.38 463 ALA A N 1
ATOM 3666 C CA . ALA A 1 463 ? -27.021 13.470 32.019 1.00 70.38 463 ALA A CA 1
ATOM 3667 C C . ALA A 1 463 ? -27.373 13.964 30.601 1.00 70.38 463 ALA A C 1
ATOM 3669 O O . ALA A 1 463 ? -27.554 15.163 30.386 1.00 70.38 463 ALA A O 1
ATOM 3670 N N . THR A 1 464 ? -27.529 13.051 29.637 1.00 60.47 464 THR A N 1
ATOM 3671 C CA . THR A 1 464 ? -27.831 13.375 28.229 1.00 60.47 464 THR A CA 1
ATOM 3672 C C . THR A 1 464 ? -29.326 13.526 27.914 1.00 60.47 464 THR A C 1
ATOM 3674 O O . THR A 1 464 ? -29.675 13.926 26.801 1.00 60.47 464 THR A O 1
ATOM 3677 N N . ALA A 1 465 ? -30.212 13.267 28.884 1.00 54.94 465 ALA A N 1
ATOM 3678 C CA . ALA A 1 465 ? -31.660 13.463 28.767 1.00 54.94 465 ALA A CA 1
ATOM 3679 C C . ALA A 1 465 ? -32.111 14.931 28.951 1.00 54.94 465 ALA A C 1
ATOM 3681 O O . ALA A 1 465 ? -33.298 15.233 28.827 1.00 54.94 465 ALA A O 1
ATOM 3682 N N . LYS A 1 466 ? -31.185 15.864 29.216 1.00 47.03 466 LYS A N 1
ATOM 3683 C CA . LYS A 1 466 ? -31.464 17.310 29.201 1.00 47.03 466 LYS A CA 1
ATOM 3684 C C . LYS A 1 466 ? -31.356 17.879 27.769 1.00 47.03 466 LYS A C 1
ATOM 3686 O O . LYS A 1 466 ? -30.452 17.481 27.033 1.00 47.03 466 LYS A O 1
ATOM 3691 N N . PRO A 1 467 ? -32.238 18.809 27.346 1.00 42.34 467 PRO A N 1
ATOM 3692 C CA . PRO A 1 467 ? -32.204 19.375 25.997 1.00 42.34 467 PRO A CA 1
ATOM 3693 C C . PRO A 1 467 ? -30.898 20.153 25.747 1.00 42.34 467 PRO A C 1
ATOM 3695 O O . PRO A 1 467 ? -30.493 20.983 26.557 1.00 42.34 467 PRO A O 1
ATOM 3698 N N . LYS A 1 468 ? -30.230 19.834 24.629 1.00 50.34 468 LYS A N 1
ATOM 3699 C CA . LYS A 1 468 ? -28.857 20.239 24.273 1.00 50.34 468 LYS A CA 1
ATOM 3700 C C . LYS A 1 468 ? -28.682 21.751 24.056 1.00 50.34 468 LYS A C 1
ATOM 3702 O O . LYS A 1 468 ? -29.352 22.331 23.203 1.00 50.34 468 LYS A O 1
ATOM 3707 N N . LEU A 1 469 ? -27.643 22.321 24.676 1.00 36.19 469 LEU A N 1
ATOM 3708 C CA . LEU A 1 469 ? -26.834 23.389 24.072 1.00 36.19 469 LEU A CA 1
ATOM 3709 C C . LEU A 1 469 ? -26.035 22.768 22.904 1.00 36.19 469 LEU A C 1
ATOM 3711 O O . LEU A 1 469 ? -25.382 21.739 23.081 1.00 36.19 469 LEU A O 1
ATOM 3715 N N . LYS A 1 470 ? -26.127 23.344 21.700 1.00 43.41 470 LYS A N 1
ATOM 3716 C CA . LYS A 1 470 ? -25.446 22.862 20.484 1.00 43.41 470 LYS A CA 1
ATOM 3717 C C . LYS A 1 470 ? -24.033 23.453 20.391 1.00 43.41 470 LYS A C 1
ATOM 3719 O O . LYS A 1 470 ? -23.907 24.664 20.256 1.00 43.41 470 LYS A O 1
ATOM 3724 N N . GLY A 1 471 ? -22.996 22.615 20.378 1.00 35.66 471 GLY A N 1
ATOM 3725 C CA . GLY A 1 471 ? -21.637 23.042 20.031 1.00 35.66 471 GLY A CA 1
ATOM 3726 C C . GLY A 1 471 ? -20.622 21.896 19.966 1.00 35.66 471 GLY A C 1
ATOM 3727 O O . GLY A 1 471 ? -20.436 21.206 20.956 1.00 35.66 471 GLY A O 1
ATOM 3728 N N . SER A 1 472 ? -19.994 21.749 18.791 1.00 34.38 472 SER A N 1
ATOM 3729 C CA . SER A 1 472 ? -18.723 21.065 18.470 1.00 34.38 472 SER A CA 1
ATOM 3730 C C . SER A 1 472 ? -18.489 19.632 18.986 1.00 34.38 472 SER A C 1
ATOM 3732 O O . SER A 1 472 ? -18.197 19.416 20.157 1.00 34.38 472 SER A O 1
ATOM 3734 N N . LEU A 1 473 ? -18.523 18.648 18.077 1.00 41.31 473 LEU A N 1
ATOM 3735 C CA . LEU A 1 473 ? -18.123 17.257 18.327 1.00 41.31 473 LEU A CA 1
ATOM 3736 C C . LEU A 1 473 ? -17.246 16.746 17.173 1.00 41.31 473 LEU A C 1
ATOM 3738 O O . LEU A 1 473 ? -17.748 16.251 16.166 1.00 41.31 473 LEU A O 1
ATOM 3742 N N . GLY A 1 474 ? -15.931 16.865 17.338 1.00 41.66 474 GLY A N 1
ATOM 3743 C CA . GLY A 1 474 ? -14.925 16.075 16.627 1.00 41.66 474 GLY A CA 1
ATOM 3744 C C . GLY A 1 474 ? -14.241 15.158 17.645 1.00 41.66 474 GLY A C 1
ATOM 3745 O O . GLY A 1 474 ? -13.950 15.610 18.743 1.00 41.66 474 GLY A O 1
ATOM 3746 N N . ALA A 1 475 ? -14.030 13.888 17.297 1.00 40.00 475 ALA A N 1
ATOM 3747 C CA . ALA A 1 475 ? -13.518 12.775 18.125 1.00 40.00 475 ALA A CA 1
ATOM 3748 C C . ALA A 1 475 ? -14.530 12.017 19.010 1.00 40.00 475 ALA A C 1
ATOM 3750 O O . ALA A 1 475 ? -14.601 10.794 18.875 1.00 40.00 475 ALA A O 1
ATOM 3751 N N . SER A 1 476 ? -15.438 12.664 19.758 1.00 47.53 476 SER A N 1
ATOM 3752 C CA . SER A 1 476 ? -16.364 11.896 20.625 1.00 47.53 476 SER A CA 1
ATOM 3753 C C . SER A 1 476 ? -17.421 11.071 19.871 1.00 47.53 476 SER A C 1
ATOM 3755 O O . SER A 1 476 ? -18.209 10.375 20.496 1.00 47.53 476 SER A O 1
ATOM 3757 N N . SER A 1 477 ? -17.423 11.091 18.536 1.00 50.38 477 SER A N 1
ATOM 3758 C CA . SER A 1 477 ? -18.319 10.334 17.653 1.00 50.38 477 SER A CA 1
ATOM 3759 C C . SER A 1 477 ? -18.178 8.808 17.766 1.00 50.38 477 SER A C 1
ATOM 3761 O O . SER A 1 477 ? -19.164 8.104 17.598 1.00 50.38 477 SER A O 1
ATOM 3763 N N . LEU A 1 478 ? -17.005 8.246 18.082 1.00 48.97 478 LEU A N 1
ATOM 3764 C CA . LEU A 1 478 ? -16.818 6.779 18.117 1.00 48.97 478 LEU A CA 1
ATOM 3765 C C . LEU A 1 478 ? -17.320 6.140 19.421 1.00 48.97 478 LEU A C 1
ATOM 3767 O O . LEU A 1 478 ? -17.947 5.077 19.394 1.00 48.97 478 LEU A O 1
ATOM 3771 N N . LEU A 1 479 ? -17.094 6.827 20.546 1.00 54.28 479 LEU A N 1
ATOM 3772 C CA . LEU A 1 479 ? -17.694 6.483 21.833 1.00 54.28 479 LEU A CA 1
ATOM 3773 C C . LEU A 1 479 ? -19.192 6.821 21.807 1.00 54.28 479 LEU A C 1
ATOM 3775 O O . LEU A 1 479 ? -20.005 5.953 22.111 1.00 54.28 479 LEU A O 1
ATOM 3779 N N . LEU A 1 480 ? -19.577 8.022 21.336 1.00 50.78 480 LEU A N 1
ATOM 3780 C CA . LEU A 1 480 ? -20.990 8.398 21.229 1.00 50.78 480 LEU A CA 1
ATOM 3781 C C . LEU A 1 480 ? -21.762 7.547 20.230 1.00 50.78 480 LEU A C 1
ATOM 3783 O O . LEU A 1 480 ? -22.922 7.329 20.494 1.00 50.78 480 LEU A O 1
ATOM 3787 N N . SER A 1 481 ? -21.202 7.052 19.125 1.00 53.19 481 SER A N 1
ATOM 3788 C CA . SER A 1 481 ? -21.963 6.228 18.165 1.00 53.19 481 SER A CA 1
ATOM 3789 C C . SER A 1 481 ? -22.246 4.826 18.697 1.00 53.19 481 SER A C 1
ATOM 3791 O O . SER A 1 481 ? -23.346 4.317 18.496 1.00 53.19 481 SER A O 1
ATOM 3793 N N . HIS A 1 482 ? -21.321 4.218 19.447 1.00 51.44 482 HIS A N 1
ATOM 3794 C CA . HIS A 1 482 ? -21.619 2.992 20.195 1.00 51.44 482 HIS A CA 1
ATOM 3795 C C . HIS A 1 482 ? -22.559 3.261 21.383 1.00 51.44 482 HIS A C 1
ATOM 3797 O O . HIS A 1 482 ? -23.437 2.444 21.657 1.00 51.44 482 HIS A O 1
ATOM 3803 N N . MET A 1 483 ? -22.452 4.425 22.036 1.00 50.97 483 MET A N 1
ATOM 3804 C CA . MET A 1 483 ? -23.395 4.864 23.076 1.00 50.97 483 MET A CA 1
ATOM 3805 C C . MET A 1 483 ? -24.766 5.285 22.511 1.00 50.97 483 MET A C 1
ATOM 3807 O O . MET A 1 483 ? -25.766 5.148 23.203 1.00 50.97 483 MET A O 1
ATOM 3811 N N . ASP A 1 484 ? -24.845 5.750 21.263 1.00 46.03 484 ASP A N 1
ATOM 3812 C CA . ASP A 1 484 ? -26.067 6.137 20.549 1.00 46.03 484 ASP A CA 1
ATOM 3813 C C . ASP A 1 484 ? -26.729 4.892 19.925 1.00 46.03 484 ASP A C 1
ATOM 3815 O O . ASP A 1 484 ? -27.955 4.805 19.896 1.00 46.03 484 ASP A O 1
ATOM 3819 N N . MET A 1 485 ? -25.961 3.861 19.540 1.00 43.34 485 MET A N 1
ATOM 3820 C CA . MET A 1 485 ? -26.511 2.514 19.319 1.00 43.34 485 MET A CA 1
ATOM 3821 C C . MET A 1 485 ? -27.117 1.952 20.613 1.00 43.34 485 MET A C 1
ATOM 3823 O O . MET A 1 485 ? -28.227 1.431 20.579 1.00 43.34 485 MET A O 1
ATOM 3827 N N . ALA A 1 486 ? -26.468 2.159 21.766 1.00 41.81 486 ALA A N 1
ATOM 3828 C CA . ALA A 1 486 ? -27.036 1.835 23.081 1.00 41.81 486 ALA A CA 1
ATOM 3829 C C . ALA A 1 486 ? -28.207 2.755 23.500 1.00 41.81 486 ALA A C 1
ATOM 3831 O O . ALA A 1 486 ? -28.932 2.449 24.442 1.00 41.81 486 ALA A O 1
ATOM 3832 N N . ARG A 1 487 ? -28.427 3.874 22.798 1.00 45.84 487 ARG A N 1
ATOM 3833 C CA . ARG A 1 487 ? -29.527 4.828 23.022 1.00 45.84 487 ARG A CA 1
ATOM 3834 C C . ARG A 1 487 ? -30.796 4.468 22.245 1.00 45.84 487 ARG A C 1
ATOM 3836 O O . ARG A 1 487 ? -31.875 4.937 22.601 1.00 45.84 487 ARG A O 1
ATOM 3843 N N . SER A 1 488 ? -30.670 3.667 21.183 1.00 41.19 488 SER A N 1
ATOM 3844 C CA . SER A 1 488 ? -31.775 3.288 20.290 1.00 41.19 488 SER A CA 1
ATOM 3845 C C . SER A 1 488 ? -32.640 2.140 20.826 1.00 41.19 488 SER A C 1
ATOM 3847 O O . SER A 1 488 ? -33.746 1.930 20.326 1.00 41.19 488 SER A O 1
ATOM 3849 N N . GLU A 1 489 ? -32.193 1.419 21.851 1.00 39.75 489 GLU A N 1
ATOM 3850 C CA . GLU A 1 489 ? -32.973 0.382 22.526 1.00 39.75 489 GLU A CA 1
ATOM 3851 C C . GLU A 1 489 ? -33.029 0.699 24.023 1.00 39.75 489 GLU A C 1
ATOM 3853 O O . GLU A 1 489 ? -32.088 1.229 24.605 1.00 39.75 489 GLU A O 1
ATOM 3858 N N . ARG A 1 490 ? -34.177 0.459 24.664 1.00 47.66 490 ARG A N 1
ATOM 3859 C CA . ARG A 1 490 ? -34.358 0.713 26.100 1.00 47.66 490 ARG A CA 1
ATOM 3860 C C . ARG A 1 490 ? -33.349 -0.135 26.887 1.00 47.66 490 ARG A C 1
ATOM 3862 O O . ARG A 1 490 ? -33.579 -1.327 27.055 1.00 47.66 490 ARG A O 1
ATOM 3869 N N . LEU A 1 491 ? -32.271 0.499 27.354 1.00 44.75 491 LEU A N 1
ATOM 3870 C CA . LEU A 1 491 ? -31.162 -0.096 28.107 1.00 44.75 491 LEU A CA 1
ATOM 3871 C C . LEU A 1 491 ? -31.645 -1.082 29.181 1.00 44.75 491 LEU A C 1
ATOM 3873 O O . LEU A 1 491 ? -32.202 -0.686 30.209 1.00 44.75 491 LEU A O 1
ATOM 3877 N N . ALA A 1 492 ? -31.392 -2.367 28.942 1.00 54.16 492 ALA A N 1
ATOM 3878 C CA . ALA A 1 492 ? -31.514 -3.428 29.928 1.00 54.16 492 ALA A CA 1
ATOM 3879 C C . ALA A 1 492 ? -30.108 -3.848 30.385 1.00 54.16 492 ALA A C 1
ATOM 3881 O O . ALA A 1 492 ? -29.176 -3.899 29.590 1.00 54.16 492 ALA A O 1
ATOM 3882 N N . GLU A 1 493 ? -29.981 -4.244 31.653 1.00 58.06 493 GLU A N 1
ATOM 3883 C CA . GLU A 1 493 ? -28.831 -4.931 32.286 1.00 58.06 493 GLU A CA 1
ATOM 3884 C C . GLU A 1 493 ? -28.177 -6.022 31.398 1.00 58.06 493 GLU A C 1
ATOM 3886 O O . GLU A 1 493 ? -26.989 -6.331 31.507 1.00 58.06 493 GLU A O 1
ATOM 3891 N N . LYS A 1 494 ? -28.961 -6.551 30.452 1.00 59.47 494 LYS A N 1
ATOM 3892 C CA . LYS A 1 494 ? -28.595 -7.492 29.394 1.00 59.47 494 LYS A CA 1
ATOM 3893 C C . LYS A 1 494 ? -27.465 -7.008 28.467 1.00 59.47 494 LYS A C 1
ATOM 3895 O O . LYS A 1 494 ? -26.644 -7.835 28.078 1.00 59.47 494 LYS A O 1
ATOM 3900 N N . ASP A 1 495 ? -27.373 -5.716 28.153 1.00 64.38 495 ASP A N 1
ATOM 3901 C CA . ASP A 1 495 ? -26.356 -5.196 27.219 1.00 64.38 495 ASP A CA 1
ATOM 3902 C C . ASP A 1 495 ? -25.023 -4.913 27.917 1.00 64.38 495 ASP A C 1
ATOM 3904 O O . ASP A 1 495 ? -23.952 -5.172 27.367 1.00 64.38 495 ASP A O 1
ATOM 3908 N N . THR A 1 496 ? -25.068 -4.496 29.185 1.00 63.56 496 THR A N 1
ATOM 3909 C CA . THR A 1 496 ? -23.879 -4.417 30.044 1.00 63.56 496 THR A CA 1
ATOM 3910 C C . THR A 1 496 ? -23.271 -5.810 30.220 1.00 63.56 496 THR A C 1
ATOM 3912 O O . THR A 1 496 ? -22.066 -5.998 30.055 1.00 63.56 496 THR A O 1
ATOM 3915 N N . LEU A 1 497 ? -24.117 -6.820 30.455 1.00 68.56 497 LEU A N 1
ATOM 3916 C CA . LEU A 1 497 ? -23.711 -8.226 30.449 1.00 68.56 497 LEU A CA 1
ATOM 3917 C C . LEU A 1 497 ? -23.168 -8.674 29.087 1.00 68.56 497 LEU A C 1
ATOM 3919 O O . LEU A 1 497 ? -22.233 -9.467 29.063 1.00 68.56 497 LEU A O 1
ATOM 3923 N N . ALA A 1 498 ? -23.688 -8.166 27.965 1.00 75.81 498 ALA A N 1
ATOM 3924 C CA . ALA A 1 498 ? -23.174 -8.489 26.634 1.00 75.81 498 ALA A CA 1
ATOM 3925 C C . ALA A 1 498 ? -21.734 -7.990 26.425 1.00 75.81 498 ALA A C 1
ATOM 3927 O O . ALA A 1 498 ? -20.924 -8.718 25.849 1.00 75.81 498 ALA A O 1
ATOM 3928 N N . VAL A 1 499 ? -21.383 -6.805 26.944 1.00 69.81 499 VAL A N 1
ATOM 3929 C CA . VAL A 1 499 ? -19.994 -6.308 26.938 1.00 69.81 499 VAL A CA 1
ATOM 3930 C C . VAL A 1 499 ? -19.091 -7.244 27.745 1.00 69.81 499 VAL A C 1
ATOM 3932 O O . VAL A 1 499 ? -18.093 -7.723 27.210 1.00 69.81 499 VAL A O 1
ATOM 3935 N N . PHE A 1 500 ? -19.477 -7.603 28.976 1.00 71.00 500 PHE A N 1
ATOM 3936 C CA . PHE A 1 500 ? -18.729 -8.568 29.797 1.00 71.00 500 PHE A CA 1
ATOM 3937 C C . PHE A 1 500 ? -18.614 -9.949 29.133 1.00 71.00 500 PHE A C 1
ATOM 3939 O O . PHE A 1 500 ? -17.537 -10.539 29.128 1.00 71.00 500 PHE A O 1
ATOM 3946 N N . HIS A 1 501 ? -19.689 -10.458 28.522 1.00 75.56 501 HIS A N 1
ATOM 3947 C CA . HIS A 1 501 ? -19.679 -11.724 27.785 1.00 75.56 501 HIS A CA 1
ATOM 3948 C C . HIS A 1 501 ? -18.724 -11.682 26.598 1.00 75.56 501 HIS A C 1
ATOM 3950 O O . HIS A 1 501 ? -17.993 -12.645 26.372 1.00 75.56 501 HIS A O 1
ATOM 3956 N N . LYS A 1 502 ? -18.708 -10.576 25.853 1.00 76.50 502 LYS A N 1
ATOM 3957 C CA . LYS A 1 502 ? -17.831 -10.411 24.696 1.00 76.50 502 LYS A CA 1
ATOM 3958 C C . LYS A 1 502 ? -16.369 -10.280 25.118 1.00 76.50 502 LYS A C 1
ATOM 3960 O O . LYS A 1 502 ? -15.521 -10.927 24.514 1.00 76.50 502 LYS A O 1
ATOM 3965 N N . VAL A 1 503 ? -16.079 -9.538 26.188 1.00 74.56 503 VAL A N 1
ATOM 3966 C CA . VAL A 1 503 ? -14.731 -9.451 26.780 1.00 74.56 503 VAL A CA 1
ATOM 3967 C C . VAL A 1 503 ? -14.265 -10.819 27.299 1.00 74.56 503 VAL A C 1
ATOM 3969 O O . VAL A 1 503 ? -13.164 -11.256 26.970 1.00 74.56 503 VAL A O 1
ATOM 3972 N N . ALA A 1 504 ? -15.117 -11.550 28.025 1.00 73.19 504 ALA A N 1
ATOM 3973 C CA . ALA A 1 504 ? -14.805 -12.895 28.513 1.00 73.19 504 ALA A CA 1
ATOM 3974 C C . ALA A 1 504 ? -14.559 -13.887 27.359 1.00 73.19 504 ALA A C 1
ATOM 3976 O O . ALA A 1 504 ? -13.608 -14.670 27.395 1.00 73.19 504 ALA A O 1
ATOM 3977 N N . GLN A 1 505 ? -15.365 -13.816 26.292 1.00 76.19 505 GLN A N 1
ATOM 3978 C CA . GLN A 1 505 ? -15.190 -14.641 25.096 1.00 76.19 505 GLN A CA 1
ATOM 3979 C C . GLN A 1 505 ? -13.860 -14.359 24.385 1.00 76.19 505 GLN A C 1
ATOM 3981 O O . GLN A 1 505 ? -13.224 -15.299 23.913 1.00 76.19 505 GLN A O 1
ATOM 3986 N N . LEU A 1 506 ? -13.429 -13.094 24.324 1.00 69.50 506 LEU A N 1
ATOM 3987 C CA . LEU A 1 506 ? -12.151 -12.712 23.714 1.00 69.50 506 LEU A CA 1
ATOM 3988 C C . LEU A 1 506 ? -10.943 -13.290 24.470 1.00 69.50 506 LEU A C 1
ATOM 3990 O O . LEU A 1 506 ? -9.940 -13.607 23.837 1.00 69.50 506 LEU A O 1
ATOM 3994 N N . ARG A 1 507 ? -11.043 -13.482 25.792 1.00 67.38 507 ARG A N 1
ATOM 3995 C CA . ARG A 1 507 ? -9.966 -14.059 26.616 1.00 67.38 507 ARG A CA 1
ATOM 3996 C C . ARG A 1 507 ? -9.941 -15.585 26.661 1.00 67.38 507 ARG A C 1
ATOM 3998 O O . ARG A 1 507 ? -8.914 -16.164 26.995 1.00 67.38 507 ARG A O 1
ATOM 4005 N N . GLY A 1 508 ? -11.063 -16.247 26.377 1.00 74.81 508 GLY A N 1
ATOM 4006 C CA . GLY A 1 508 ? -11.198 -17.688 26.617 1.00 74.81 508 GLY A CA 1
ATOM 4007 C C . GLY A 1 508 ? -11.144 -18.067 28.105 1.00 74.81 508 GLY A C 1
ATOM 4008 O O . GLY A 1 508 ? -10.975 -19.240 28.436 1.00 74.81 508 GLY A O 1
ATOM 4009 N N . GLU A 1 509 ? -11.291 -17.088 28.999 1.00 69.50 509 GLU A N 1
ATOM 4010 C CA . GLU A 1 509 ? -11.338 -17.278 30.447 1.00 69.50 509 GLU A CA 1
ATOM 4011 C C . GLU A 1 509 ? -12.800 -17.323 30.918 1.00 69.50 509 GLU A C 1
ATOM 4013 O O . GLU A 1 509 ? -13.696 -16.737 30.304 1.00 69.50 509 GLU A O 1
ATOM 4018 N N . GLY A 1 510 ? -13.060 -18.041 32.017 1.00 64.69 510 GLY A N 1
ATOM 4019 C CA . GLY A 1 510 ? -14.362 -18.001 32.687 1.00 64.69 510 GLY A CA 1
ATOM 4020 C C . GLY A 1 510 ? -14.737 -16.568 33.079 1.00 64.69 510 GLY A C 1
ATOM 4021 O O . GLY A 1 510 ? -13.875 -15.701 33.151 1.00 64.69 510 GLY A O 1
ATOM 4022 N N . PHE A 1 511 ? -16.027 -16.322 33.318 1.00 63.81 511 PHE A N 1
ATOM 4023 C CA . PHE A 1 511 ? -16.617 -15.000 33.564 1.00 63.81 511 PHE A CA 1
ATOM 4024 C C . PHE A 1 511 ? -16.043 -14.313 34.825 1.00 63.81 511 PHE A C 1
ATOM 4026 O O . PHE A 1 511 ? -16.680 -14.268 35.877 1.00 63.81 511 PHE A O 1
ATOM 4033 N N . ASN A 1 512 ? -14.817 -13.798 34.743 1.00 64.06 512 ASN A N 1
ATOM 4034 C CA . ASN A 1 512 ? -14.222 -12.959 35.769 1.00 64.06 512 ASN A CA 1
ATOM 4035 C C . ASN A 1 512 ? -14.825 -11.561 35.637 1.00 64.06 512 ASN A C 1
ATOM 4037 O O . ASN A 1 512 ? -14.796 -10.948 34.574 1.00 64.06 512 ASN A O 1
ATOM 4041 N N . ARG A 1 513 ? -15.415 -11.075 36.731 1.00 74.75 513 ARG A N 1
ATOM 4042 C CA . ARG A 1 513 ? -16.249 -9.861 36.785 1.00 74.75 513 ARG A CA 1
ATOM 4043 C C . ARG A 1 513 ? -15.468 -8.542 36.713 1.00 74.75 513 ARG A C 1
ATOM 4045 O O . ARG A 1 513 ? -16.013 -7.525 37.114 1.00 74.75 513 ARG A O 1
ATOM 4052 N N . LEU A 1 514 ? -14.217 -8.555 36.258 1.00 90.19 514 LEU A N 1
ATOM 4053 C CA . LEU A 1 514 ? -13.333 -7.390 36.281 1.00 90.19 514 LEU A CA 1
ATOM 4054 C C . LEU A 1 514 ? -12.751 -7.154 34.886 1.00 90.19 514 LEU A C 1
ATOM 4056 O O . LEU A 1 514 ? -12.133 -8.059 34.327 1.00 90.19 514 LEU A O 1
ATOM 4060 N N . ILE A 1 515 ? -12.941 -5.948 34.353 1.00 91.62 515 ILE A N 1
ATOM 4061 C CA . ILE A 1 515 ? -12.432 -5.496 33.053 1.00 91.62 515 ILE A CA 1
ATOM 4062 C C . ILE A 1 515 ? -11.229 -4.589 33.315 1.00 91.62 515 ILE A C 1
ATOM 4064 O O . ILE A 1 515 ? -11.379 -3.525 33.911 1.00 91.62 515 ILE A O 1
ATOM 4068 N N . SER A 1 516 ? -10.029 -4.977 32.885 1.00 94.25 516 SER A N 1
ATOM 4069 C CA . SER A 1 516 ? -8.875 -4.069 32.924 1.00 94.25 516 SER A CA 1
ATOM 4070 C C . SER A 1 516 ? -8.936 -3.042 31.785 1.00 94.25 516 SER A C 1
ATOM 4072 O O . SER A 1 516 ? -9.698 -3.184 30.826 1.00 94.25 516 SER A O 1
ATOM 4074 N N . PHE A 1 517 ? -8.091 -2.012 31.830 1.00 93.25 517 PHE A N 1
ATOM 4075 C CA . PHE A 1 517 ? -8.008 -1.073 30.708 1.00 93.25 517 PHE A CA 1
ATOM 4076 C C . PHE A 1 517 ? -7.533 -1.752 29.410 1.00 93.25 517 PHE A C 1
ATOM 4078 O O . PHE A 1 517 ? -8.005 -1.423 28.324 1.00 93.25 517 PHE A O 1
ATOM 4085 N N . GLU A 1 518 ? -6.654 -2.751 29.519 1.00 92.50 518 GLU A N 1
ATOM 4086 C CA . GLU A 1 518 ? -6.221 -3.589 28.393 1.00 92.50 518 GLU A CA 1
ATOM 4087 C C . GLU A 1 518 ? -7.402 -4.353 27.769 1.00 92.50 518 GLU A C 1
ATOM 4089 O O . GLU A 1 518 ? -7.512 -4.419 26.544 1.00 92.50 518 GLU A O 1
ATOM 4094 N N . ASP A 1 519 ? -8.335 -4.842 28.590 1.00 91.31 519 ASP A N 1
ATOM 4095 C CA . ASP A 1 519 ? -9.549 -5.522 28.122 1.00 91.31 519 ASP A CA 1
ATOM 4096 C C . ASP A 1 519 ? -10.479 -4.591 27.357 1.00 91.31 519 ASP A C 1
ATOM 4098 O O . ASP A 1 519 ? -11.017 -4.957 26.308 1.00 91.31 519 ASP A O 1
ATOM 4102 N N . LEU A 1 520 ? -10.633 -3.363 27.856 1.00 89.75 520 LEU A N 1
ATOM 4103 C CA . LEU A 1 520 ? -11.410 -2.335 27.179 1.00 89.75 520 LEU A CA 1
ATOM 4104 C C . LEU A 1 520 ? -10.799 -2.003 25.810 1.00 89.75 520 LEU A C 1
ATOM 4106 O O . LEU A 1 520 ? -11.521 -1.896 24.818 1.00 89.75 520 LEU A O 1
ATOM 4110 N N . LEU A 1 521 ? -9.471 -1.896 25.721 1.00 87.44 521 LEU A N 1
ATOM 4111 C CA . LEU A 1 521 ? -8.790 -1.660 24.449 1.00 87.44 521 LEU A CA 1
ATOM 4112 C C . LEU A 1 521 ? -8.942 -2.845 23.485 1.00 87.44 521 LEU A C 1
ATOM 4114 O O . LEU A 1 521 ? -9.214 -2.623 22.307 1.00 87.44 521 LEU A O 1
ATOM 4118 N N . HIS A 1 522 ? -8.858 -4.088 23.963 1.00 84.94 522 HIS A N 1
ATOM 4119 C CA . HIS A 1 522 ? -9.135 -5.269 23.139 1.00 84.94 522 HIS A CA 1
ATOM 4120 C C . HIS A 1 522 ? -10.577 -5.312 22.625 1.00 84.94 522 HIS A C 1
ATOM 4122 O O . HIS A 1 522 ? -10.813 -5.742 21.497 1.00 84.94 522 HIS A O 1
ATOM 4128 N N . TYR A 1 523 ? -11.540 -4.848 23.421 1.00 86.31 523 TYR A N 1
ATOM 4129 C CA . TYR A 1 523 ? -12.938 -4.781 23.008 1.00 86.31 523 TYR A CA 1
ATOM 4130 C C . TYR A 1 523 ? -13.148 -3.820 21.828 1.00 86.31 523 TYR A C 1
ATOM 4132 O O . TYR A 1 523 ? -13.803 -4.186 20.849 1.00 86.31 523 TYR A O 1
ATOM 4140 N N . TYR A 1 524 ? -12.573 -2.614 21.894 1.00 81.00 524 TYR A N 1
ATOM 4141 C CA . TYR A 1 524 ? -12.689 -1.615 20.822 1.00 81.00 524 TYR A CA 1
ATOM 4142 C C . TYR A 1 524 ? -11.772 -1.903 19.626 1.00 81.00 524 TYR A C 1
ATOM 4144 O O . TYR A 1 524 ? -12.107 -1.553 18.494 1.00 81.00 524 TYR A O 1
ATOM 4152 N N . TYR A 1 525 ? -10.644 -2.574 19.859 1.00 80.69 525 TYR A N 1
ATOM 4153 C CA . TYR A 1 525 ? -9.632 -2.867 18.848 1.00 80.69 525 TYR A CA 1
ATOM 4154 C C . TYR A 1 525 ? -9.279 -4.363 18.826 1.00 80.69 525 TYR A C 1
ATOM 4156 O O . TYR A 1 525 ? -8.135 -4.743 19.092 1.00 80.69 525 TYR A O 1
ATOM 4164 N N . PRO A 1 526 ? -10.226 -5.237 18.433 1.00 77.69 526 PRO A N 1
ATOM 4165 C CA . PRO A 1 526 ? -10.076 -6.694 18.541 1.00 77.69 526 PRO A CA 1
ATOM 4166 C C . PRO A 1 526 ? -8.968 -7.281 17.656 1.00 77.69 526 PRO A C 1
ATOM 4168 O O . PRO A 1 526 ? -8.583 -8.433 17.827 1.00 77.69 526 PRO A O 1
ATOM 4171 N N . ASN A 1 527 ? -8.448 -6.502 16.705 1.00 70.25 527 ASN A N 1
ATOM 4172 C CA . ASN A 1 527 ? -7.395 -6.923 15.780 1.00 70.25 527 ASN A CA 1
ATOM 4173 C C . ASN A 1 527 ? -5.976 -6.552 16.249 1.00 70.25 527 ASN A C 1
ATOM 4175 O O . ASN A 1 527 ? -5.017 -6.802 15.516 1.00 70.25 527 ASN A O 1
ATOM 4179 N N . ILE A 1 528 ? -5.836 -5.914 17.413 1.00 72.12 528 ILE A N 1
ATOM 4180 C CA . ILE A 1 528 ? -4.544 -5.538 17.992 1.00 72.12 528 ILE A CA 1
ATOM 4181 C C . ILE A 1 528 ? -4.124 -6.624 18.993 1.00 72.12 528 ILE A C 1
ATOM 4183 O O . ILE A 1 528 ? -4.934 -7.054 19.812 1.00 72.12 528 ILE A O 1
ATOM 4187 N N . SER A 1 529 ? -2.874 -7.097 18.913 1.00 77.75 529 SER A N 1
ATOM 4188 C CA . SER A 1 529 ? -2.361 -8.102 19.856 1.00 77.75 529 SER A CA 1
ATOM 4189 C C . SER A 1 529 ? -2.125 -7.499 21.243 1.00 77.75 529 SER A C 1
ATOM 4191 O O . SER A 1 529 ? -1.883 -6.297 21.369 1.00 77.75 529 SER A O 1
ATOM 4193 N N . SER A 1 530 ? -2.156 -8.330 22.285 1.00 79.56 530 SER A N 1
ATOM 4194 C CA . SER A 1 530 ? -1.963 -7.874 23.668 1.00 79.56 530 SER A CA 1
ATOM 4195 C C . SER A 1 530 ? -0.600 -7.213 23.871 1.00 79.56 530 SER A C 1
ATOM 4197 O O . SER A 1 530 ? -0.516 -6.176 24.518 1.00 79.56 530 SER A O 1
ATOM 4199 N N . GLU A 1 531 ? 0.462 -7.715 23.231 1.00 75.31 531 GLU A N 1
ATOM 4200 C CA . GLU A 1 531 ? 1.797 -7.105 23.315 1.00 75.31 531 GLU A CA 1
ATOM 4201 C C . GLU A 1 531 ? 1.809 -5.674 22.766 1.00 75.31 531 GLU A C 1
ATOM 4203 O O . GLU A 1 531 ? 2.475 -4.795 23.311 1.00 75.31 531 GLU A O 1
ATOM 4208 N N . VAL A 1 532 ? 1.051 -5.424 21.695 1.00 74.25 532 VAL A N 1
ATOM 4209 C CA . VAL A 1 532 ? 0.916 -4.084 21.121 1.00 74.25 532 VAL A CA 1
ATOM 4210 C C . VAL A 1 532 ? 0.110 -3.176 22.047 1.00 74.25 532 VAL A C 1
ATOM 4212 O O . VAL A 1 532 ? 0.512 -2.035 22.271 1.00 74.25 532 VAL A O 1
ATOM 4215 N N . ILE A 1 533 ? -1.002 -3.665 22.603 1.00 83.31 533 ILE A N 1
ATOM 4216 C CA . ILE A 1 533 ? -1.812 -2.894 23.555 1.00 83.31 533 ILE A CA 1
ATOM 4217 C C . ILE A 1 533 ? -0.991 -2.533 24.796 1.00 83.31 533 ILE A C 1
ATOM 4219 O O . ILE A 1 533 ? -1.003 -1.379 25.217 1.00 83.31 533 ILE A O 1
ATOM 4223 N N . GLN A 1 534 ? -0.214 -3.469 25.340 1.00 85.31 534 GLN A N 1
ATOM 4224 C CA . GLN A 1 534 ? 0.696 -3.204 26.456 1.00 85.31 534 GLN A CA 1
ATOM 4225 C C . GLN A 1 534 ? 1.766 -2.175 26.088 1.00 85.31 534 GLN A C 1
ATOM 4227 O O . GLN A 1 534 ? 2.041 -1.277 26.883 1.00 85.31 534 GLN A O 1
ATOM 4232 N N . GLY A 1 535 ? 2.308 -2.245 24.868 1.00 78.00 535 GLY A N 1
ATOM 4233 C CA . GLY A 1 535 ? 3.201 -1.221 24.329 1.00 78.00 535 GLY A CA 1
ATOM 4234 C C . GLY A 1 535 ? 2.557 0.168 24.309 1.00 78.00 535 GLY A C 1
ATOM 4235 O O . GLY A 1 535 ? 3.183 1.129 24.752 1.00 78.00 535 GLY A O 1
ATOM 4236 N N . PHE A 1 536 ? 1.292 0.278 23.886 1.00 81.31 536 PHE A N 1
ATOM 4237 C CA . PHE A 1 536 ? 0.538 1.537 23.935 1.00 81.31 536 PHE A CA 1
ATOM 4238 C C . PHE A 1 536 ? 0.311 2.030 25.357 1.00 81.31 536 PHE A C 1
ATOM 4240 O O . PHE A 1 536 ? 0.538 3.205 25.636 1.00 81.31 536 PHE A O 1
ATOM 4247 N N . ILE A 1 537 ? -0.109 1.140 26.258 1.00 87.69 537 ILE A N 1
ATOM 4248 C CA . ILE A 1 537 ? -0.322 1.481 27.663 1.00 87.69 537 ILE A CA 1
ATOM 4249 C C . ILE A 1 537 ? 0.979 2.007 28.269 1.00 87.69 537 ILE A C 1
ATOM 4251 O O . ILE A 1 537 ? 0.970 3.055 28.908 1.00 87.69 537 ILE A O 1
ATOM 4255 N N . GLN A 1 538 ? 2.103 1.330 28.030 1.00 85.12 538 GLN A N 1
ATOM 4256 C CA . GLN A 1 538 ? 3.409 1.756 28.520 1.00 85.12 538 GLN A CA 1
ATOM 4257 C C . GLN A 1 538 ? 3.823 3.102 27.918 1.00 85.12 538 GLN A C 1
ATOM 4259 O O . GLN A 1 538 ? 4.131 4.024 28.667 1.00 85.12 538 GLN A O 1
ATOM 4264 N N . MET A 1 539 ? 3.779 3.231 26.590 1.00 79.19 539 MET A N 1
ATOM 4265 C CA . MET A 1 539 ? 4.154 4.449 25.870 1.00 79.19 539 MET A CA 1
ATOM 4266 C C . MET A 1 539 ? 3.346 5.650 26.367 1.00 79.19 539 MET A C 1
ATOM 4268 O O . MET A 1 539 ? 3.922 6.635 26.829 1.00 79.19 539 MET A O 1
ATOM 4272 N N . TYR A 1 540 ? 2.017 5.551 26.373 1.00 82.25 540 TYR A N 1
ATOM 4273 C CA . TYR A 1 540 ? 1.179 6.666 26.787 1.00 82.25 540 TYR A CA 1
ATOM 4274 C C . TYR A 1 540 ? 1.232 6.925 28.289 1.00 82.25 540 TYR A C 1
ATOM 4276 O O . TYR A 1 540 ? 1.245 8.090 28.660 1.00 82.25 540 TYR A O 1
ATOM 4284 N N . ASN A 1 541 ? 1.352 5.909 29.154 1.00 80.94 541 ASN A N 1
ATOM 4285 C CA . ASN A 1 541 ? 1.552 6.149 30.589 1.00 80.94 541 ASN A CA 1
ATOM 4286 C C . ASN A 1 541 ? 2.872 6.895 30.861 1.00 80.94 541 ASN A C 1
ATOM 4288 O O . ASN A 1 541 ? 2.916 7.726 31.763 1.00 80.94 541 ASN A O 1
ATOM 4292 N N . THR A 1 542 ? 3.929 6.639 30.077 1.00 76.56 542 THR A N 1
ATOM 4293 C CA . THR A 1 542 ? 5.204 7.376 30.190 1.00 76.56 542 THR A CA 1
ATOM 4294 C C . THR A 1 542 ? 5.159 8.786 29.595 1.00 76.56 542 THR A C 1
ATOM 4296 O O . THR A 1 542 ? 5.995 9.623 29.932 1.00 76.56 542 THR A O 1
ATOM 4299 N N . GLU A 1 543 ? 4.195 9.075 28.717 1.00 64.56 543 GLU A N 1
ATOM 4300 C CA . GLU A 1 543 ? 3.996 10.404 28.128 1.00 64.56 543 GLU A CA 1
ATOM 4301 C C . GLU A 1 543 ? 3.001 11.275 28.906 1.00 64.56 543 GLU A C 1
ATOM 4303 O O . GLU A 1 543 ? 3.147 12.497 28.909 1.00 64.56 543 GLU A O 1
ATOM 4308 N N . THR A 1 544 ? 1.993 10.681 29.552 1.00 55.44 544 THR A N 1
ATOM 4309 C CA . THR A 1 544 ? 0.918 11.403 30.261 1.00 55.44 544 THR A CA 1
ATOM 4310 C C . THR A 1 544 ? 1.289 11.898 31.643 1.00 55.44 544 THR A C 1
ATOM 4312 O O . THR A 1 544 ? 0.470 12.564 32.268 1.00 55.44 544 THR A O 1
ATOM 4315 N N . ASP A 1 545 ? 2.502 11.626 32.112 1.00 49.00 545 ASP A N 1
ATOM 4316 C CA . ASP A 1 545 ? 3.009 12.249 33.324 1.00 49.00 545 ASP A CA 1
ATOM 4317 C C . ASP A 1 545 ? 4.138 13.242 32.991 1.00 49.00 545 ASP A C 1
ATOM 4319 O O . ASP A 1 545 ? 5.322 12.903 33.085 1.00 49.00 545 ASP A O 1
ATOM 4323 N N . PRO A 1 546 ? 3.810 14.491 32.602 1.00 45.88 546 PRO A N 1
ATOM 4324 C CA . PRO A 1 546 ? 4.792 15.567 32.510 1.00 45.88 546 PRO A CA 1
ATOM 4325 C C . PRO A 1 546 ? 5.598 15.750 33.804 1.00 45.88 546 PRO A C 1
ATOM 4327 O O . PRO A 1 546 ? 6.743 16.192 33.742 1.00 45.88 546 PRO A O 1
ATOM 4330 N N . LEU A 1 547 ? 5.035 15.388 34.965 1.00 42.12 547 LEU A N 1
ATOM 4331 C CA . LEU A 1 547 ? 5.672 15.522 36.276 1.00 42.12 547 LEU A CA 1
ATOM 4332 C C . LEU A 1 547 ? 6.685 14.395 36.533 1.00 42.12 547 LEU A C 1
ATOM 4334 O O . LEU A 1 547 ? 7.710 14.647 37.169 1.00 42.12 547 LEU A O 1
ATOM 4338 N N . SER A 1 548 ? 6.486 13.203 35.957 1.00 47.62 548 SER A N 1
ATOM 4339 C CA . SER A 1 548 ? 7.469 12.104 36.000 1.00 47.62 548 SER A CA 1
ATOM 4340 C C . SER A 1 548 ? 8.793 12.462 35.320 1.00 47.62 548 SER A C 1
ATOM 4342 O O . SER A 1 548 ? 9.852 12.019 35.762 1.00 47.62 548 SER A O 1
ATOM 4344 N N . ARG A 1 549 ? 8.771 13.325 34.292 1.00 47.72 549 ARG A N 1
ATOM 4345 C CA . ARG A 1 549 ? 9.996 13.846 33.656 1.00 47.72 549 ARG A CA 1
ATOM 4346 C C . ARG A 1 549 ? 10.742 14.847 34.537 1.00 47.72 549 ARG A C 1
ATOM 4348 O O . ARG A 1 549 ? 11.948 15.011 34.370 1.00 47.72 549 ARG A O 1
ATOM 4355 N N . CYS A 1 550 ? 10.044 15.497 35.464 1.00 48.84 550 CYS A N 1
ATOM 4356 C CA . CYS A 1 550 ? 10.597 16.551 36.307 1.00 48.84 550 CYS A CA 1
ATOM 4357 C C . CYS A 1 550 ? 11.085 16.045 37.679 1.00 48.84 550 CYS A C 1
ATOM 4359 O O . CYS A 1 550 ? 11.723 16.812 38.393 1.00 48.84 550 CYS A O 1
ATOM 4361 N N . ASN A 1 551 ? 10.832 14.781 38.064 1.00 52.84 551 ASN A N 1
ATOM 4362 C CA . ASN A 1 551 ? 11.153 14.238 39.401 1.00 52.84 551 ASN A CA 1
ATOM 4363 C C . ASN A 1 551 ? 10.670 15.139 40.563 1.00 52.84 551 ASN A C 1
ATOM 4365 O O . ASN A 1 551 ? 11.276 15.168 41.637 1.00 52.84 551 ASN A O 1
ATOM 4369 N N . LEU A 1 552 ? 9.592 15.905 40.371 1.00 57.84 552 LEU A N 1
ATOM 4370 C CA . LEU A 1 552 ? 9.086 16.809 41.401 1.00 57.84 552 LEU A CA 1
ATOM 4371 C C . LEU A 1 552 ? 8.081 16.058 42.272 1.00 57.84 552 LEU A C 1
ATOM 4373 O O . LEU A 1 552 ? 7.054 15.585 41.794 1.00 57.84 552 LEU A O 1
ATOM 4377 N N . SER A 1 553 ? 8.378 15.946 43.567 1.00 74.81 553 SER A N 1
ATOM 4378 C CA . SER A 1 553 ? 7.432 15.375 44.528 1.00 74.81 553 SER A CA 1
ATOM 4379 C C . SER A 1 553 ? 6.190 16.267 44.661 1.00 74.81 553 SER A C 1
ATOM 4381 O O . SER A 1 553 ? 6.284 17.482 44.487 1.00 74.81 553 SER A O 1
ATOM 4383 N N . THR A 1 554 ? 5.044 15.707 45.062 1.00 64.06 554 THR A N 1
ATOM 4384 C CA . THR A 1 554 ? 3.815 16.480 45.348 1.00 64.06 554 THR A CA 1
ATOM 4385 C C . THR A 1 554 ? 4.070 17.622 46.336 1.00 64.06 554 THR A C 1
ATOM 4387 O O . THR A 1 554 ? 3.500 18.701 46.209 1.00 64.06 554 THR A O 1
ATOM 4390 N N . LYS A 1 555 ? 4.995 17.417 47.284 1.00 76.62 555 LYS A N 1
ATOM 4391 C CA . LYS A 1 555 ? 5.449 18.450 48.220 1.00 76.62 555 LYS A CA 1
ATOM 4392 C C . LYS A 1 555 ? 6.183 19.586 47.503 1.00 76.62 555 LYS A C 1
ATOM 4394 O O . LYS A 1 555 ? 5.933 20.741 47.805 1.00 76.62 555 LYS A O 1
ATOM 4399 N N . THR A 1 556 ? 7.048 19.260 46.547 1.00 74.94 556 THR A N 1
ATOM 4400 C CA . THR A 1 556 ? 7.784 20.243 45.741 1.00 74.94 556 THR A CA 1
ATOM 4401 C C . THR A 1 556 ? 6.845 21.055 44.854 1.00 74.94 556 THR A C 1
ATOM 4403 O O . THR A 1 556 ? 7.005 22.264 44.764 1.00 74.94 556 THR A O 1
ATOM 4406 N N . ILE A 1 557 ? 5.836 20.417 44.254 1.00 70.88 557 ILE A N 1
ATOM 4407 C CA . ILE A 1 557 ? 4.815 21.111 43.454 1.00 70.88 557 ILE A CA 1
ATOM 4408 C C . ILE A 1 557 ? 4.006 22.064 44.335 1.00 70.88 557 ILE A C 1
ATOM 4410 O O . ILE A 1 557 ? 3.822 23.211 43.955 1.00 70.88 557 ILE A O 1
ATOM 4414 N N . ALA A 1 558 ? 3.586 21.627 45.526 1.00 79.44 558 ALA A N 1
ATOM 4415 C CA . ALA A 1 558 ? 2.884 22.491 46.472 1.00 79.44 558 ALA A CA 1
ATOM 4416 C C . ALA A 1 558 ? 3.745 23.681 46.930 1.00 79.44 558 ALA A C 1
ATOM 4418 O O . ALA A 1 558 ? 3.222 24.777 47.089 1.00 79.44 558 ALA A O 1
ATOM 4419 N N . THR A 1 559 ? 5.059 23.490 47.104 1.00 86.88 559 THR A N 1
ATOM 4420 C CA . THR A 1 559 ? 5.988 24.591 47.407 1.00 86.88 559 THR A CA 1
ATOM 4421 C C . THR A 1 559 ? 6.098 25.573 46.243 1.00 86.88 559 THR A C 1
ATOM 4423 O O . THR A 1 559 ? 5.931 26.764 46.458 1.00 86.88 559 THR A O 1
ATOM 4426 N N . ILE A 1 560 ? 6.290 25.085 45.012 1.00 85.00 560 ILE A N 1
ATOM 4427 C CA . ILE A 1 560 ? 6.348 25.944 43.818 1.00 85.00 560 ILE A CA 1
ATOM 4428 C C . ILE A 1 560 ? 5.028 26.697 43.634 1.00 85.00 560 ILE A C 1
ATOM 4430 O O . ILE A 1 560 ? 5.033 27.878 43.319 1.00 85.00 560 ILE A O 1
ATOM 4434 N N . PHE A 1 561 ? 3.894 26.031 43.846 1.00 90.62 561 PHE A N 1
ATOM 4435 C CA . PHE A 1 561 ? 2.584 26.658 43.726 1.00 90.62 561 PHE A CA 1
ATOM 4436 C C . PHE A 1 561 ? 2.400 27.761 44.775 1.00 90.62 561 PHE A C 1
ATOM 4438 O O . PHE A 1 561 ? 2.035 28.870 44.411 1.00 90.62 561 PHE A O 1
ATOM 4445 N N . ALA A 1 562 ? 2.751 27.498 46.038 1.00 91.75 562 ALA A N 1
ATOM 4446 C CA . ALA A 1 562 ? 2.697 28.487 47.118 1.00 91.75 562 ALA A CA 1
ATOM 4447 C C . ALA A 1 562 ? 3.670 29.669 46.928 1.00 91.75 562 ALA A C 1
ATOM 4449 O O . ALA A 1 562 ? 3.431 30.748 47.459 1.00 91.75 562 ALA A O 1
ATOM 4450 N N . ASP A 1 563 ? 4.761 29.491 46.177 1.00 91.81 563 ASP A N 1
ATOM 4451 C CA . ASP A 1 563 ? 5.683 30.586 45.846 1.00 91.81 563 ASP A CA 1
ATOM 4452 C C . ASP A 1 563 ? 5.106 31.550 44.789 1.00 91.81 563 ASP A C 1
ATOM 4454 O O . ASP A 1 563 ? 5.530 32.713 44.704 1.00 91.81 563 ASP A O 1
ATOM 4458 N N . TYR A 1 564 ? 4.156 31.068 43.980 1.00 92.31 564 TYR A N 1
ATOM 4459 C CA . TYR A 1 564 ? 3.497 31.825 42.916 1.00 92.31 564 TYR A CA 1
ATOM 4460 C C . TYR A 1 564 ? 2.130 32.376 43.348 1.00 92.31 564 TYR A C 1
ATOM 4462 O O . TYR A 1 564 ? 1.854 33.531 43.043 1.00 92.31 564 TYR A O 1
ATOM 4470 N N . ASP A 1 565 ? 1.326 31.604 44.077 1.00 96.12 565 ASP A N 1
ATOM 4471 C CA . ASP A 1 565 ? 0.040 32.000 44.673 1.00 96.12 565 ASP A CA 1
ATOM 4472 C C . ASP A 1 565 ? 0.282 32.907 45.895 1.00 96.12 565 ASP A C 1
ATOM 4474 O O . ASP A 1 565 ? 0.537 32.446 47.011 1.00 96.12 565 ASP A O 1
ATOM 4478 N N . ARG A 1 566 ? 0.310 34.225 45.670 1.00 93.44 566 ARG A N 1
ATOM 4479 C CA . ARG A 1 566 ? 0.665 35.208 46.702 1.00 93.44 566 ARG A CA 1
ATOM 4480 C C . ARG A 1 566 ? -0.519 35.642 47.532 1.00 93.44 566 ARG A C 1
ATOM 4482 O O . ARG A 1 566 ? -0.313 36.042 48.681 1.00 93.44 566 ARG A O 1
ATOM 4489 N N . ASP A 1 567 ? -1.705 35.676 46.940 1.00 94.75 567 ASP A N 1
ATOM 4490 C CA . ASP A 1 567 ? -2.914 36.016 47.677 1.00 94.75 567 ASP A CA 1
ATOM 4491 C C . ASP A 1 567 ? -3.479 34.821 48.464 1.00 94.75 567 ASP A C 1
ATOM 4493 O O . ASP A 1 567 ? -4.248 35.027 49.410 1.00 94.75 567 ASP A O 1
ATOM 4497 N N . GLY A 1 568 ? -2.982 33.609 48.193 1.00 94.81 568 GLY A N 1
ATOM 4498 C CA . GLY A 1 568 ? -3.294 32.391 48.928 1.00 94.81 568 GLY A CA 1
ATOM 4499 C C . GLY A 1 568 ? -4.689 31.864 48.614 1.00 94.81 568 GLY A C 1
ATOM 4500 O O . GLY A 1 568 ? -5.273 31.168 49.453 1.00 94.81 568 GLY A O 1
ATOM 4501 N N . ASP A 1 569 ? -5.252 32.229 47.460 1.00 94.69 569 ASP A N 1
ATOM 4502 C CA . ASP A 1 569 ? -6.593 31.823 47.047 1.00 94.69 569 ASP A CA 1
ATOM 4503 C C . ASP A 1 569 ? -6.640 30.395 46.463 1.00 94.69 569 ASP A C 1
ATOM 4505 O O . ASP A 1 569 ? -7.723 29.840 46.240 1.00 94.69 569 ASP A O 1
ATOM 4509 N N . GLY A 1 570 ? -5.476 29.755 46.308 1.00 90.44 570 GLY A N 1
ATOM 4510 C CA . GLY A 1 570 ? -5.325 28.415 45.755 1.00 90.44 570 GLY A CA 1
ATOM 4511 C C . GLY A 1 570 ? -5.265 28.389 44.227 1.00 90.44 570 GLY A C 1
ATOM 4512 O O . GLY A 1 570 ? -5.312 27.303 43.640 1.00 90.44 570 GLY A O 1
ATOM 4513 N N . LEU A 1 571 ? -5.169 29.547 43.574 1.00 89.50 571 LEU A N 1
ATOM 4514 C CA . LEU A 1 571 ? -5.021 29.731 42.136 1.00 89.50 571 LEU A CA 1
ATOM 4515 C C . LEU A 1 571 ? -3.770 30.585 41.858 1.00 89.50 571 LEU A C 1
ATOM 4517 O O . LEU A 1 571 ? -3.251 31.275 42.717 1.00 89.50 571 LEU A O 1
ATOM 4521 N N . ILE A 1 572 ? -3.236 30.509 40.636 1.00 92.38 572 ILE A N 1
ATOM 4522 C CA . ILE A 1 572 ? -2.165 31.417 40.197 1.00 92.38 572 ILE A CA 1
ATOM 4523 C C . ILE A 1 572 ? -2.774 32.342 39.154 1.00 92.38 572 ILE A C 1
ATOM 4525 O O . ILE A 1 572 ? -3.048 31.930 38.019 1.00 92.38 572 ILE A O 1
ATOM 4529 N N . SER A 1 573 ? -2.997 33.597 39.523 1.00 94.25 573 SER A N 1
ATOM 4530 C CA . SER A 1 573 ? -3.496 34.610 38.601 1.00 94.25 573 SER A CA 1
ATOM 4531 C C . SER A 1 573 ? -2.471 34.914 37.490 1.00 94.25 573 SER A C 1
ATOM 4533 O O . SER A 1 573 ? -1.262 34.721 37.658 1.00 94.25 573 SER A O 1
ATOM 4535 N N . PRO A 1 574 ? -2.900 35.455 36.331 1.00 91.44 574 PRO A N 1
ATOM 4536 C CA . PRO A 1 574 ? -1.970 35.872 35.277 1.00 91.44 574 PRO A CA 1
ATOM 4537 C C . PRO A 1 574 ? -0.922 36.887 35.754 1.00 91.44 574 PRO A C 1
ATOM 4539 O O . PRO A 1 574 ? 0.198 36.910 35.244 1.00 91.44 574 PRO A O 1
ATOM 4542 N N . GLN A 1 575 ? -1.284 37.722 36.732 1.00 93.69 575 GLN A N 1
ATOM 4543 C CA . GLN A 1 575 ? -0.391 38.710 37.328 1.00 93.69 575 GLN A CA 1
ATOM 4544 C C . GLN A 1 575 ? 0.673 38.031 38.202 1.00 93.69 575 GLN A C 1
ATOM 4546 O O . GLN A 1 575 ? 1.858 38.316 38.051 1.00 93.69 575 GLN A O 1
ATOM 4551 N N . GLU A 1 576 ? 0.279 37.083 39.049 1.00 95.12 576 GLU A N 1
ATOM 4552 C CA . GLU A 1 576 ? 1.193 36.289 39.878 1.00 95.12 576 GLU A CA 1
ATOM 4553 C C . GLU A 1 576 ? 2.151 35.437 39.052 1.00 95.12 576 GLU A C 1
ATOM 4555 O O . GLU A 1 576 ? 3.356 35.441 39.312 1.00 95.12 576 GLU A O 1
ATOM 4560 N N . LEU A 1 577 ? 1.647 34.788 37.998 1.00 91.56 577 LEU A N 1
ATOM 4561 C CA . LEU A 1 577 ? 2.476 34.034 37.062 1.00 91.56 577 LEU A CA 1
ATOM 4562 C C . LEU A 1 577 ? 3.501 34.943 36.380 1.00 91.56 577 LEU A C 1
ATOM 4564 O O . LEU A 1 577 ? 4.687 34.618 36.338 1.00 91.56 577 LEU A O 1
ATOM 4568 N N . LYS A 1 578 ? 3.063 36.103 35.876 1.00 90.19 578 LYS A N 1
ATOM 4569 C CA . LYS A 1 578 ? 3.944 37.084 35.232 1.00 90.19 578 LYS A CA 1
ATOM 4570 C C . LYS A 1 578 ? 5.025 37.579 36.188 1.00 90.19 578 LYS A C 1
ATOM 4572 O O . LYS A 1 578 ? 6.189 37.665 35.805 1.00 90.19 578 LYS A O 1
ATOM 4577 N N . GLU A 1 579 ? 4.663 37.913 37.420 1.00 90.94 579 GLU A N 1
ATOM 4578 C CA . GLU A 1 579 ? 5.624 38.399 38.404 1.00 90.94 579 GLU A CA 1
ATOM 4579 C C . GLU A 1 579 ? 6.574 37.302 38.898 1.00 90.94 579 GLU A C 1
ATOM 4581 O O . GLU A 1 579 ? 7.742 37.592 39.155 1.00 90.94 579 GLU A O 1
ATOM 4586 N N . GLY A 1 580 ? 6.109 36.055 39.005 1.00 91.56 580 GLY A N 1
ATOM 4587 C CA . GLY A 1 580 ? 6.956 34.901 39.299 1.00 91.56 580 GLY A CA 1
ATOM 4588 C C . GLY A 1 580 ? 7.957 34.621 38.175 1.00 91.56 580 GLY A C 1
ATOM 4589 O O . GLY A 1 580 ? 9.152 34.514 38.433 1.00 91.56 580 GLY A O 1
ATOM 4590 N N . LEU A 1 581 ? 7.517 34.649 36.912 1.00 86.00 581 LEU A N 1
ATOM 4591 C CA . LEU A 1 581 ? 8.405 34.503 35.750 1.00 86.00 581 LEU A CA 1
ATOM 4592 C C . LEU A 1 581 ? 9.426 35.645 35.643 1.00 86.00 581 LEU A C 1
ATOM 4594 O O . LEU A 1 581 ? 10.586 35.406 35.308 1.00 86.00 581 LEU A O 1
ATOM 4598 N N . LEU A 1 582 ? 9.027 36.882 35.959 1.00 88.38 582 LEU A N 1
ATOM 4599 C CA . LEU A 1 582 ? 9.949 38.021 36.033 1.00 88.38 582 LEU A CA 1
ATOM 4600 C C . LEU A 1 582 ? 10.986 37.848 37.149 1.00 88.38 582 LEU A C 1
ATOM 4602 O O . LEU A 1 582 ? 12.150 38.193 36.950 1.00 88.38 582 LEU A O 1
ATOM 4606 N N . ARG A 1 583 ? 10.587 37.297 38.300 1.00 90.38 583 ARG A N 1
ATOM 4607 C CA . ARG A 1 583 ? 11.483 37.026 39.433 1.00 90.38 583 ARG A CA 1
ATOM 4608 C C . ARG A 1 583 ? 12.543 35.977 39.092 1.00 90.38 583 ARG A C 1
ATOM 4610 O O . ARG A 1 583 ? 13.695 36.147 39.474 1.00 90.38 583 ARG A O 1
ATOM 4617 N N . GLU A 1 584 ? 12.168 34.958 38.325 1.00 88.50 584 GLU A N 1
ATOM 4618 C CA . GLU A 1 584 ? 13.072 33.904 37.839 1.00 88.50 584 GLU A CA 1
ATOM 4619 C C . GLU A 1 584 ? 13.904 34.332 36.611 1.00 88.50 584 GLU A C 1
ATOM 4621 O O . GLU A 1 584 ? 14.676 33.544 36.067 1.00 88.50 584 GLU A O 1
ATOM 4626 N N . GLY A 1 585 ? 13.764 35.580 36.145 1.00 80.69 585 GLY A N 1
ATOM 4627 C CA . GLY A 1 585 ? 14.499 36.091 34.984 1.00 80.69 585 GLY A CA 1
ATOM 4628 C C . GLY A 1 585 ? 14.040 35.512 33.639 1.00 80.69 585 GLY A C 1
ATOM 4629 O O . GLY A 1 585 ? 14.754 35.635 32.647 1.00 80.69 585 GLY A O 1
ATOM 4630 N N . LEU A 1 586 ? 12.851 34.906 33.592 1.00 78.25 586 LEU A N 1
ATOM 4631 C CA . LEU A 1 586 ? 12.251 34.272 32.409 1.00 78.25 586 LEU A CA 1
ATOM 4632 C C . LEU A 1 586 ? 11.284 35.199 31.650 1.00 78.25 586 LEU A C 1
ATOM 4634 O O . LEU A 1 586 ? 10.605 34.763 30.728 1.00 78.25 586 LEU A O 1
ATOM 4638 N N . GLY A 1 587 ? 11.187 36.469 32.051 1.00 60.72 587 GLY A N 1
ATOM 4639 C CA . GLY A 1 587 ? 10.205 37.426 31.534 1.00 60.72 587 GLY A CA 1
ATOM 4640 C C . GLY A 1 587 ? 10.622 38.239 30.302 1.00 60.72 587 GLY A C 1
ATOM 4641 O O . GLY A 1 587 ? 10.141 39.367 30.181 1.00 60.72 587 GLY A O 1
ATOM 4642 N N . GLN A 1 588 ? 11.513 37.728 29.440 1.00 48.59 588 GLN A N 1
ATOM 4643 C CA . GLN A 1 588 ? 11.767 38.324 28.114 1.00 48.59 588 GLN A CA 1
ATOM 4644 C C . GLN A 1 588 ? 10.905 37.689 27.031 1.00 48.59 588 GLN A C 1
ATOM 4646 O O . GLN A 1 588 ? 10.888 36.440 26.954 1.00 48.59 588 GLN A O 1
#

pLDDT: mean 74.58, std 22.81, range [28.14, 98.06]